Protein AF-A0A1L5KPY9-F1 (afdb_monomer_lite)

Radius of gyration: 28.51 Å; chains: 1; bounding box: 89×58×62 Å

Foldseek 3Di:
DCVVCVPVCVVFFFDDQLCVLVLQLQQQVLLFLDFFEEEQDLDDPDPCVVVSVVSCVSNVGAYDFLVQWAADPLWIFGQFQVRDTTTAREYAYPDALQQAELVVHPVPRPRHHHSNVVSVVVSRHYYVPDPPCVVCVFPVNLQCVQVCCCVVVVDGDPDDDFDKAQLVDVVSLVVCLVPVLQKWKAFRPDPDCPRTDRSVPDDPVVSVVVNVVCVVCRRGMMIGGDDDAFWDWDQDPVPRDTDTWGKDWAWDWRDHVHIDTRQWTWIKTDNDPPDNDRDVVVPIDTDTGTDGDDPPPDPPVPDPVVVVVVVVVVVVPPVVNRHHSVNVVVVVVVVVVVVVVVVLCVVVVVLVVVLVPDDVCSCVVVCVVVVHDPDQPHDVSCCCCPVPPD

Sequence (390 aa):
ERRISPRLFRDVRIRDNREYPRLLRKAMDFVSTEGIVVVLTPGRYNSAFFEHAYLAEKTGAALAFPEDLEVVDNKVYFLDYAGKRHRVGVVYRRLSDEFLDPFSFNPDSVIGVPGLLSAYRAGNVAIVNAPGNGAADDKAIYYFVPQMIKYYLGEEPILHNAPTYMPMFEADRKEVLNRMGELVIKDVAEAGGYGVVFGSSLDAAAREELADRIKEEPRRFIAQEVIQFRDIDVVDPKTGEMSPRKCDLRAFVVTGKNTHVWYSGLTRYSSVPGQMIVNSSQGGGFKDTWVLAPETGVEHEYGTEVQMANLLSQSRHHSLALVTASKADNLYWLGRYTERAFTTLNQFFPFYDRVMDSDVDAFRPFAHALDLPEDFEDFDGFVESFLYDG

Structure (mmCIF, N/CA/C/O backbone):
data_AF-A0A1L5KPY9-F1
#
_entry.id   AF-A0A1L5KPY9-F1
#
loop_
_atom_site.group_PDB
_atom_site.id
_atom_site.type_symbol
_atom_site.label_atom_id
_atom_site.label_alt_id
_atom_site.label_comp_id
_atom_site.label_asym_id
_atom_site.label_entity_id
_atom_site.label_seq_id
_atom_site.pdbx_PDB_ins_code
_atom_site.Cartn_x
_atom_site.Cartn_y
_atom_site.Cartn_z
_atom_site.occupancy
_atom_site.B_iso_or_equiv
_atom_site.auth_seq_id
_atom_site.auth_comp_id
_atom_site.auth_asym_id
_atom_site.auth_atom_id
_atom_site.pdbx_PDB_model_num
ATOM 1 N N . GLU A 1 1 ? 13.492 -13.791 13.465 1.00 56.09 1 GLU A N 1
ATOM 2 C CA . GLU A 1 1 ? 13.356 -14.600 14.700 1.00 56.09 1 GLU A CA 1
ATOM 3 C C . GLU A 1 1 ? 13.841 -16.049 14.598 1.00 56.09 1 GLU A C 1
ATOM 5 O O . GLU A 1 1 ? 14.525 -16.474 15.517 1.00 56.09 1 GLU A O 1
ATOM 10 N N . ARG A 1 2 ? 13.640 -16.796 13.494 1.00 58.66 2 ARG A N 1
ATOM 11 C CA . ARG A 1 2 ? 14.269 -18.135 13.315 1.00 58.66 2 ARG A CA 1
ATOM 12 C C . ARG A 1 2 ? 15.789 -18.167 13.520 1.00 58.66 2 ARG A C 1
ATOM 14 O O . ARG A 1 2 ? 16.315 -19.178 13.955 1.00 58.66 2 ARG A O 1
ATOM 21 N N . ARG A 1 3 ? 16.487 -17.069 13.206 1.00 64.88 3 ARG A N 1
ATOM 22 C CA . ARG A 1 3 ? 17.933 -16.909 13.453 1.00 64.88 3 ARG A CA 1
ATOM 23 C C . ARG A 1 3 ? 18.278 -16.659 14.930 1.00 64.88 3 ARG A C 1
ATOM 25 O O . ARG A 1 3 ? 19.409 -16.898 15.315 1.00 64.88 3 ARG A O 1
ATOM 32 N N . ILE A 1 4 ? 17.317 -16.178 15.724 1.00 74.44 4 ILE A N 1
ATOM 33 C CA . ILE A 1 4 ? 17.490 -15.773 17.130 1.00 74.44 4 ILE A CA 1
ATOM 34 C C . ILE A 1 4 ? 17.032 -16.896 18.073 1.00 74.44 4 ILE A C 1
ATOM 36 O O . ILE A 1 4 ? 17.744 -17.235 19.009 1.00 74.44 4 ILE A O 1
ATOM 40 N N . SER A 1 5 ? 15.879 -17.524 17.806 1.00 73.56 5 SER A N 1
ATOM 41 C CA . SER A 1 5 ? 15.372 -18.669 18.577 1.00 73.56 5 SER A CA 1
ATOM 42 C C . SER A 1 5 ? 14.855 -19.787 17.658 1.00 73.56 5 SER A C 1
ATOM 44 O O . SER A 1 5 ? 13.649 -19.925 17.441 1.00 73.56 5 SER A O 1
ATOM 46 N N . PRO A 1 6 ? 15.755 -20.612 17.086 1.00 75.88 6 PRO A N 1
ATOM 47 C CA . PRO A 1 6 ? 15.372 -21.705 16.190 1.00 75.88 6 PRO A CA 1
ATOM 48 C C . PRO A 1 6 ? 14.495 -22.772 16.860 1.00 75.88 6 PRO A C 1
ATOM 50 O O . PRO A 1 6 ? 13.629 -23.350 16.207 1.00 75.88 6 PRO A O 1
ATOM 53 N N . ARG A 1 7 ? 14.710 -23.037 18.159 1.00 76.25 7 ARG A N 1
ATOM 54 C CA . ARG A 1 7 ? 13.972 -24.064 18.919 1.00 76.25 7 ARG A CA 1
ATOM 55 C C . ARG A 1 7 ? 12.481 -23.744 19.010 1.00 76.25 7 ARG A C 1
ATOM 57 O O . ARG A 1 7 ? 11.662 -24.612 18.741 1.00 76.25 7 ARG A O 1
ATOM 64 N N . LEU A 1 8 ? 12.138 -22.482 19.264 1.00 76.38 8 LEU A N 1
ATOM 65 C CA . LEU A 1 8 ? 10.749 -22.035 19.366 1.00 76.38 8 LEU A CA 1
ATOM 66 C C . LEU A 1 8 ? 9.962 -22.292 18.069 1.00 76.38 8 LEU A C 1
ATOM 68 O O . LEU A 1 8 ? 8.833 -22.758 18.118 1.00 76.38 8 LEU A O 1
ATOM 72 N N . PHE A 1 9 ? 10.591 -22.092 16.907 1.00 73.75 9 PHE A N 1
ATOM 73 C CA . PHE A 1 9 ? 9.989 -22.397 15.601 1.00 73.75 9 PHE A CA 1
ATOM 74 C C . PHE A 1 9 ? 9.903 -23.894 15.281 1.00 73.75 9 PHE A C 1
ATOM 76 O O . PHE A 1 9 ? 9.198 -24.270 14.346 1.00 73.75 9 PHE A O 1
ATOM 83 N N . ARG A 1 10 ? 10.650 -24.744 15.996 1.00 75.00 10 ARG A N 1
ATOM 84 C CA . ARG A 1 10 ? 10.530 -26.202 15.881 1.00 75.00 10 ARG A CA 1
ATOM 85 C C . ARG A 1 10 ? 9.349 -26.711 16.697 1.00 75.00 10 ARG A C 1
ATOM 87 O O . ARG A 1 10 ? 8.634 -27.599 16.244 1.00 75.00 10 ARG A O 1
ATOM 94 N N . ASP A 1 11 ? 9.178 -26.150 17.887 1.00 81.00 11 ASP A N 1
ATOM 95 C CA . ASP A 1 11 ? 8.210 -26.636 18.864 1.00 81.00 11 ASP A CA 1
ATOM 96 C C . ASP A 1 11 ? 6.820 -26.002 18.648 1.00 81.00 11 ASP A C 1
ATOM 98 O O . ASP A 1 11 ? 5.802 -26.639 18.911 1.00 81.00 11 ASP A O 1
ATOM 102 N N . VAL A 1 12 ? 6.756 -24.789 18.083 1.00 82.25 12 VAL A N 1
ATOM 103 C CA . VAL A 1 12 ? 5.512 -24.128 17.660 1.00 82.25 12 VAL A CA 1
ATOM 104 C C . VAL A 1 12 ? 5.316 -24.308 16.154 1.00 82.25 12 VAL A C 1
ATOM 106 O O . VAL A 1 12 ? 6.116 -23.843 15.341 1.00 82.25 12 VAL A O 1
ATOM 109 N N . ARG A 1 13 ? 4.213 -24.955 15.758 1.00 84.06 13 ARG A N 1
ATOM 110 C CA . ARG A 1 13 ? 3.851 -25.141 14.345 1.00 84.06 13 ARG A CA 1
ATOM 111 C C . ARG A 1 13 ? 3.287 -23.844 13.762 1.00 84.06 13 ARG A C 1
ATOM 113 O O . ARG A 1 13 ? 2.087 -23.603 13.821 1.00 84.06 13 ARG A O 1
ATOM 120 N N . ILE A 1 14 ? 4.153 -23.009 13.198 1.00 86.31 14 ILE A N 1
ATOM 121 C CA . ILE A 1 14 ? 3.780 -21.730 12.570 1.00 86.31 14 ILE A CA 1
ATOM 122 C C . ILE A 1 14 ? 3.619 -21.935 11.057 1.00 86.31 14 ILE A C 1
ATOM 124 O O . ILE A 1 14 ? 4.469 -22.573 10.427 1.00 86.31 14 ILE A O 1
ATOM 128 N N . ARG A 1 15 ? 2.545 -21.398 10.461 1.00 87.62 15 ARG A N 1
ATOM 129 C CA . ARG A 1 15 ? 2.344 -21.389 9.004 1.00 87.62 15 ARG A CA 1
ATOM 130 C C . ARG A 1 15 ? 3.462 -20.618 8.309 1.00 87.62 15 ARG A C 1
ATOM 132 O O . ARG A 1 15 ? 3.964 -19.618 8.815 1.00 87.62 15 ARG A O 1
ATOM 139 N N . ASP A 1 16 ? 3.845 -21.083 7.125 1.00 84.75 16 ASP A N 1
ATOM 140 C CA . ASP A 1 16 ? 4.829 -20.371 6.318 1.00 84.75 16 ASP A CA 1
ATOM 141 C C . ASP A 1 16 ? 4.231 -19.068 5.778 1.00 84.75 16 ASP A C 1
ATOM 143 O O . ASP A 1 16 ? 3.166 -19.062 5.162 1.00 84.75 16 ASP A O 1
ATOM 147 N N . ASN A 1 17 ? 4.933 -17.963 6.003 1.00 86.94 17 ASN A N 1
ATOM 148 C CA . ASN A 1 17 ? 4.542 -16.636 5.552 1.00 86.94 17 ASN A CA 1
ATOM 149 C C . ASN A 1 17 ? 5.438 -16.108 4.416 1.00 86.94 17 ASN A C 1
ATOM 151 O O . ASN A 1 17 ? 5.261 -14.982 3.962 1.00 86.94 17 ASN A O 1
ATOM 155 N N . ARG A 1 18 ? 6.374 -16.896 3.884 1.00 85.94 18 ARG A N 1
ATOM 156 C CA . ARG A 1 18 ? 7.298 -16.437 2.829 1.00 85.94 18 ARG A CA 1
ATOM 157 C C . ARG A 1 18 ? 6.647 -16.316 1.451 1.00 85.94 18 ARG A C 1
ATOM 159 O O . ARG A 1 18 ? 7.245 -15.748 0.543 1.00 85.94 18 ARG A O 1
ATOM 166 N N . GLU A 1 19 ? 5.428 -16.822 1.284 1.00 85.38 19 GLU A N 1
ATOM 167 C CA . GLU A 1 19 ? 4.743 -16.870 -0.011 1.00 85.38 19 GLU A CA 1
ATOM 168 C C . GLU A 1 19 ? 4.118 -15.540 -0.463 1.00 85.38 19 GLU A C 1
ATOM 170 O O . GLU A 1 19 ? 3.614 -15.470 -1.583 1.00 85.38 19 GLU A O 1
ATOM 175 N N . TYR A 1 20 ? 4.169 -14.468 0.338 1.00 92.38 20 TYR A N 1
ATOM 176 C CA . TYR A 1 20 ? 3.534 -13.191 -0.019 1.00 92.38 20 TYR A CA 1
ATOM 177 C C . TYR A 1 20 ? 3.942 -12.645 -1.401 1.00 92.38 20 TYR A C 1
ATOM 179 O O . TYR A 1 20 ? 3.048 -12.363 -2.203 1.00 92.38 20 TYR A O 1
ATOM 187 N N . PRO A 1 21 ? 5.241 -12.568 -1.769 1.00 92.56 21 PRO A N 1
ATOM 188 C CA . PRO A 1 21 ? 5.629 -12.107 -3.103 1.00 92.56 21 PRO A CA 1
ATOM 189 C C . PRO A 1 21 ? 5.094 -13.008 -4.221 1.00 92.56 21 PRO A C 1
ATOM 191 O O . PRO A 1 21 ? 4.755 -12.527 -5.299 1.00 92.56 21 PRO A O 1
ATOM 194 N N . ARG A 1 22 ? 4.951 -14.315 -3.967 1.00 91.19 22 ARG A N 1
ATOM 195 C CA . ARG A 1 22 ? 4.368 -15.255 -4.930 1.00 91.19 22 ARG A CA 1
ATOM 196 C C . ARG A 1 22 ? 2.866 -15.029 -5.100 1.00 91.19 22 ARG A C 1
ATOM 198 O O . ARG A 1 22 ? 2.383 -15.087 -6.228 1.00 91.19 22 ARG A O 1
ATOM 205 N N . LEU A 1 23 ? 2.134 -14.775 -4.013 1.00 93.88 23 LEU A N 1
ATOM 206 C CA . LEU A 1 23 ? 0.712 -14.414 -4.068 1.00 93.88 23 LEU A CA 1
ATOM 207 C C . LEU A 1 23 ? 0.514 -13.119 -4.860 1.00 93.88 23 LEU A C 1
ATOM 209 O O . LEU A 1 23 ? -0.302 -13.083 -5.779 1.00 93.88 23 LEU A O 1
ATOM 213 N N . LEU A 1 24 ? 1.320 -12.096 -4.563 1.00 95.44 24 LEU A N 1
ATOM 214 C CA . LEU A 1 24 ? 1.290 -10.820 -5.273 1.00 95.44 24 LEU A CA 1
ATOM 215 C C . LEU A 1 24 ? 1.619 -10.999 -6.761 1.00 95.44 24 LEU A C 1
ATOM 217 O O . LEU A 1 24 ? 0.899 -10.488 -7.615 1.00 95.44 24 LEU A O 1
ATOM 221 N N . ARG A 1 25 ? 2.652 -11.788 -7.090 1.00 94.75 25 ARG A N 1
ATOM 222 C CA . ARG A 1 25 ? 3.010 -12.093 -8.480 1.00 94.75 25 ARG A CA 1
ATOM 223 C C . ARG A 1 25 ? 1.882 -12.801 -9.230 1.00 94.75 25 ARG A C 1
ATOM 225 O O . ARG A 1 25 ? 1.536 -12.364 -10.319 1.00 94.75 25 ARG A O 1
ATOM 232 N N . LYS A 1 26 ? 1.253 -13.820 -8.632 1.00 94.69 26 LYS A N 1
ATOM 233 C CA . LYS A 1 26 ? 0.088 -14.505 -9.223 1.00 94.69 26 LYS A CA 1
ATOM 234 C C . LYS A 1 26 ? -1.075 -13.546 -9.499 1.00 94.69 26 LYS A C 1
ATOM 236 O O . LYS A 1 26 ? -1.736 -13.685 -10.523 1.00 94.69 26 LYS A O 1
ATOM 241 N N . ALA A 1 27 ? -1.339 -12.602 -8.594 1.00 96.31 27 ALA A N 1
ATOM 242 C CA . ALA A 1 27 ? -2.387 -11.604 -8.788 1.00 96.31 27 ALA A CA 1
ATOM 243 C C . ALA A 1 27 ? -2.062 -10.647 -9.944 1.00 96.31 27 ALA A C 1
ATOM 245 O O . ALA A 1 27 ? -2.933 -10.382 -10.766 1.00 96.31 27 ALA A O 1
ATOM 246 N N . MET A 1 28 ? -0.806 -10.200 -10.055 1.00 96.44 28 MET A N 1
ATOM 247 C CA . MET A 1 28 ? -0.342 -9.387 -11.186 1.00 96.44 28 MET A CA 1
ATOM 248 C C . MET A 1 28 ? -0.422 -10.155 -12.511 1.00 96.44 28 MET A C 1
ATOM 250 O O . MET A 1 28 ? -0.969 -9.640 -13.479 1.00 96.44 28 MET A O 1
ATOM 254 N N . ASP A 1 29 ? 0.051 -11.403 -12.554 1.00 94.62 29 ASP A N 1
ATOM 255 C CA . ASP A 1 29 ? 0.006 -12.227 -13.768 1.00 94.62 29 ASP A CA 1
ATOM 256 C C . ASP A 1 29 ? -1.437 -12.478 -14.238 1.00 94.62 29 ASP A C 1
ATOM 258 O O . ASP A 1 29 ? -1.694 -12.501 -15.439 1.00 94.62 29 ASP A O 1
ATOM 262 N N . PHE A 1 30 ? -2.391 -12.618 -13.309 1.00 96.50 30 PHE A N 1
ATOM 263 C CA . PHE A 1 30 ? -3.808 -12.809 -13.635 1.00 96.50 30 PHE A CA 1
ATOM 264 C C . PHE A 1 30 ? -4.428 -11.619 -14.380 1.00 96.50 30 PHE A C 1
ATOM 266 O O . PHE A 1 30 ? -5.276 -11.826 -15.242 1.00 96.50 30 PHE A O 1
ATOM 273 N N . VAL A 1 31 ? -4.009 -10.392 -14.061 1.00 96.44 31 VAL A N 1
ATOM 274 C CA . VAL A 1 31 ? -4.528 -9.169 -14.697 1.00 96.44 31 VAL A CA 1
ATOM 275 C C . VAL A 1 31 ? -3.671 -8.694 -15.875 1.00 96.44 31 VAL A C 1
ATOM 277 O O . VAL A 1 31 ? -3.935 -7.634 -16.433 1.00 96.44 31 VAL A O 1
ATOM 280 N N . SER A 1 32 ? -2.628 -9.437 -16.253 1.00 95.88 32 SER A N 1
ATOM 281 C CA . SER A 1 32 ? -1.674 -9.007 -17.277 1.00 95.88 32 SER A CA 1
ATOM 282 C C . SER A 1 32 ? -2.289 -8.912 -18.674 1.00 95.88 32 SER A C 1
ATOM 284 O O . SER A 1 32 ? -2.996 -9.808 -19.124 1.00 95.88 32 SER A O 1
ATOM 286 N N . THR A 1 33 ? -1.949 -7.838 -19.388 1.00 94.06 33 THR A N 1
ATOM 287 C CA . THR A 1 33 ? -2.380 -7.553 -20.775 1.00 94.06 33 THR A CA 1
ATOM 288 C C . THR A 1 33 ? -1.315 -7.925 -21.818 1.00 94.06 33 THR A C 1
ATOM 290 O O . THR A 1 33 ? -1.254 -7.331 -22.890 1.00 94.06 33 THR A O 1
ATOM 293 N N . GLU A 1 34 ? -0.481 -8.920 -21.493 1.00 88.88 34 GLU A N 1
ATOM 294 C CA . GLU A 1 34 ? 0.722 -9.341 -22.229 1.00 88.88 34 GLU A CA 1
ATOM 295 C C . GLU A 1 34 ? 1.909 -8.366 -22.098 1.00 88.88 34 GLU A C 1
ATOM 297 O O . GLU A 1 34 ? 1.841 -7.181 -22.420 1.00 88.88 34 GLU A O 1
ATOM 302 N N . GLY A 1 35 ? 3.046 -8.885 -21.628 1.00 94.94 35 GLY A N 1
ATOM 303 C CA . GLY A 1 35 ? 4.265 -8.112 -21.392 1.00 94.94 35 GLY A CA 1
ATOM 304 C C . GLY A 1 35 ? 4.889 -8.403 -20.031 1.00 94.94 35 GLY A C 1
ATOM 305 O O . GLY A 1 35 ? 4.474 -9.315 -19.314 1.00 94.94 35 GLY A O 1
ATOM 306 N N . ILE A 1 36 ? 5.904 -7.620 -19.676 1.00 96.38 36 ILE A N 1
ATOM 307 C CA . ILE A 1 36 ? 6.549 -7.696 -18.367 1.00 96.38 36 ILE A CA 1
ATOM 308 C C . ILE A 1 36 ? 5.693 -7.019 -17.293 1.00 96.38 36 ILE A C 1
ATOM 310 O O . ILE A 1 36 ? 4.856 -6.157 -17.576 1.00 96.38 36 ILE A O 1
ATOM 314 N N . VAL A 1 37 ? 5.946 -7.401 -16.045 1.00 97.69 37 VAL A N 1
ATOM 315 C CA . VAL A 1 37 ? 5.405 -6.740 -14.856 1.00 97.69 37 VAL A CA 1
ATOM 316 C C . VAL A 1 37 ? 6.438 -5.737 -14.358 1.00 97.69 37 VAL A C 1
ATOM 318 O O . VAL A 1 37 ? 7.615 -6.088 -14.218 1.00 97.69 37 VAL A O 1
ATOM 321 N N . VAL A 1 38 ? 6.005 -4.514 -14.060 1.00 97.88 38 VAL A N 1
ATOM 322 C CA . VAL A 1 38 ? 6.863 -3.476 -13.478 1.00 97.88 38 VAL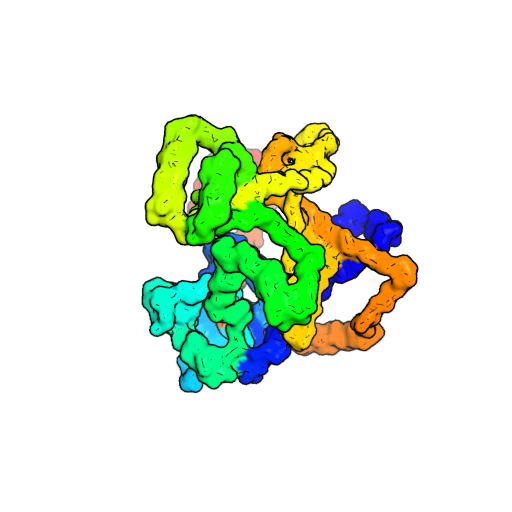 A CA 1
ATOM 323 C C . VAL A 1 38 ? 6.328 -3.006 -12.131 1.00 97.88 38 VAL A C 1
ATOM 325 O O . VAL A 1 38 ? 5.117 -2.930 -11.931 1.00 97.88 38 VAL A O 1
ATOM 328 N N . VAL A 1 39 ? 7.230 -2.667 -11.2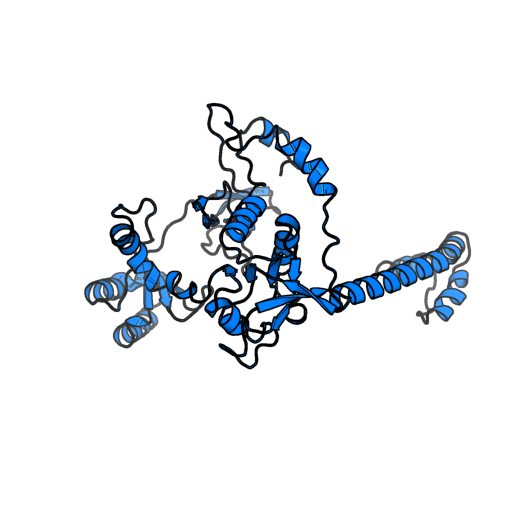12 1.00 98.25 39 VAL A N 1
ATOM 329 C CA . VAL A 1 39 ? 6.912 -1.914 -9.993 1.00 98.25 39 VAL A CA 1
ATOM 330 C C . VAL A 1 39 ? 7.316 -0.469 -10.237 1.00 98.25 39 VAL A C 1
ATOM 332 O O . VAL A 1 39 ? 8.509 -0.176 -10.309 1.00 98.25 39 VAL A O 1
ATOM 335 N N . LEU A 1 40 ? 6.334 0.419 -10.380 1.00 98.06 40 LEU A N 1
ATOM 336 C CA . LEU A 1 40 ? 6.573 1.842 -10.605 1.00 98.06 40 LEU A CA 1
ATOM 337 C C . LEU A 1 40 ? 6.769 2.544 -9.260 1.00 98.06 40 LEU A C 1
ATOM 339 O O . LEU A 1 40 ? 5.874 2.522 -8.410 1.00 98.06 40 LEU A O 1
ATOM 343 N N . THR A 1 41 ? 7.934 3.158 -9.071 1.00 97.00 41 THR A N 1
ATOM 344 C CA . THR A 1 41 ? 8.326 3.840 -7.832 1.00 97.00 41 THR A CA 1
ATOM 345 C C . THR A 1 41 ? 8.538 5.338 -8.070 1.00 97.00 41 THR A C 1
ATOM 347 O O . THR A 1 41 ? 9.094 5.698 -9.102 1.00 97.00 41 THR A O 1
ATOM 350 N N . PRO A 1 42 ? 8.178 6.223 -7.119 1.00 94.38 42 PRO A N 1
ATOM 351 C CA . PRO A 1 42 ? 8.505 7.653 -7.201 1.00 94.38 42 PRO A CA 1
ATOM 352 C C . PRO A 1 42 ? 10.000 7.941 -6.956 1.00 94.38 42 PRO A C 1
ATOM 354 O O . PRO A 1 42 ? 10.445 9.079 -7.059 1.00 94.38 42 PRO A O 1
ATOM 357 N N . GLY A 1 43 ? 10.778 6.917 -6.590 1.00 91.19 43 GLY A N 1
ATOM 358 C CA . GLY A 1 43 ? 12.227 6.986 -6.446 1.00 91.19 43 GLY A CA 1
ATOM 359 C C . GLY A 1 43 ? 12.733 7.040 -5.004 1.00 91.19 43 GLY A C 1
ATOM 360 O O . GLY A 1 43 ? 11.986 6.854 -4.043 1.00 91.19 43 GLY A O 1
ATOM 361 N N . ARG A 1 44 ? 14.049 7.240 -4.863 1.00 89.06 44 ARG A N 1
ATOM 362 C CA . ARG A 1 44 ? 14.810 7.016 -3.616 1.00 89.06 44 ARG A CA 1
ATOM 363 C C . ARG A 1 44 ? 14.443 7.928 -2.445 1.00 89.06 44 ARG A C 1
ATOM 365 O O . ARG A 1 44 ? 14.714 7.579 -1.305 1.00 89.06 44 ARG A O 1
ATOM 372 N N . TYR A 1 45 ? 13.852 9.088 -2.726 1.00 87.81 45 TYR A N 1
ATOM 373 C CA . TYR A 1 45 ? 13.453 10.054 -1.698 1.00 87.81 45 TYR A CA 1
ATOM 374 C C . TYR A 1 45 ? 12.125 9.691 -1.022 1.00 87.81 45 TYR A C 1
ATOM 376 O O . TYR A 1 45 ? 11.711 10.353 -0.074 1.00 87.81 45 TYR A O 1
ATOM 384 N N . ASN A 1 46 ? 11.457 8.631 -1.479 1.00 90.19 46 ASN A N 1
ATOM 385 C CA . ASN A 1 46 ? 10.290 8.093 -0.805 1.00 90.19 46 ASN A CA 1
ATOM 386 C C . ASN A 1 46 ? 10.708 7.153 0.336 1.00 90.19 46 ASN A C 1
ATOM 388 O O . ASN A 1 46 ? 11.515 6.245 0.141 1.00 90.19 46 ASN A O 1
ATOM 392 N N . SER A 1 47 ? 10.110 7.325 1.515 1.00 87.31 47 SER A N 1
ATOM 393 C CA . SER A 1 47 ? 10.419 6.528 2.711 1.00 87.31 47 SER A CA 1
ATOM 394 C C . SER A 1 47 ? 10.179 5.023 2.538 1.00 87.31 47 SER A C 1
ATOM 396 O O . SER A 1 47 ? 10.831 4.222 3.204 1.00 87.31 47 SER A O 1
ATOM 398 N N . ALA A 1 48 ? 9.292 4.619 1.624 1.00 90.88 48 ALA A N 1
ATOM 399 C CA . ALA A 1 48 ? 8.993 3.222 1.320 1.00 90.88 48 ALA A CA 1
ATOM 400 C C . ALA A 1 48 ? 9.801 2.661 0.132 1.00 90.88 48 ALA A C 1
ATOM 402 O O . ALA A 1 48 ? 9.566 1.525 -0.283 1.00 90.88 48 ALA A O 1
ATOM 403 N N . PHE A 1 49 ? 10.782 3.400 -0.408 1.00 92.50 49 PHE A N 1
ATOM 404 C CA . PHE A 1 49 ? 11.561 2.973 -1.579 1.00 92.50 49 PHE A CA 1
ATOM 405 C C . PHE A 1 49 ? 12.206 1.590 -1.410 1.00 92.50 49 PHE A C 1
ATOM 407 O O . PHE A 1 49 ? 12.171 0.777 -2.336 1.00 92.50 49 PHE A O 1
ATOM 414 N N . PHE A 1 50 ? 12.742 1.296 -0.221 1.00 92.19 50 PHE A N 1
ATOM 415 C CA . PHE A 1 50 ? 13.303 -0.022 0.085 1.00 92.19 50 PHE A CA 1
ATOM 416 C C . PHE A 1 50 ? 12.271 -1.142 -0.105 1.00 92.19 50 PHE A C 1
ATOM 418 O O . PHE A 1 50 ? 12.575 -2.159 -0.725 1.00 92.19 50 PHE A O 1
ATOM 425 N N . GLU A 1 51 ? 11.036 -0.945 0.369 1.00 93.00 51 GLU A N 1
ATOM 426 C CA . GLU A 1 51 ? 9.955 -1.919 0.191 1.00 93.00 51 GLU A CA 1
ATOM 427 C C . GLU A 1 51 ? 9.613 -2.099 -1.294 1.00 93.00 51 GLU A C 1
ATOM 429 O O . GLU A 1 51 ? 9.396 -3.223 -1.744 1.00 93.00 51 GLU A O 1
ATOM 434 N N . HIS A 1 52 ? 9.613 -1.016 -2.077 1.00 95.69 52 HIS A N 1
ATOM 435 C CA . HIS A 1 52 ? 9.332 -1.073 -3.515 1.00 95.69 52 HIS A CA 1
ATOM 436 C C . HIS A 1 52 ? 10.374 -1.931 -4.244 1.00 95.69 52 HIS A C 1
ATOM 438 O O . HIS A 1 52 ? 10.013 -2.835 -5.000 1.00 95.69 52 HIS A O 1
ATOM 444 N N . ALA A 1 53 ? 11.660 -1.681 -3.979 1.00 92.88 53 ALA A N 1
ATOM 445 C CA . ALA A 1 53 ? 12.766 -2.442 -4.551 1.00 92.88 53 ALA A CA 1
ATOM 446 C C . ALA A 1 53 ? 12.742 -3.912 -4.105 1.00 92.88 53 ALA A C 1
ATOM 448 O O . ALA A 1 53 ? 12.866 -4.811 -4.937 1.00 92.88 53 ALA A O 1
ATOM 449 N N . TYR A 1 54 ? 12.499 -4.163 -2.815 1.00 92.31 54 TYR A N 1
ATOM 450 C CA . TYR A 1 54 ? 12.375 -5.510 -2.265 1.00 92.31 54 TYR A CA 1
ATOM 451 C C . TYR A 1 54 ? 11.232 -6.299 -2.920 1.00 92.31 54 TYR A C 1
ATOM 453 O O . TYR A 1 54 ? 11.417 -7.448 -3.323 1.00 92.31 54 TYR A O 1
ATOM 461 N N . LEU A 1 55 ? 10.049 -5.696 -3.068 1.00 93.06 55 LEU A N 1
ATOM 462 C CA . LEU A 1 55 ? 8.913 -6.351 -3.717 1.00 93.06 55 LEU A CA 1
ATOM 463 C C . LEU A 1 55 ? 9.171 -6.593 -5.204 1.00 93.06 55 LEU A C 1
ATOM 465 O O . LEU A 1 55 ? 8.833 -7.671 -5.691 1.00 93.06 55 LEU A O 1
ATOM 469 N N . ALA A 1 56 ? 9.798 -5.654 -5.918 1.00 93.38 56 ALA A N 1
ATOM 470 C CA . ALA A 1 56 ? 10.187 -5.858 -7.313 1.00 93.38 56 ALA A CA 1
ATOM 471 C C . ALA A 1 56 ? 11.100 -7.087 -7.460 1.00 93.38 56 ALA A C 1
ATOM 473 O O . ALA A 1 56 ? 10.794 -7.998 -8.228 1.00 93.38 56 ALA A O 1
ATOM 474 N N . GLU A 1 57 ? 12.146 -7.176 -6.634 1.00 90.31 57 GLU A N 1
ATOM 475 C CA . GLU A 1 57 ? 13.071 -8.312 -6.613 1.00 90.31 57 GLU A CA 1
ATOM 476 C C . GLU A 1 57 ? 12.346 -9.631 -6.300 1.00 90.31 57 GLU A C 1
ATOM 478 O O . GLU A 1 57 ? 12.449 -10.598 -7.056 1.00 90.31 57 GLU A O 1
ATOM 483 N N . LYS A 1 58 ? 11.566 -9.682 -5.211 1.00 90.56 58 LYS A N 1
ATOM 484 C CA . LYS A 1 58 ? 10.923 -10.928 -4.760 1.00 90.56 58 LYS A CA 1
ATOM 485 C C . LYS A 1 58 ? 9.770 -11.392 -5.643 1.00 90.56 58 LYS A C 1
ATOM 487 O O . LYS A 1 58 ? 9.457 -12.580 -5.645 1.00 90.56 58 LYS A O 1
ATOM 492 N N . THR A 1 59 ? 9.132 -10.487 -6.377 1.00 92.25 59 THR A N 1
ATOM 493 C CA . THR A 1 59 ? 8.092 -10.835 -7.359 1.00 92.25 59 THR A CA 1
ATOM 494 C C . THR A 1 59 ? 8.671 -11.131 -8.747 1.00 92.25 59 THR A C 1
ATOM 496 O O . THR A 1 59 ? 7.939 -11.607 -9.619 1.00 92.25 59 THR A O 1
ATOM 499 N N . GLY A 1 60 ? 9.964 -10.867 -8.975 1.00 90.75 60 GLY A N 1
ATOM 500 C CA . GLY A 1 60 ? 10.592 -10.949 -10.296 1.00 90.75 60 GLY A CA 1
ATOM 501 C C . GLY A 1 60 ? 10.048 -9.912 -11.284 1.00 90.75 60 GLY A C 1
ATOM 502 O O . GLY A 1 60 ? 10.015 -10.175 -12.486 1.00 90.75 60 GLY A O 1
ATOM 503 N N . ALA A 1 61 ? 9.544 -8.784 -10.782 1.00 94.06 61 ALA A N 1
ATOM 504 C CA . ALA A 1 61 ? 9.102 -7.645 -11.577 1.00 94.06 61 ALA A CA 1
ATOM 505 C C . ALA A 1 61 ? 10.264 -6.662 -11.788 1.00 94.06 61 ALA A C 1
ATOM 507 O O . ALA A 1 61 ? 11.169 -6.554 -10.958 1.00 94.06 61 ALA A O 1
ATOM 508 N N . ALA A 1 62 ? 10.241 -5.909 -12.887 1.00 95.00 62 ALA A N 1
ATOM 509 C CA . ALA A 1 62 ? 11.234 -4.863 -13.100 1.00 95.00 62 ALA A CA 1
ATOM 510 C C . ALA A 1 62 ? 10.901 -3.642 -12.227 1.00 95.00 62 ALA A C 1
ATOM 512 O O . ALA A 1 62 ? 9.811 -3.083 -12.323 1.00 95.00 62 ALA A O 1
ATOM 513 N N . LEU A 1 63 ? 11.834 -3.208 -11.378 1.00 95.88 63 LEU A N 1
ATOM 514 C CA . LEU A 1 63 ? 11.717 -1.910 -10.709 1.00 95.88 63 LEU A CA 1
ATOM 515 C C . LEU A 1 63 ? 11.899 -0.807 -11.757 1.00 95.88 63 LEU A C 1
ATOM 517 O O . LEU A 1 63 ? 12.968 -0.755 -12.375 1.00 95.88 63 LEU A O 1
ATOM 521 N N . ALA A 1 64 ? 10.886 0.035 -11.940 1.00 95.94 64 ALA A N 1
ATOM 522 C CA . ALA A 1 64 ? 10.858 1.095 -12.939 1.00 95.94 64 ALA A CA 1
ATOM 523 C C . ALA A 1 64 ? 10.697 2.465 -12.274 1.00 95.94 64 ALA A C 1
ATOM 525 O O . ALA A 1 64 ? 9.830 2.651 -11.413 1.00 95.94 64 ALA A O 1
ATOM 526 N N . PHE A 1 65 ? 11.529 3.409 -12.693 1.00 95.25 65 PHE A N 1
ATOM 527 C CA . PHE A 1 65 ? 11.330 4.830 -12.460 1.00 95.25 65 PHE A CA 1
ATOM 528 C C . PHE A 1 65 ? 10.442 5.411 -13.572 1.00 95.25 65 PHE A C 1
ATOM 530 O O . PHE A 1 65 ? 10.299 4.788 -14.628 1.00 95.25 65 PHE A O 1
ATOM 537 N N . PRO A 1 66 ? 9.824 6.580 -13.358 1.00 94.75 66 PRO A N 1
ATOM 538 C CA . PRO A 1 66 ? 8.987 7.236 -14.361 1.00 94.75 66 PRO A CA 1
ATOM 539 C C . PRO A 1 66 ? 9.697 7.413 -15.706 1.00 94.75 66 PRO A C 1
ATOM 541 O O . PRO A 1 66 ? 9.108 7.124 -16.743 1.00 94.75 66 PRO A O 1
ATOM 544 N N . GLU A 1 67 ? 10.980 7.788 -15.686 1.00 93.31 67 GLU A N 1
ATOM 545 C CA . GLU A 1 67 ? 11.792 7.985 -16.899 1.00 93.31 67 GLU A CA 1
ATOM 546 C C . GLU A 1 67 ? 12.105 6.684 -17.660 1.00 93.31 67 GLU A C 1
ATOM 548 O O . GLU A 1 67 ? 12.457 6.724 -18.838 1.00 93.31 67 GLU A O 1
ATOM 553 N N . ASP A 1 68 ? 11.988 5.528 -16.999 1.00 95.44 68 ASP A N 1
ATOM 554 C CA . ASP A 1 68 ? 12.226 4.220 -17.617 1.00 95.44 68 ASP A CA 1
ATOM 555 C C . ASP A 1 68 ? 11.018 3.745 -18.447 1.00 95.44 68 ASP A C 1
ATOM 557 O O . ASP A 1 68 ? 11.120 2.751 -19.174 1.00 95.44 68 ASP A O 1
ATOM 561 N N . LEU A 1 69 ? 9.861 4.405 -18.307 1.00 97.44 69 LEU A N 1
ATOM 562 C CA . LEU A 1 69 ? 8.613 4.032 -18.960 1.00 97.44 69 LEU A CA 1
ATOM 563 C C . LEU A 1 69 ? 8.194 5.069 -20.000 1.00 97.44 69 LEU A C 1
ATOM 565 O O . LEU A 1 69 ? 8.200 6.271 -19.760 1.00 97.44 69 LEU A O 1
ATOM 569 N N . GLU A 1 70 ? 7.729 4.586 -21.146 1.00 97.25 70 GLU A N 1
ATOM 570 C CA . GLU A 1 70 ? 7.147 5.425 -22.192 1.00 97.25 70 GLU A CA 1
ATOM 571 C C . GLU A 1 70 ? 5.824 4.840 -22.694 1.00 97.25 70 GLU A C 1
ATOM 573 O O . GLU A 1 70 ? 5.594 3.626 -22.653 1.00 97.25 70 GLU A O 1
ATOM 578 N N . VAL A 1 71 ? 4.951 5.709 -23.203 1.00 98.31 71 VAL A N 1
ATOM 579 C CA . VAL A 1 71 ? 3.683 5.311 -23.819 1.00 98.31 71 VAL A CA 1
ATOM 580 C C . VAL A 1 71 ? 3.704 5.659 -25.300 1.00 98.31 71 VAL A C 1
ATOM 582 O O . VAL A 1 71 ? 3.860 6.817 -25.676 1.00 98.31 71 VAL A O 1
ATOM 585 N N . VAL A 1 72 ? 3.510 4.649 -26.148 1.00 97.62 72 VAL A N 1
ATOM 586 C CA . VAL A 1 72 ? 3.454 4.793 -27.610 1.00 97.62 72 VAL A CA 1
ATOM 587 C C . VAL A 1 72 ? 2.235 4.039 -28.121 1.00 97.62 72 VAL A C 1
ATOM 589 O O . VAL A 1 72 ? 2.051 2.872 -27.782 1.00 97.62 72 VAL A O 1
ATOM 592 N N . ASP A 1 73 ? 1.381 4.696 -28.907 1.00 96.81 73 ASP A N 1
ATOM 593 C CA . ASP A 1 73 ? 0.144 4.117 -29.456 1.00 96.81 73 ASP A CA 1
ATOM 594 C C . ASP A 1 73 ? -0.745 3.443 -28.390 1.00 96.81 73 ASP A C 1
ATOM 596 O O . ASP A 1 73 ? -1.242 2.330 -28.576 1.00 96.81 73 ASP A O 1
ATOM 600 N N . ASN A 1 74 ? -0.923 4.109 -27.240 1.00 97.81 74 ASN A N 1
ATOM 601 C CA . ASN A 1 74 ? -1.640 3.598 -26.062 1.00 97.81 74 ASN A CA 1
ATOM 602 C C . ASN A 1 74 ? -1.071 2.291 -25.487 1.00 97.81 74 ASN A C 1
ATOM 604 O O . ASN A 1 74 ? -1.800 1.536 -24.848 1.00 97.81 74 ASN A O 1
ATOM 608 N N . LYS A 1 75 ? 0.214 2.004 -25.697 1.00 98.31 75 LYS A N 1
ATOM 609 C CA . LYS A 1 75 ? 0.913 0.830 -25.165 1.00 98.31 75 LYS A CA 1
ATOM 610 C C . LYS A 1 75 ? 2.090 1.290 -24.316 1.00 98.31 75 LYS A C 1
ATOM 612 O O . LYS A 1 75 ? 2.814 2.193 -24.721 1.00 98.31 75 LYS A O 1
ATOM 617 N N . VAL A 1 76 ? 2.274 0.670 -23.154 1.00 98.50 76 VAL A N 1
ATOM 618 C CA . VAL A 1 76 ? 3.354 1.019 -22.220 1.00 98.50 76 VAL A CA 1
ATOM 619 C C . VAL A 1 76 ? 4.582 0.166 -22.510 1.00 98.50 76 VAL A C 1
ATOM 621 O O . VAL A 1 76 ? 4.473 -1.056 -22.650 1.00 98.50 76 VAL A O 1
ATOM 624 N N . TYR A 1 77 ? 5.747 0.795 -22.573 1.00 98.38 77 TYR A N 1
ATOM 625 C CA . TYR A 1 77 ? 7.027 0.131 -22.768 1.00 98.38 77 TYR A CA 1
ATOM 626 C C . TYR A 1 77 ? 8.007 0.524 -21.672 1.00 98.38 77 TYR A C 1
ATOM 628 O O . TYR A 1 77 ? 8.010 1.656 -21.205 1.00 98.38 77 TYR A O 1
ATOM 636 N N . PHE A 1 78 ? 8.840 -0.433 -21.288 1.00 97.62 78 PHE A N 1
ATOM 637 C CA . PHE A 1 78 ? 10.025 -0.229 -20.475 1.00 97.62 78 PHE A CA 1
ATOM 638 C C . PHE A 1 78 ? 11.232 -0.108 -21.401 1.00 97.62 78 PHE A C 1
ATOM 640 O O . PHE A 1 78 ? 11.419 -0.956 -22.283 1.00 97.62 78 PHE A O 1
ATOM 647 N N . LEU A 1 79 ? 12.041 0.924 -21.195 1.00 95.56 79 LEU A N 1
ATOM 648 C CA . LEU A 1 79 ? 13.252 1.190 -21.957 1.00 95.56 79 LEU A CA 1
ATOM 649 C C . LEU A 1 79 ? 14.463 0.578 -21.256 1.00 95.56 79 LEU A C 1
ATOM 651 O O . LEU A 1 79 ? 14.784 0.919 -20.118 1.00 95.56 79 LEU A O 1
ATOM 655 N N . ASP A 1 80 ? 15.161 -0.330 -21.937 1.00 91.00 80 ASP A N 1
ATOM 656 C CA . ASP A 1 80 ? 16.478 -0.762 -21.467 1.00 91.00 80 ASP A CA 1
ATOM 657 C C . ASP A 1 80 ? 17.582 0.241 -21.847 1.00 91.00 80 ASP A C 1
ATOM 659 O O . ASP A 1 80 ? 17.363 1.221 -22.558 1.00 91.00 80 ASP A O 1
ATOM 663 N N . TYR A 1 81 ? 18.798 -0.000 -21.361 1.00 86.19 81 TYR A N 1
ATOM 664 C CA . TYR A 1 81 ? 19.965 0.853 -21.587 1.00 86.19 81 TYR A CA 1
ATOM 665 C C . TYR A 1 81 ? 20.332 1.011 -23.073 1.00 86.19 81 TYR A C 1
ATOM 667 O O . TYR A 1 81 ? 21.010 1.970 -23.430 1.00 86.19 81 TYR A O 1
ATOM 675 N N . ALA A 1 82 ? 19.910 0.076 -23.933 1.00 87.56 82 ALA A N 1
ATOM 676 C CA . ALA A 1 82 ? 20.128 0.125 -25.375 1.00 87.56 82 ALA A CA 1
ATOM 677 C C . ALA A 1 82 ? 18.982 0.846 -26.114 1.00 87.56 82 ALA A C 1
ATOM 679 O O . ALA A 1 82 ? 18.989 0.908 -27.344 1.00 87.56 82 ALA A O 1
ATOM 680 N N . GLY A 1 83 ? 17.988 1.367 -25.385 1.00 86.81 83 GLY A N 1
ATOM 681 C CA . GLY A 1 83 ? 16.793 2.001 -25.939 1.00 86.81 83 GLY A CA 1
ATOM 682 C C . GLY A 1 83 ? 15.790 1.005 -26.523 1.00 86.81 83 GLY A C 1
ATOM 683 O O . GLY A 1 83 ? 14.873 1.401 -27.245 1.00 86.81 83 GLY A O 1
ATOM 684 N N . LYS A 1 84 ? 15.941 -0.299 -26.252 1.00 92.94 84 LYS A N 1
ATOM 685 C CA . LYS A 1 84 ? 14.993 -1.304 -26.725 1.00 92.94 84 LYS A CA 1
ATOM 686 C C . LYS A 1 84 ? 13.740 -1.272 -25.855 1.00 92.94 84 LYS A C 1
ATOM 688 O O . LYS A 1 84 ? 13.796 -1.285 -24.627 1.00 92.94 84 LYS A O 1
ATOM 693 N N . ARG A 1 85 ? 12.599 -1.295 -26.539 1.00 96.25 85 ARG A N 1
ATOM 694 C CA . ARG A 1 85 ? 11.259 -1.319 -25.953 1.00 96.25 85 ARG A CA 1
ATOM 695 C C . ARG A 1 85 ? 10.877 -2.724 -25.512 1.00 96.25 85 ARG A C 1
ATOM 697 O O . ARG A 1 85 ? 10.800 -3.637 -26.336 1.00 96.25 85 ARG A O 1
ATOM 704 N N . HIS A 1 86 ? 10.551 -2.874 -24.235 1.00 96.50 86 HIS A N 1
ATOM 705 C CA . HIS A 1 86 ? 9.971 -4.091 -23.669 1.00 96.50 86 HIS A CA 1
ATOM 706 C C . HIS A 1 86 ? 8.530 -3.811 -23.279 1.00 96.50 86 HIS A C 1
ATOM 708 O O . HIS A 1 86 ? 8.266 -2.912 -22.487 1.00 96.50 86 HIS A O 1
ATOM 714 N N . ARG A 1 87 ? 7.577 -4.547 -23.854 1.00 97.81 87 ARG A N 1
ATOM 715 C CA . ARG A 1 87 ? 6.156 -4.295 -23.594 1.00 97.81 87 ARG A CA 1
ATOM 716 C C . ARG A 1 87 ? 5.834 -4.538 -22.120 1.00 97.81 87 ARG A C 1
ATOM 718 O O . ARG A 1 87 ? 6.186 -5.590 -21.593 1.00 97.81 87 ARG A O 1
ATOM 725 N N . VAL A 1 88 ? 5.135 -3.599 -21.489 1.00 98.50 88 VAL A N 1
ATOM 726 C CA . VAL A 1 88 ? 4.657 -3.699 -20.106 1.00 98.50 88 VAL A CA 1
ATOM 727 C C . VAL A 1 88 ? 3.179 -4.070 -20.115 1.00 98.50 88 VAL A C 1
ATOM 729 O O . VAL A 1 88 ? 2.365 -3.358 -20.700 1.00 98.50 88 VAL A O 1
ATOM 732 N N . GLY A 1 89 ? 2.852 -5.187 -19.465 1.00 98.06 89 GLY A N 1
ATOM 733 C CA . GLY A 1 89 ? 1.480 -5.684 -19.341 1.00 98.06 89 GLY A CA 1
ATOM 734 C C . GLY A 1 89 ? 0.820 -5.309 -18.013 1.00 98.06 89 GLY A C 1
ATOM 735 O O . GLY A 1 89 ? -0.410 -5.240 -17.939 1.00 98.06 89 GLY A O 1
ATOM 736 N N . VAL A 1 90 ? 1.625 -5.049 -16.974 1.00 98.62 90 VAL A N 1
ATOM 737 C CA . VAL A 1 90 ? 1.168 -4.699 -15.619 1.00 98.62 90 VAL A CA 1
ATOM 738 C C . VAL A 1 90 ? 2.095 -3.667 -14.991 1.00 98.62 90 VAL A C 1
ATOM 740 O O . VAL A 1 90 ? 3.310 -3.859 -14.965 1.00 98.62 90 VAL A O 1
ATOM 743 N N . VAL A 1 91 ? 1.507 -2.630 -14.403 1.00 98.56 91 VAL A N 1
ATOM 744 C CA . VAL A 1 91 ? 2.174 -1.637 -13.562 1.00 98.56 91 VAL A CA 1
ATOM 745 C C . VAL A 1 91 ? 1.657 -1.781 -12.133 1.00 98.56 91 VAL A C 1
ATOM 747 O O . VAL A 1 91 ? 0.536 -1.378 -11.824 1.00 98.56 91 VAL A O 1
ATOM 750 N N . TYR A 1 92 ? 2.478 -2.335 -11.242 1.00 98.12 92 TYR A N 1
ATOM 751 C CA . TYR A 1 92 ? 2.252 -2.254 -9.802 1.00 98.12 92 TYR A CA 1
ATOM 752 C C . TYR A 1 92 ? 2.725 -0.885 -9.308 1.00 98.12 92 TYR A C 1
ATOM 754 O O . TYR A 1 92 ? 3.920 -0.649 -9.122 1.00 98.12 92 TYR A O 1
ATOM 762 N N . ARG A 1 93 ? 1.787 0.054 -9.168 1.00 96.94 93 ARG A N 1
ATOM 763 C CA . ARG A 1 93 ? 2.088 1.444 -8.824 1.00 96.94 93 ARG A CA 1
ATOM 764 C C . ARG A 1 93 ? 2.319 1.608 -7.327 1.00 96.94 93 ARG A C 1
ATOM 766 O O . ARG A 1 93 ? 1.555 1.114 -6.500 1.00 96.94 93 ARG A O 1
ATOM 773 N N . ARG A 1 94 ? 3.348 2.376 -6.981 1.00 96.69 94 ARG A N 1
ATOM 774 C CA . ARG A 1 94 ? 3.654 2.812 -5.613 1.00 96.69 94 ARG A CA 1
ATOM 775 C C . ARG A 1 94 ? 3.541 4.333 -5.464 1.00 96.69 94 ARG A C 1
ATOM 777 O O . ARG A 1 94 ? 4.297 4.949 -4.718 1.00 96.69 94 ARG A O 1
ATOM 784 N N . LEU A 1 95 ? 2.600 4.915 -6.210 1.00 93.88 95 LEU A N 1
ATOM 785 C CA . LEU A 1 95 ? 2.279 6.340 -6.254 1.00 93.88 95 LEU A CA 1
ATOM 786 C C . LEU A 1 95 ? 0.774 6.551 -6.083 1.00 93.88 95 LEU A C 1
ATOM 788 O O . LEU A 1 95 ? -0.020 5.716 -6.530 1.00 93.88 95 LEU A O 1
ATOM 792 N N . SER A 1 96 ? 0.403 7.690 -5.501 1.00 93.88 96 SER A N 1
ATOM 793 C CA . SER A 1 96 ? -0.977 8.185 -5.466 1.00 93.88 96 SER A CA 1
ATOM 794 C C . SER A 1 96 ? -1.500 8.485 -6.874 1.00 93.88 96 SER A C 1
ATOM 796 O O . SER A 1 96 ? -0.725 8.767 -7.788 1.00 93.88 96 SER A O 1
ATOM 798 N N . ASP A 1 97 ? -2.821 8.435 -7.045 1.00 95.25 97 ASP A N 1
ATOM 799 C CA . ASP A 1 97 ? -3.501 8.627 -8.336 1.00 95.25 97 ASP A CA 1
ATOM 800 C C . ASP A 1 97 ? -3.148 9.975 -8.965 1.00 95.25 97 ASP A C 1
ATOM 802 O O . ASP A 1 97 ? -2.811 10.041 -10.142 1.00 95.25 97 ASP A O 1
ATOM 806 N N . GLU A 1 98 ? -3.151 11.030 -8.149 1.00 95.31 98 GLU A N 1
ATOM 807 C CA . GLU A 1 98 ? -2.921 12.414 -8.570 1.00 95.31 98 GLU A CA 1
ATOM 808 C C . GLU A 1 98 ? -1.570 12.632 -9.270 1.00 95.31 98 GLU A C 1
ATOM 810 O O . GLU A 1 98 ? -1.448 13.511 -10.120 1.00 95.31 98 GLU A O 1
ATOM 815 N N . PHE A 1 99 ? -0.571 11.803 -8.955 1.00 96.75 99 PHE A N 1
ATOM 816 C CA . PHE A 1 99 ? 0.776 11.897 -9.512 1.00 96.75 99 PHE A CA 1
ATOM 817 C C . PHE A 1 99 ? 1.049 10.879 -10.624 1.00 96.75 99 PHE A C 1
ATOM 819 O O . PHE A 1 99 ? 2.136 10.899 -11.193 1.00 96.75 99 PHE A O 1
ATOM 826 N N . LEU A 1 100 ? 0.105 9.986 -10.934 1.00 97.12 100 LEU A N 1
ATOM 827 C CA . LEU A 1 100 ? 0.342 8.815 -11.780 1.00 97.12 100 LEU A CA 1
ATOM 828 C C . LEU A 1 100 ? 0.516 9.146 -13.271 1.00 97.12 100 LEU A C 1
ATOM 830 O O . LEU A 1 100 ? 1.335 8.518 -13.939 1.00 97.12 100 LEU A O 1
ATOM 834 N N . ASP A 1 101 ? -0.255 10.102 -13.789 1.00 97.75 101 ASP A N 1
ATOM 835 C CA . ASP A 1 101 ? -0.242 10.512 -15.200 1.00 97.75 101 ASP A CA 1
ATOM 836 C C . ASP A 1 101 ? -0.490 12.029 -15.312 1.00 97.75 101 ASP A C 1
ATOM 838 O O . ASP A 1 101 ? -1.624 12.470 -15.083 1.00 97.75 101 ASP A O 1
ATOM 842 N N . PRO A 1 102 ? 0.523 12.837 -15.680 1.00 96.75 102 PRO A N 1
ATOM 843 C CA . PRO A 1 102 ? 0.380 14.289 -15.772 1.00 96.75 102 PRO A CA 1
ATOM 844 C C . PRO A 1 102 ? -0.578 14.758 -16.877 1.00 96.75 102 PRO A C 1
ATOM 846 O O . PRO A 1 102 ? -1.067 15.881 -16.814 1.00 96.75 102 PRO A O 1
ATOM 849 N N . PHE A 1 103 ? -0.908 13.924 -17.870 1.00 96.38 103 PHE A N 1
ATOM 850 C CA . PHE A 1 103 ? -1.909 14.286 -18.884 1.00 96.38 103 PHE A CA 1
ATOM 851 C C . PHE A 1 103 ? -3.350 14.152 -18.387 1.00 96.38 103 PHE A C 1
ATOM 853 O O . PHE A 1 103 ? -4.260 14.706 -19.002 1.00 96.38 103 PHE A O 1
ATOM 860 N N . SER A 1 104 ? -3.563 13.407 -17.301 1.00 95.94 104 SER A N 1
ATOM 861 C CA . SER A 1 104 ? -4.901 13.100 -16.784 1.00 95.94 104 SER A CA 1
ATOM 862 C C . SER A 1 104 ? -5.169 13.677 -15.393 1.00 95.94 104 SER A C 1
ATOM 864 O O . SER A 1 104 ? -6.328 13.911 -15.058 1.00 95.94 104 SER A O 1
ATOM 866 N N . PHE A 1 105 ? -4.124 13.876 -14.585 1.00 96.12 105 PHE A N 1
ATOM 867 C CA . PHE A 1 105 ? -4.222 14.323 -13.196 1.00 96.12 105 PHE A CA 1
ATOM 868 C C . PHE A 1 105 ? -3.442 15.626 -12.970 1.00 96.12 105 PHE A C 1
ATOM 870 O O . PHE A 1 105 ? -3.810 16.650 -13.539 1.00 96.12 105 PHE A O 1
ATOM 877 N N . ASN A 1 106 ? -2.401 15.616 -12.128 1.00 96.50 106 ASN A N 1
ATOM 878 C CA . ASN A 1 106 ? -1.587 16.793 -11.854 1.00 96.50 106 ASN A CA 1
ATOM 879 C C . ASN A 1 106 ? -0.555 17.024 -12.981 1.00 96.50 106 ASN A C 1
ATOM 881 O O . ASN A 1 106 ? 0.392 16.235 -13.078 1.00 96.50 106 ASN A O 1
ATOM 885 N N . PRO A 1 107 ? -0.679 18.097 -13.790 1.00 96.50 107 PRO A N 1
ATOM 886 C CA . PRO A 1 107 ? 0.245 18.380 -14.891 1.00 96.50 107 PRO A CA 1
ATOM 887 C C . PRO A 1 107 ? 1.673 18.692 -14.427 1.00 96.50 107 PRO A C 1
ATOM 889 O O . PRO A 1 107 ? 2.609 18.493 -15.198 1.00 96.50 107 PRO A O 1
ATOM 892 N N . ASP A 1 108 ? 1.853 19.113 -13.172 1.00 96.38 108 ASP A N 1
ATOM 893 C CA . ASP A 1 108 ? 3.165 19.405 -12.582 1.00 96.38 108 ASP A CA 1
ATOM 894 C C . ASP A 1 108 ? 3.855 18.146 -12.019 1.00 96.38 108 ASP A C 1
ATOM 896 O O . ASP A 1 108 ? 4.962 18.220 -11.479 1.00 96.38 108 ASP A O 1
ATOM 900 N N . SER A 1 109 ? 3.219 16.970 -12.108 1.00 94.62 109 SER A N 1
ATOM 901 C CA . SER A 1 109 ? 3.819 15.719 -11.639 1.00 94.62 109 SER A CA 1
ATOM 902 C C . SER A 1 109 ? 5.057 15.349 -12.459 1.00 94.62 109 SER A C 1
ATOM 904 O O . SER A 1 109 ? 4.966 15.024 -13.641 1.00 94.62 109 SER A O 1
ATOM 906 N N . VAL A 1 110 ? 6.211 15.297 -11.789 1.00 93.00 110 VAL A N 1
ATOM 907 C CA . VAL A 1 110 ? 7.483 14.803 -12.354 1.00 93.00 110 VAL A CA 1
ATOM 908 C C . VAL A 1 110 ? 7.744 13.324 -12.062 1.00 93.00 110 VAL A C 1
ATOM 910 O O . VAL A 1 110 ? 8.760 12.781 -12.481 1.00 93.00 110 VAL A O 1
ATOM 913 N N . ILE A 1 111 ? 6.846 12.675 -11.316 1.00 95.25 111 ILE A N 1
ATOM 914 C CA . ILE A 1 111 ? 6.977 11.272 -10.898 1.00 95.25 111 ILE A CA 1
ATOM 915 C C . ILE A 1 111 ? 5.948 10.348 -11.572 1.00 95.25 111 ILE A C 1
ATOM 917 O O . ILE A 1 111 ? 5.865 9.167 -11.242 1.00 95.25 111 ILE A O 1
ATOM 921 N N . GLY A 1 112 ? 5.144 10.882 -12.491 1.00 95.69 112 GLY A N 1
ATOM 922 C CA . GLY A 1 112 ? 4.151 10.134 -13.261 1.00 95.69 112 GLY A CA 1
ATOM 923 C C . GLY A 1 112 ? 4.654 9.703 -14.634 1.00 95.69 112 GLY A C 1
ATOM 924 O O . GLY A 1 112 ? 5.692 10.158 -15.102 1.00 95.69 112 GLY A O 1
ATOM 925 N N . VAL A 1 113 ? 3.877 8.854 -15.306 1.00 97.88 113 VAL A N 1
ATOM 926 C CA . VAL A 1 113 ? 4.160 8.396 -16.674 1.00 97.88 113 VAL A CA 1
ATOM 927 C C . VAL A 1 113 ? 3.123 9.010 -17.622 1.00 97.88 113 VAL A C 1
ATOM 929 O O . VAL A 1 113 ? 1.951 8.621 -17.564 1.00 97.88 113 VAL A O 1
ATOM 932 N N . PRO A 1 114 ? 3.510 9.963 -18.492 1.00 97.94 114 PRO A N 1
ATOM 933 C CA . PRO A 1 114 ? 2.580 10.632 -19.398 1.00 97.94 114 PRO A CA 1
ATOM 934 C C . PRO A 1 114 ? 1.832 9.651 -20.310 1.00 97.94 114 PRO A C 1
ATOM 936 O O . PRO A 1 114 ? 2.440 8.846 -21.016 1.00 97.94 114 PRO A O 1
ATOM 939 N N . GLY A 1 115 ? 0.500 9.720 -20.306 1.00 97.62 115 GLY A N 1
ATOM 940 C CA . GLY A 1 115 ? -0.367 8.885 -21.142 1.00 97.62 115 GLY A CA 1
ATOM 941 C C . GLY A 1 115 ? -0.634 7.479 -20.596 1.00 97.62 115 GLY A C 1
ATOM 942 O O . GLY A 1 115 ? -1.324 6.690 -21.255 1.00 97.62 115 GLY A O 1
ATOM 943 N N . LEU A 1 116 ? -0.142 7.147 -19.397 1.00 98.19 116 LEU A N 1
ATOM 944 C CA . LEU A 1 116 ? -0.369 5.847 -18.761 1.00 98.19 116 LEU A CA 1
ATOM 945 C C . LEU A 1 116 ? -1.863 5.551 -18.570 1.00 98.19 116 LEU A C 1
ATOM 947 O O . LE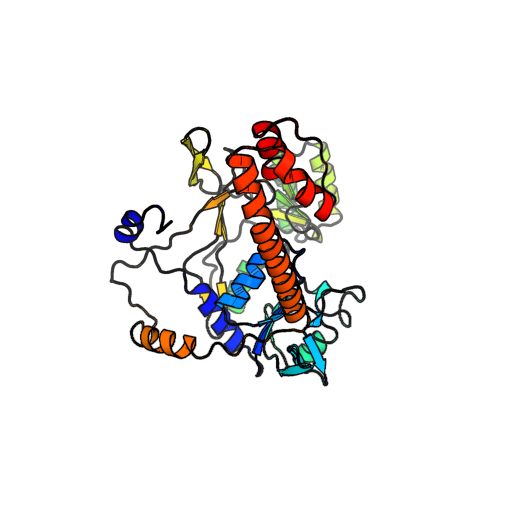U A 1 116 ? -2.300 4.423 -18.813 1.00 98.19 116 LEU A O 1
ATOM 951 N N . LEU A 1 117 ? -2.671 6.549 -18.198 1.00 97.94 117 LEU A N 1
ATOM 952 C CA . LEU A 1 117 ? -4.107 6.347 -18.013 1.00 97.94 117 LEU A CA 1
ATOM 953 C C . LEU A 1 117 ? -4.817 6.098 -19.351 1.00 97.94 117 LEU A C 1
AT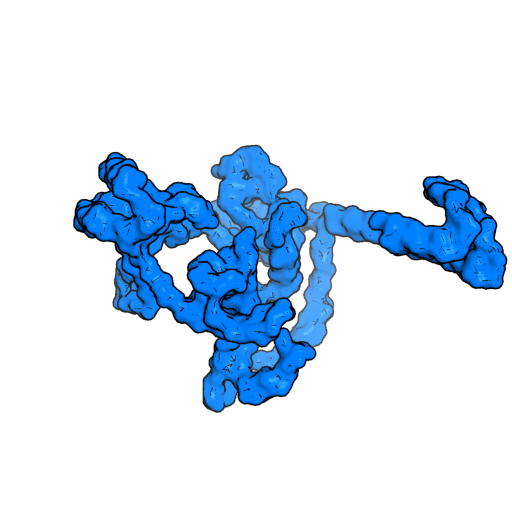OM 955 O O . LEU A 1 117 ? -5.765 5.315 -19.401 1.00 97.94 117 LEU A O 1
ATOM 959 N N . SER A 1 118 ? -4.345 6.704 -20.445 1.00 97.81 118 SER A N 1
ATOM 960 C CA . SER A 1 118 ? -4.866 6.430 -21.792 1.00 97.81 118 SER A CA 1
ATOM 961 C C . SER A 1 118 ? -4.604 4.979 -22.204 1.00 97.81 118 SER A C 1
ATOM 963 O O . SER A 1 118 ? -5.516 4.287 -22.660 1.00 97.81 118 SER A O 1
ATOM 965 N N . ALA A 1 119 ? -3.389 4.475 -21.958 1.00 98.31 119 ALA A N 1
ATOM 966 C CA . ALA A 1 119 ? -3.044 3.075 -22.202 1.00 98.31 119 ALA A CA 1
ATOM 967 C C . ALA A 1 119 ? -3.885 2.105 -21.354 1.00 98.31 119 ALA A C 1
ATOM 969 O O . ALA A 1 119 ? -4.368 1.091 -21.865 1.00 98.31 119 ALA A O 1
ATOM 970 N N . TYR A 1 120 ? -4.107 2.435 -20.078 1.00 98.12 120 TYR A N 1
ATOM 971 C CA . TYR A 1 120 ? -4.966 1.658 -19.182 1.00 98.12 120 TYR A CA 1
ATOM 972 C C . TYR A 1 120 ? -6.417 1.624 -19.673 1.00 98.12 120 TYR A C 1
ATOM 974 O O . TYR A 1 120 ? -7.001 0.551 -19.812 1.00 98.12 120 TYR A O 1
ATOM 982 N N . ARG A 1 121 ? -6.987 2.783 -20.028 1.00 97.38 121 ARG A N 1
ATOM 983 C CA . ARG A 1 121 ? -8.352 2.892 -20.572 1.00 97.38 121 ARG A CA 1
ATOM 984 C C . ARG A 1 121 ? -8.525 2.155 -21.900 1.00 97.38 121 ARG A C 1
ATOM 986 O O . ARG A 1 121 ? -9.617 1.672 -22.177 1.00 97.38 121 ARG A O 1
ATOM 993 N N . ALA A 1 122 ? -7.466 2.058 -22.702 1.00 97.81 122 ALA A N 1
ATOM 994 C CA . ALA A 1 122 ? -7.449 1.284 -23.941 1.00 97.81 122 ALA A CA 1
ATOM 995 C C . ALA A 1 122 ? -7.307 -0.239 -23.720 1.00 97.81 122 ALA A C 1
ATOM 997 O O . ALA A 1 122 ? -7.324 -0.986 -24.695 1.00 97.81 122 ALA A O 1
ATOM 998 N N . GLY A 1 123 ? -7.151 -0.707 -22.474 1.00 97.62 123 GLY A N 1
ATOM 999 C CA . GLY A 1 123 ? -7.002 -2.129 -22.142 1.00 97.62 123 GLY A CA 1
ATOM 1000 C C . GLY A 1 123 ? -5.620 -2.712 -22.460 1.00 97.62 123 GLY A C 1
ATOM 1001 O O . GLY A 1 123 ? -5.476 -3.924 -22.571 1.00 97.62 123 GLY A O 1
ATOM 1002 N N . ASN A 1 124 ? -4.603 -1.863 -22.629 1.00 98.12 124 ASN A N 1
ATOM 1003 C CA . ASN A 1 124 ? -3.261 -2.252 -23.079 1.00 98.12 124 ASN A CA 1
ATOM 1004 C C . ASN A 1 124 ? -2.232 -2.414 -21.949 1.00 98.12 124 ASN A C 1
ATOM 1006 O O . ASN A 1 124 ? -1.072 -2.724 -22.236 1.00 98.12 124 ASN A O 1
ATOM 1010 N N . VAL A 1 125 ? -2.628 -2.115 -20.711 1.00 98.50 125 VAL A N 1
ATOM 1011 C CA . VAL A 1 125 ? -1.843 -2.273 -19.482 1.00 98.50 125 VAL A CA 1
ATOM 1012 C C . VAL A 1 125 ? -2.812 -2.411 -18.309 1.00 98.50 125 VAL A C 1
ATOM 1014 O O . VAL A 1 125 ? -3.843 -1.740 -18.288 1.00 98.50 125 VAL A O 1
ATOM 1017 N N . ALA A 1 126 ? -2.496 -3.244 -17.321 1.00 98.31 126 ALA A N 1
ATOM 1018 C CA . ALA A 1 126 ? -3.200 -3.251 -16.040 1.00 98.31 126 ALA A CA 1
ATOM 1019 C C . ALA A 1 126 ? -2.455 -2.400 -15.009 1.00 98.31 126 ALA A C 1
ATOM 1021 O O . ALA A 1 126 ? -1.228 -2.439 -14.938 1.00 98.31 126 ALA A O 1
ATOM 1022 N N . ILE A 1 127 ? -3.188 -1.655 -14.183 1.00 98.31 127 ILE A N 1
ATOM 1023 C CA . ILE A 1 127 ? -2.622 -0.868 -13.084 1.00 98.31 127 ILE A CA 1
ATOM 1024 C C . ILE A 1 127 ? -3.082 -1.484 -11.765 1.00 98.31 127 ILE A C 1
ATOM 1026 O O . ILE A 1 127 ? -4.279 -1.646 -11.533 1.00 98.31 127 ILE A O 1
ATOM 1030 N N . VAL A 1 128 ? -2.128 -1.821 -10.900 1.00 97.12 128 VAL A N 1
ATOM 1031 C CA . VAL A 1 128 ? -2.374 -2.447 -9.597 1.00 97.12 128 VAL A CA 1
ATOM 1032 C C . VAL A 1 128 ? -1.829 -1.531 -8.498 1.00 97.12 128 VAL A C 1
ATOM 1034 O O . VAL A 1 128 ? -0.650 -1.207 -8.511 1.00 97.12 128 VAL A O 1
ATOM 1037 N N . ASN A 1 129 ? -2.612 -1.069 -7.525 1.00 96.06 129 ASN A N 1
ATOM 1038 C CA . ASN A 1 129 ? -4.078 -1.112 -7.479 1.00 96.06 129 ASN A CA 1
ATOM 1039 C C . ASN A 1 129 ? -4.692 -0.167 -8.525 1.00 96.06 129 ASN A C 1
ATOM 1041 O O . ASN A 1 129 ? -4.073 0.834 -8.895 1.00 96.06 129 ASN A O 1
ATOM 1045 N N . ALA A 1 130 ? -5.915 -0.461 -8.970 1.00 95.94 130 ALA A N 1
ATOM 1046 C CA . ALA A 1 130 ? -6.601 0.341 -9.979 1.00 95.94 130 ALA A CA 1
ATOM 1047 C C . ALA A 1 130 ? -6.770 1.811 -9.529 1.00 95.94 130 ALA A C 1
ATOM 1049 O O . ALA A 1 130 ? -6.992 2.057 -8.337 1.00 95.94 130 ALA A O 1
ATOM 1050 N N . PRO A 1 131 ? -6.671 2.793 -10.445 1.00 95.31 131 PRO A N 1
ATOM 1051 C CA . PRO A 1 131 ? -7.030 4.178 -10.148 1.00 95.31 131 PRO A CA 1
ATOM 1052 C C . PRO A 1 131 ? -8.489 4.296 -9.682 1.00 95.31 131 PRO A C 1
ATOM 1054 O O . PRO A 1 131 ? -9.361 3.580 -10.174 1.00 95.31 131 PRO A O 1
ATOM 1057 N N . GLY A 1 132 ? -8.755 5.194 -8.736 1.00 91.62 132 GLY A N 1
ATOM 1058 C CA . GLY A 1 132 ? -10.076 5.442 -8.154 1.00 91.62 132 GLY A CA 1
ATOM 1059 C C . GLY A 1 132 ? -10.447 4.532 -6.980 1.00 91.62 132 GLY A C 1
ATOM 1060 O O . GLY A 1 132 ? -11.484 4.746 -6.354 1.00 91.62 132 GLY A O 1
ATOM 1061 N N . ASN A 1 133 ? -9.611 3.548 -6.625 1.00 91.38 133 ASN A N 1
ATOM 1062 C CA . ASN A 1 133 ? -9.886 2.649 -5.498 1.00 91.38 133 ASN A CA 1
ATOM 1063 C C . ASN A 1 133 ? -9.966 3.376 -4.140 1.00 91.38 133 ASN A C 1
ATOM 1065 O O . ASN A 1 133 ? -10.615 2.869 -3.229 1.00 91.38 133 ASN A O 1
ATOM 1069 N N . GLY A 1 134 ? -9.362 4.564 -4.017 1.00 87.31 134 GLY A N 1
ATOM 1070 C CA . GLY A 1 134 ? -9.442 5.405 -2.820 1.00 87.31 134 GLY A CA 1
ATOM 1071 C C . GLY A 1 134 ? -10.870 5.800 -2.436 1.00 87.31 134 GLY A C 1
ATOM 1072 O O . GLY A 1 134 ? -11.141 5.989 -1.258 1.00 87.31 134 GLY A O 1
ATOM 1073 N N . ALA A 1 135 ? -11.812 5.824 -3.388 1.00 88.75 135 ALA A N 1
ATOM 1074 C CA . ALA A 1 135 ? -13.222 6.053 -3.078 1.00 88.75 135 ALA A CA 1
ATOM 1075 C C . ALA A 1 135 ? -13.806 4.963 -2.161 1.00 88.75 135 ALA A C 1
ATOM 1077 O O . ALA A 1 135 ? -14.686 5.256 -1.365 1.00 88.75 135 ALA A O 1
ATOM 1078 N N . ALA A 1 136 ? -13.324 3.719 -2.248 1.00 89.19 136 ALA A N 1
ATOM 1079 C CA . ALA A 1 136 ? -13.816 2.619 -1.417 1.00 89.19 136 ALA A CA 1
ATOM 1080 C C . ALA A 1 136 ? -13.235 2.620 0.010 1.00 89.19 136 ALA A C 1
ATOM 1082 O O . ALA A 1 136 ? -13.845 2.043 0.904 1.00 89.19 136 ALA A O 1
ATOM 1083 N N . ASP A 1 137 ? -12.080 3.259 0.219 1.00 86.56 137 ASP A N 1
ATOM 1084 C CA . ASP A 1 137 ? -11.403 3.377 1.525 1.00 86.56 137 ASP A CA 1
ATOM 1085 C C . ASP A 1 137 ? -11.669 4.741 2.196 1.00 86.56 137 ASP A C 1
ATOM 1087 O O . ASP A 1 137 ? -11.054 5.105 3.197 1.00 86.56 137 ASP A O 1
ATOM 1091 N N . ASP A 1 138 ? -12.590 5.528 1.633 1.00 85.25 138 ASP A N 1
ATOM 1092 C CA . ASP A 1 138 ? -12.988 6.810 2.198 1.00 85.25 138 ASP A CA 1
ATOM 1093 C C . ASP A 1 138 ? -13.663 6.631 3.570 1.00 85.25 138 ASP A C 1
ATOM 1095 O O . ASP A 1 138 ? -14.453 5.707 3.799 1.00 85.25 138 ASP A O 1
ATOM 1099 N N . LYS A 1 139 ? -13.385 7.559 4.494 1.00 82.44 139 LYS A N 1
ATOM 1100 C CA . LYS A 1 139 ? -13.904 7.511 5.868 1.00 82.44 139 LYS A CA 1
ATOM 1101 C C . LYS A 1 139 ? -15.434 7.485 5.920 1.00 82.44 139 LYS A C 1
ATOM 1103 O O . LYS A 1 139 ? -15.988 6.840 6.808 1.00 82.44 139 LYS A O 1
ATOM 1108 N N . ALA A 1 140 ? -16.125 8.155 4.998 1.00 84.44 140 ALA A N 1
ATOM 1109 C CA . ALA A 1 140 ? -17.582 8.113 4.930 1.00 84.44 140 ALA A CA 1
ATOM 1110 C C . ALA A 1 140 ? -18.086 6.777 4.368 1.00 84.44 140 ALA A C 1
ATOM 1112 O O . ALA A 1 140 ? -19.111 6.265 4.813 1.00 84.44 140 ALA A O 1
ATOM 1113 N N . ILE A 1 141 ? -17.351 6.177 3.429 1.00 88.75 141 ILE A N 1
ATOM 1114 C CA . ILE A 1 141 ? -17.705 4.880 2.845 1.00 88.75 141 ILE A CA 1
ATOM 1115 C C . ILE A 1 141 ? -17.564 3.735 3.852 1.00 88.75 141 ILE A C 1
ATOM 1117 O O . ILE A 1 141 ? -18.372 2.804 3.821 1.00 88.75 141 ILE A O 1
ATOM 1121 N N . TYR A 1 142 ? -16.648 3.850 4.818 1.00 88.75 142 TYR A N 1
ATOM 1122 C CA . TYR A 1 142 ? -16.511 2.905 5.932 1.00 88.75 142 TYR A CA 1
ATOM 1123 C C . TYR A 1 142 ? -17.843 2.606 6.646 1.00 88.75 142 TYR A C 1
ATOM 1125 O O . TYR A 1 142 ? -18.100 1.456 7.007 1.00 88.75 142 TYR A O 1
ATOM 1133 N N . TYR A 1 143 ? -18.719 3.606 6.803 1.00 91.00 143 TYR A N 1
ATOM 1134 C CA . TYR A 1 143 ? -20.045 3.444 7.416 1.00 91.00 143 TYR A CA 1
ATOM 1135 C C . TYR A 1 143 ? -20.917 2.407 6.687 1.00 91.00 143 TYR A C 1
ATOM 1137 O O . TYR A 1 143 ? -21.680 1.683 7.320 1.00 91.00 143 TYR A O 1
ATOM 1145 N N . PHE A 1 144 ? -20.779 2.304 5.363 1.00 93.12 144 PHE A N 1
ATOM 1146 C CA . PHE A 1 144 ? -21.629 1.471 4.512 1.00 93.12 144 PHE A CA 1
ATOM 1147 C C . PHE A 1 144 ? -21.075 0.065 4.260 1.00 93.12 144 PHE A C 1
ATOM 1149 O O . PHE A 1 144 ? -21.777 -0.753 3.670 1.00 93.12 144 PHE A O 1
ATOM 1156 N N . VAL A 1 145 ? -19.846 -0.251 4.683 1.00 94.44 145 VAL A N 1
ATOM 1157 C CA . VAL A 1 145 ? -19.207 -1.554 4.408 1.00 94.44 145 VAL A CA 1
ATOM 1158 C C . VAL A 1 145 ? -20.065 -2.752 4.857 1.00 94.44 145 VAL A C 1
ATOM 1160 O O . VAL A 1 145 ? -20.235 -3.675 4.056 1.00 94.44 145 VAL A O 1
ATOM 1163 N N . PRO A 1 146 ? -20.681 -2.767 6.059 1.00 94.31 146 PRO A N 1
ATOM 1164 C CA . PRO A 1 146 ? -21.579 -3.854 6.459 1.00 94.31 146 PRO A CA 1
ATOM 1165 C C . PRO A 1 146 ? -22.757 -4.056 5.491 1.00 94.31 146 PRO A C 1
ATOM 1167 O O . PRO A 1 146 ? -23.129 -5.183 5.170 1.00 94.31 146 PRO A O 1
ATOM 1170 N N . GLN A 1 147 ? -23.334 -2.963 4.996 1.00 94.56 147 GLN A N 1
ATOM 1171 C CA . GLN A 1 147 ? -24.452 -2.958 4.060 1.00 94.56 147 GLN A CA 1
ATOM 1172 C C . GLN A 1 147 ? -23.991 -3.368 2.661 1.00 94.56 147 GLN A C 1
ATOM 1174 O O . GLN A 1 147 ? -24.726 -4.069 1.973 1.00 94.56 147 GLN A O 1
ATOM 1179 N N . MET A 1 148 ? -22.771 -3.000 2.255 1.00 95.88 148 MET A N 1
ATOM 1180 C CA . MET A 1 148 ? -22.158 -3.474 1.012 1.00 95.88 148 MET A CA 1
ATOM 1181 C C . MET A 1 148 ? -22.000 -4.994 1.022 1.00 95.88 148 MET A C 1
ATOM 1183 O O . MET A 1 148 ? -22.356 -5.636 0.040 1.00 95.88 148 MET A O 1
ATOM 1187 N N . ILE A 1 149 ? -21.530 -5.580 2.129 1.00 96.44 149 ILE A N 1
ATOM 1188 C CA . ILE A 1 149 ? -21.415 -7.040 2.280 1.00 96.44 149 ILE A CA 1
ATOM 1189 C C . ILE A 1 149 ? -22.789 -7.699 2.087 1.00 96.44 149 ILE A C 1
ATOM 1191 O O . ILE A 1 149 ? -22.929 -8.582 1.243 1.00 96.44 149 ILE A O 1
ATOM 1195 N N . LYS A 1 150 ? -23.827 -7.207 2.775 1.00 97.06 150 LYS A N 1
ATOM 1196 C CA . LYS A 1 150 ? -25.197 -7.731 2.624 1.00 97.06 150 LYS A CA 1
ATOM 1197 C C . LYS A 1 150 ? -25.734 -7.575 1.204 1.00 97.06 150 LYS A C 1
ATOM 1199 O O . LYS A 1 150 ? -26.348 -8.493 0.677 1.00 97.06 150 LYS A O 1
ATOM 1204 N N . TYR A 1 151 ? -25.515 -6.418 0.587 1.00 97.88 151 TYR A N 1
ATOM 1205 C CA . TYR A 1 151 ? -26.046 -6.105 -0.736 1.00 97.88 151 TYR A CA 1
ATOM 1206 C C . TYR A 1 151 ? -25.358 -6.904 -1.851 1.00 97.88 151 TYR A C 1
ATOM 1208 O O . TYR A 1 151 ? -26.039 -7.453 -2.713 1.00 97.88 151 TYR A O 1
ATOM 1216 N N . TYR A 1 152 ? -24.023 -6.978 -1.845 1.00 97.31 152 TYR A N 1
ATOM 1217 C CA . TYR A 1 152 ? -23.254 -7.618 -2.917 1.00 97.31 152 TYR A CA 1
ATOM 1218 C C . TYR A 1 152 ? -23.067 -9.123 -2.722 1.00 97.31 152 TYR A C 1
ATOM 1220 O O . TYR A 1 152 ? -23.009 -9.846 -3.714 1.00 97.31 152 TYR A O 1
ATOM 1228 N N . LEU A 1 153 ? -22.948 -9.594 -1.475 1.00 96.75 153 LEU A N 1
ATOM 1229 C CA . LEU A 1 153 ? -22.675 -11.003 -1.170 1.00 96.75 153 LEU A CA 1
ATOM 1230 C C . LEU A 1 153 ? -23.904 -11.744 -0.631 1.00 96.75 153 LEU A C 1
ATOM 1232 O O . LEU A 1 153 ? -23.933 -12.968 -0.677 1.00 96.75 153 LEU A O 1
ATOM 1236 N N . GLY A 1 154 ? -24.930 -11.037 -0.143 1.00 97.56 154 GLY A N 1
ATOM 1237 C CA . GLY A 1 154 ? -26.075 -11.676 0.516 1.00 97.56 154 GLY A CA 1
ATOM 1238 C C . GLY A 1 154 ? -25.720 -12.308 1.867 1.00 97.56 154 GLY A C 1
ATOM 1239 O O . GLY A 1 154 ? -26.452 -13.167 2.352 1.00 97.56 154 GLY A O 1
ATOM 1240 N N . GLU A 1 155 ? -24.596 -11.903 2.461 1.00 97.50 155 GLU A N 1
ATOM 1241 C CA . GLU A 1 155 ? -24.029 -12.484 3.678 1.00 97.50 155 GLU A CA 1
ATOM 1242 C C . GLU A 1 155 ? -24.050 -11.487 4.843 1.00 97.50 155 GLU A C 1
ATOM 1244 O O . GLU A 1 155 ? -24.109 -10.270 4.655 1.00 97.50 155 GLU A O 1
ATOM 1249 N N . GLU A 1 156 ? -23.965 -12.003 6.069 1.00 96.69 156 GLU A N 1
ATOM 1250 C CA . GLU A 1 156 ? -23.743 -11.177 7.255 1.00 96.69 156 GLU A CA 1
ATOM 1251 C C . GLU A 1 156 ? -22.237 -10.922 7.462 1.00 96.69 156 GLU A C 1
ATOM 1253 O O . GLU A 1 156 ? -21.438 -11.856 7.346 1.00 96.69 156 GLU A O 1
ATOM 1258 N N . PRO A 1 157 ? -21.816 -9.685 7.796 1.00 96.00 157 PRO A N 1
ATOM 1259 C CA . PRO A 1 157 ? -20.411 -9.377 8.048 1.00 96.00 157 PRO A CA 1
ATOM 1260 C C . PRO A 1 157 ? -19.819 -10.227 9.178 1.00 96.00 157 PRO A C 1
ATOM 1262 O O . PRO A 1 157 ? -20.270 -10.156 10.319 1.00 96.00 157 PRO A O 1
ATOM 1265 N N . ILE A 1 158 ? -18.761 -10.980 8.864 1.00 96.06 158 ILE A N 1
ATOM 1266 C CA . ILE A 1 158 ? -17.999 -11.774 9.844 1.00 96.06 158 ILE A CA 1
ATOM 1267 C C . ILE A 1 158 ? -17.154 -10.862 10.744 1.00 96.06 158 ILE A C 1
ATOM 1269 O O . ILE A 1 158 ? -17.052 -11.079 11.949 1.00 96.06 158 ILE A O 1
ATOM 1273 N N . LEU A 1 159 ? -16.524 -9.844 10.148 1.00 92.94 159 LEU A N 1
ATOM 1274 C CA . LEU A 1 159 ? -15.767 -8.823 10.865 1.00 92.94 159 LEU A CA 1
ATOM 1275 C C . LEU A 1 159 ? -16.637 -7.580 11.013 1.00 92.94 159 LEU A C 1
ATOM 1277 O O . LEU A 1 159 ? -17.152 -7.050 10.028 1.00 92.94 159 LEU A O 1
ATOM 1281 N N . HIS A 1 160 ? -16.789 -7.116 12.249 1.00 89.62 160 HIS A N 1
ATOM 1282 C CA . HIS A 1 160 ? -17.583 -5.935 12.549 1.00 89.62 160 HIS A CA 1
ATOM 1283 C C . HIS A 1 160 ? -16.731 -4.671 12.487 1.00 89.62 160 HIS A C 1
ATOM 1285 O O . HIS A 1 160 ? -15.607 -4.628 12.992 1.00 89.62 160 HIS A O 1
ATOM 1291 N N . ASN A 1 161 ? -17.307 -3.625 11.902 1.00 89.56 161 ASN A N 1
ATOM 1292 C CA . ASN A 1 161 ? -16.751 -2.287 11.992 1.00 89.56 161 ASN A CA 1
ATOM 1293 C C . ASN A 1 161 ? -16.877 -1.752 13.421 1.00 89.56 161 ASN A C 1
ATOM 1295 O O . ASN A 1 161 ? -17.769 -2.153 14.172 1.00 89.56 161 ASN A O 1
ATOM 1299 N N . ALA A 1 162 ? -16.020 -0.795 13.775 1.00 87.75 162 ALA A N 1
ATOM 1300 C CA . ALA A 1 162 ? -16.292 0.040 14.936 1.00 87.75 162 ALA A CA 1
ATOM 1301 C C . ALA A 1 162 ? -17.639 0.752 14.711 1.00 87.75 162 ALA A C 1
ATOM 1303 O O . ALA A 1 162 ? -17.844 1.273 13.604 1.00 87.75 162 ALA A O 1
ATOM 1304 N N . PRO A 1 163 ? -18.547 0.794 15.706 1.00 90.06 163 PRO A N 1
ATOM 1305 C CA . PRO A 1 163 ? -19.790 1.541 15.584 1.00 90.06 163 PRO A CA 1
ATOM 1306 C C . PRO A 1 163 ? -19.482 2.969 15.139 1.00 90.06 163 PRO A C 1
ATOM 1308 O O . PRO A 1 163 ? -18.718 3.694 15.782 1.00 90.06 163 PRO A O 1
ATOM 1311 N N . THR A 1 164 ? -19.992 3.310 13.960 1.00 92.12 164 THR A N 1
ATOM 1312 C CA . THR A 1 164 ? -19.705 4.558 13.259 1.00 92.12 164 THR A CA 1
ATOM 1313 C C . THR A 1 164 ? -21.024 5.262 13.024 1.00 92.12 164 THR A C 1
ATOM 1315 O O . THR A 1 164 ? -21.981 4.633 12.588 1.00 92.12 164 THR A O 1
ATOM 1318 N N . TYR A 1 165 ? -21.049 6.557 13.293 1.00 93.94 165 TYR A N 1
ATOM 1319 C CA . TYR A 1 165 ? -22.191 7.437 13.124 1.00 93.94 165 TYR A CA 1
ATOM 1320 C C . TYR A 1 165 ? -21.839 8.479 12.067 1.00 93.94 165 TYR A C 1
ATOM 1322 O O . TYR A 1 165 ? -20.750 9.064 12.100 1.00 93.94 165 TYR A O 1
ATOM 1330 N N . MET A 1 166 ? -22.757 8.724 11.137 1.00 93.75 166 MET A N 1
ATOM 1331 C CA . MET A 1 166 ? -22.584 9.717 10.084 1.00 93.75 166 MET A CA 1
ATOM 1332 C C . MET A 1 166 ? -23.569 10.875 10.303 1.00 93.75 166 MET A C 1
ATOM 1334 O O . MET A 1 166 ? -24.739 10.739 9.950 1.00 93.75 166 MET A O 1
ATOM 1338 N N . PRO A 1 167 ? -23.131 12.037 10.835 1.00 94.38 167 PRO A N 1
ATOM 1339 C CA . PRO A 1 167 ? -23.994 13.194 11.106 1.00 94.38 167 PRO A CA 1
ATOM 1340 C C . PRO A 1 167 ? -24.790 13.729 9.906 1.00 94.38 167 PRO A C 1
ATOM 1342 O O . PRO A 1 167 ? -25.722 14.512 10.089 1.00 94.38 167 PRO A O 1
ATOM 1345 N N . MET A 1 168 ? -24.459 13.311 8.679 1.00 93.56 168 MET A N 1
ATOM 1346 C CA . MET A 1 168 ? -25.318 13.496 7.504 1.00 93.56 168 MET A CA 1
ATOM 1347 C C . MET A 1 168 ? -26.741 12.959 7.736 1.00 93.56 168 MET A C 1
ATOM 1349 O O . MET A 1 168 ? -27.701 13.576 7.273 1.00 93.56 168 MET A O 1
ATOM 1353 N N . PHE A 1 169 ? -26.891 11.838 8.445 1.00 94.69 169 PHE A N 1
ATOM 1354 C CA . PHE A 1 169 ? -28.185 11.281 8.821 1.00 94.69 169 PHE A CA 1
ATOM 1355 C C . PHE A 1 169 ? -28.663 11.880 10.143 1.00 94.69 169 PHE A C 1
ATOM 1357 O O . PHE A 1 169 ? -27.923 11.962 11.120 1.00 94.69 169 PHE A O 1
ATOM 1364 N N . GLU A 1 170 ? -29.931 12.287 10.198 1.00 94.69 170 GLU A N 1
ATOM 1365 C CA . GLU A 1 170 ? -30.473 13.004 11.356 1.00 94.69 170 GLU A CA 1
ATOM 1366 C C . GLU A 1 170 ? -30.409 12.187 12.658 1.00 94.69 170 GLU A C 1
ATOM 1368 O O . GLU A 1 170 ? -30.120 12.753 13.713 1.00 94.69 170 GLU A O 1
ATOM 1373 N N . ALA A 1 171 ? -30.671 10.878 12.588 1.00 94.88 171 ALA A N 1
ATOM 1374 C CA . ALA A 1 171 ? -30.613 9.985 13.745 1.00 94.88 171 ALA A CA 1
ATOM 1375 C C . ALA A 1 171 ? -29.190 9.912 14.319 1.00 94.88 171 ALA A C 1
ATOM 1377 O O . ALA A 1 171 ? -28.985 10.191 15.499 1.00 94.88 171 ALA A O 1
ATOM 1378 N N . ASP A 1 172 ? -28.210 9.653 13.457 1.00 95.62 172 ASP A N 1
ATOM 1379 C CA . ASP A 1 172 ? -26.796 9.608 13.819 1.00 95.62 172 ASP A CA 1
ATOM 1380 C C . ASP A 1 172 ? -26.315 10.959 14.348 1.00 95.62 172 ASP A C 1
ATOM 1382 O O . ASP A 1 172 ? -25.619 11.018 15.355 1.00 95.62 172 ASP A O 1
ATOM 1386 N N . ARG A 1 173 ? -26.729 12.073 13.734 1.00 95.62 173 ARG A N 1
ATOM 1387 C CA . ARG A 1 173 ? -26.381 13.415 14.218 1.00 95.62 173 ARG A CA 1
ATOM 1388 C C . ARG A 1 173 ? -26.864 13.654 15.642 1.00 95.62 173 ARG A C 1
ATOM 1390 O O . ARG A 1 173 ? -26.121 14.217 16.438 1.00 95.62 173 ARG A O 1
ATOM 1397 N N . LYS A 1 174 ? -28.096 13.250 15.966 1.00 95.56 174 LYS A N 1
ATOM 1398 C CA . LYS A 1 174 ? -28.626 13.361 17.334 1.00 95.56 174 LYS A CA 1
ATOM 1399 C C . LYS A 1 174 ? -27.766 12.559 18.306 1.00 95.56 174 LYS A C 1
ATOM 1401 O O . LYS A 1 174 ? -27.399 13.089 19.349 1.00 95.56 174 LYS A O 1
ATOM 1406 N N . GLU A 1 175 ? -27.393 11.338 17.936 1.00 95.62 175 GLU A N 1
ATOM 1407 C CA . GLU A 1 175 ? -26.536 10.488 18.762 1.00 95.62 175 GLU A CA 1
ATOM 1408 C C . GLU A 1 175 ? -25.154 11.114 18.991 1.00 95.62 175 GLU A C 1
ATOM 1410 O O . GLU A 1 175 ? -24.696 11.224 20.129 1.00 95.62 175 GLU A O 1
ATOM 1415 N N . VAL A 1 176 ? -24.531 11.622 17.925 1.00 94.81 176 VAL A N 1
ATOM 1416 C CA . VAL A 1 176 ? -23.221 12.280 17.992 1.00 94.81 176 VAL A CA 1
ATOM 1417 C C . VAL A 1 176 ? -23.253 13.523 18.870 1.00 94.81 176 VAL A C 1
ATOM 1419 O O . VAL A 1 176 ? -22.355 13.706 19.685 1.00 94.81 176 VAL A O 1
ATOM 1422 N N . LEU A 1 177 ? -24.275 14.372 18.738 1.00 94.00 177 LEU A N 1
ATOM 1423 C CA . LEU A 1 177 ? -24.395 15.589 19.544 1.00 94.00 177 LEU A CA 1
ATOM 1424 C C . LEU A 1 177 ? -24.672 15.276 21.022 1.00 94.00 177 LEU A C 1
ATOM 1426 O O . LEU A 1 177 ? -24.117 15.940 21.895 1.00 94.00 177 LEU A O 1
ATOM 1430 N N . ASN A 1 178 ? -25.478 14.251 21.311 1.00 94.62 178 ASN A N 1
ATOM 1431 C CA . ASN A 1 178 ? -25.824 13.868 22.682 1.00 94.62 178 ASN A CA 1
ATOM 1432 C C . ASN A 1 178 ? -24.659 13.202 23.426 1.00 94.62 178 ASN A C 1
ATOM 1434 O O . ASN A 1 178 ? -24.495 13.414 24.626 1.00 94.62 178 ASN A O 1
ATOM 1438 N N . ARG A 1 179 ? -23.848 12.399 22.725 1.00 93.56 179 ARG A N 1
ATOM 1439 C CA . ARG A 1 179 ? -22.751 11.605 23.307 1.00 93.56 179 ARG A CA 1
ATOM 1440 C C . ARG A 1 179 ? -21.370 12.065 22.863 1.00 93.56 179 ARG A C 1
ATOM 1442 O O . ARG A 1 179 ? -20.406 11.313 22.962 1.00 93.56 179 ARG A O 1
ATOM 1449 N N . MET A 1 180 ? -21.238 13.307 22.400 1.00 90.19 180 MET A N 1
ATOM 1450 C CA . MET A 1 180 ? -19.991 13.803 21.809 1.00 90.19 180 MET A CA 1
ATOM 1451 C C . MET A 1 180 ? -18.771 13.565 22.704 1.00 90.19 180 MET A C 1
ATOM 1453 O O . MET A 1 180 ? -17.722 13.188 22.201 1.00 90.19 180 MET A O 1
ATOM 1457 N N . GLY A 1 181 ? -18.921 13.713 24.027 1.00 89.50 181 GLY A N 1
ATOM 1458 C CA . GLY A 1 181 ? -17.850 13.500 25.007 1.00 89.50 181 GLY A CA 1
ATOM 1459 C C . GLY A 1 181 ? -17.309 12.065 25.100 1.00 89.50 181 GLY A C 1
ATOM 1460 O O . GLY A 1 181 ? -16.245 11.864 25.678 1.00 89.50 181 GLY A O 1
ATOM 1461 N N . GLU A 1 182 ? -18.006 11.079 24.535 1.00 90.88 182 GLU A N 1
ATOM 1462 C CA . GLU A 1 182 ? -17.631 9.656 24.539 1.00 90.88 182 GLU A CA 1
ATOM 1463 C C . GLU A 1 182 ? -17.050 9.188 23.196 1.00 90.88 182 GLU A C 1
ATOM 1465 O O . GLU A 1 182 ? -16.490 8.094 23.102 1.00 90.88 182 GLU A O 1
ATOM 1470 N N . LEU A 1 183 ? -17.197 9.998 22.146 1.00 92.25 183 LEU A N 1
ATOM 1471 C CA . LEU A 1 183 ? -16.914 9.608 20.769 1.00 92.25 183 LEU A CA 1
ATOM 1472 C C . LEU A 1 183 ? -15.579 10.173 20.277 1.00 92.25 183 LEU A C 1
ATOM 1474 O O . LEU A 1 183 ? -15.049 11.166 20.783 1.00 92.25 183 LEU A O 1
ATOM 1478 N N . VAL A 1 184 ? -15.049 9.541 19.234 1.00 90.69 184 VAL A N 1
ATOM 1479 C CA . VAL A 1 184 ? -13.949 10.072 18.429 1.00 90.69 184 VAL A CA 1
ATOM 1480 C C . VAL A 1 184 ? -14.534 10.682 17.166 1.00 90.69 184 VAL A C 1
ATOM 1482 O O . VAL A 1 184 ? -15.114 9.966 16.351 1.00 90.69 184 VAL A O 1
ATOM 1485 N N . ILE A 1 185 ? -14.366 11.988 16.989 1.00 90.44 185 ILE A N 1
ATOM 1486 C CA . ILE A 1 185 ? -14.832 12.733 15.821 1.00 90.44 185 ILE A CA 1
ATOM 1487 C C . ILE A 1 185 ? -13.678 12.851 14.828 1.00 90.44 185 ILE A C 1
ATOM 1489 O O . ILE A 1 185 ? -12.548 13.154 15.215 1.00 90.44 185 ILE A O 1
ATOM 1493 N N . LYS A 1 186 ? -13.944 12.584 13.549 1.00 88.25 186 LYS A N 1
ATOM 1494 C CA . LYS A 1 186 ? -12.944 12.649 12.480 1.00 88.25 186 LYS A CA 1
ATOM 1495 C C . LYS A 1 186 ? -13.470 13.479 11.319 1.00 88.25 186 LYS A C 1
ATOM 1497 O O . LYS A 1 186 ? -14.590 13.251 10.865 1.00 88.25 186 LYS A O 1
ATOM 1502 N N . ASP A 1 187 ? -12.638 14.382 10.815 1.00 85.94 187 ASP A N 1
ATOM 1503 C CA . ASP A 1 187 ? -12.875 15.047 9.531 1.00 85.94 187 ASP A CA 1
ATOM 1504 C C . ASP A 1 187 ? -12.664 14.042 8.381 1.00 85.94 187 ASP A C 1
ATOM 1506 O O . ASP A 1 187 ? -11.684 13.288 8.375 1.00 85.94 187 ASP A O 1
ATOM 1510 N N . VAL A 1 188 ? -13.598 13.985 7.432 1.00 80.50 188 VAL A N 1
ATOM 1511 C CA . VAL A 1 188 ? -13.552 13.099 6.260 1.00 80.50 188 VAL A CA 1
ATOM 1512 C C . VAL A 1 188 ? -12.454 13.530 5.286 1.00 80.50 188 VAL A C 1
ATOM 1514 O O . VAL A 1 188 ? -11.805 12.667 4.705 1.00 80.50 188 VAL A O 1
ATOM 1517 N N . ALA A 1 189 ? -12.193 14.834 5.151 1.00 71.38 189 ALA A N 1
ATOM 1518 C CA . ALA A 1 189 ? -11.266 15.366 4.152 1.00 71.38 189 ALA A CA 1
ATOM 1519 C C . ALA A 1 189 ? -9.779 15.170 4.508 1.00 71.38 189 ALA A C 1
ATOM 1521 O O . ALA A 1 189 ? -8.923 15.207 3.626 1.00 71.38 189 ALA A O 1
ATOM 1522 N N . GLU A 1 190 ? -9.449 14.962 5.785 1.00 63.88 190 GLU A N 1
ATOM 1523 C CA . GLU A 1 190 ? -8.055 14.876 6.234 1.00 63.88 190 GLU A CA 1
ATOM 1524 C C . GLU A 1 190 ? -7.513 13.435 6.242 1.00 63.88 190 GLU A C 1
ATOM 1526 O O . GLU A 1 190 ? -8.151 12.505 6.742 1.00 63.88 190 GLU A O 1
ATOM 1531 N N . ALA A 1 191 ? -6.292 13.227 5.742 1.00 55.22 191 ALA A N 1
ATOM 1532 C CA . ALA A 1 191 ? -5.611 11.930 5.749 1.00 55.22 191 ALA A CA 1
ATOM 1533 C C . ALA A 1 191 ? -4.667 11.760 6.962 1.00 55.22 191 ALA A C 1
ATOM 1535 O O . ALA A 1 191 ? -4.230 12.720 7.591 1.00 55.22 191 ALA A O 1
ATOM 1536 N N . GLY A 1 192 ? -4.307 10.513 7.293 1.00 50.03 192 GLY A N 1
ATOM 1537 C CA . GLY A 1 192 ? -3.146 10.228 8.156 1.00 50.03 192 GLY A CA 1
ATOM 1538 C C . GLY A 1 192 ? -3.296 10.489 9.663 1.00 50.03 192 GLY A C 1
ATOM 1539 O O . GLY A 1 192 ? -2.291 10.488 10.368 1.00 50.03 192 GLY A O 1
ATOM 1540 N N . GLY A 1 193 ? -4.515 10.671 10.179 1.00 51.72 193 GLY A N 1
ATOM 1541 C CA . GLY A 1 193 ? -4.766 10.903 11.612 1.00 51.72 193 GLY A CA 1
ATOM 1542 C C . GLY A 1 193 ? -4.770 12.376 12.031 1.00 51.72 193 GLY A C 1
ATOM 1543 O O . GLY A 1 193 ? -5.068 12.665 13.188 1.00 51.72 193 GLY A O 1
ATOM 1544 N N . TYR A 1 194 ? -4.514 13.294 11.096 1.00 52.19 194 TYR A N 1
ATOM 1545 C CA . TYR A 1 194 ? -4.880 14.700 11.251 1.00 52.19 194 TYR A CA 1
ATOM 1546 C C . TYR A 1 194 ? -6.416 14.823 11.303 1.00 52.19 194 TYR A C 1
ATOM 1548 O O . TYR A 1 194 ? -7.133 14.004 10.710 1.00 52.19 194 TYR A O 1
ATOM 1556 N N . GLY A 1 195 ? -6.912 15.747 12.132 1.00 65.06 195 GLY A N 1
ATOM 1557 C CA . GLY A 1 195 ? -8.351 16.007 12.260 1.00 65.06 195 GLY A CA 1
ATOM 1558 C C . GLY A 1 195 ? -9.121 14.974 13.084 1.00 65.06 195 GLY A C 1
ATOM 1559 O O . GLY A 1 195 ? -10.339 14.862 12.945 1.00 65.06 195 GLY A O 1
ATOM 1560 N N . VAL A 1 196 ? -8.427 14.191 13.921 1.00 78.44 196 VAL A N 1
ATOM 1561 C CA . VAL A 1 196 ? -9.037 13.261 14.883 1.00 78.44 196 VAL A CA 1
ATOM 1562 C C . VAL A 1 196 ? -9.136 13.936 16.245 1.00 78.44 196 VAL A C 1
ATOM 1564 O O . VAL A 1 196 ? -8.125 14.280 16.852 1.00 78.44 196 VAL A O 1
ATOM 1567 N N . VAL A 1 197 ? -10.357 14.087 16.744 1.00 83.94 197 VAL A N 1
ATOM 1568 C CA . VAL A 1 197 ? -10.647 14.735 18.021 1.00 83.94 197 VAL A CA 1
ATOM 1569 C C . VAL A 1 197 ? -11.327 13.739 18.949 1.00 83.94 197 VAL A C 1
ATOM 1571 O O . VAL A 1 197 ? -12.368 13.172 18.620 1.00 83.94 197 VAL A O 1
ATOM 1574 N N . PHE A 1 198 ? -10.748 13.529 20.129 1.00 85.56 198 PHE A N 1
ATOM 1575 C CA . PHE A 1 198 ? -11.406 12.782 21.195 1.00 85.56 198 PHE A CA 1
ATOM 1576 C C . PHE A 1 198 ? -12.355 13.729 21.922 1.00 85.56 198 PHE A C 1
ATOM 1578 O O . PHE A 1 198 ? -11.917 14.707 22.527 1.00 85.56 198 PHE A O 1
ATOM 1585 N N . GLY A 1 199 ? -13.658 13.457 21.897 1.00 85.62 199 GLY A N 1
ATOM 1586 C CA . GLY A 1 199 ? -14.614 14.319 22.588 1.00 85.62 199 GLY A CA 1
ATOM 1587 C C . GLY A 1 199 ? -14.366 14.401 24.097 1.00 85.62 199 GLY A C 1
ATOM 1588 O O . GLY A 1 199 ? -14.637 15.431 24.717 1.00 85.62 199 GLY A O 1
ATOM 1589 N N . SER A 1 200 ? -13.758 13.362 24.675 1.00 86.81 200 SER A N 1
ATOM 1590 C CA . SER A 1 200 ? -13.356 13.314 26.082 1.00 86.81 200 SER A CA 1
ATOM 1591 C C . SER A 1 200 ? -12.251 14.310 26.438 1.00 86.81 200 SER A C 1
ATOM 1593 O O . SER A 1 200 ? -12.195 14.747 27.585 1.00 86.81 200 SER A O 1
ATOM 1595 N N . SER A 1 201 ? -11.405 14.708 25.480 1.00 86.88 201 SER A N 1
ATOM 1596 C CA . SER A 1 201 ? -10.344 15.701 25.701 1.00 86.88 201 SER A CA 1
ATOM 1597 C C . SER A 1 201 ? -10.796 17.148 25.499 1.00 86.88 201 SER A C 1
ATOM 1599 O O . SER A 1 201 ? -10.041 18.060 25.816 1.00 86.88 201 SER A O 1
ATOM 1601 N N . LEU A 1 202 ? -11.996 17.374 24.955 1.00 88.19 202 LEU A N 1
ATOM 1602 C CA . LEU A 1 202 ? -12.532 18.719 24.741 1.00 88.19 202 LEU A CA 1
ATOM 1603 C C . LEU A 1 202 ? -13.174 19.269 26.018 1.00 88.19 202 LEU A C 1
ATOM 1605 O O . LEU A 1 202 ? -13.873 18.535 26.725 1.00 88.19 202 LEU A O 1
ATOM 1609 N N . ASP A 1 203 ? -12.990 20.565 26.268 1.00 90.88 203 ASP A N 1
ATOM 1610 C CA . ASP A 1 203 ? -13.757 21.307 27.267 1.00 90.88 203 ASP A CA 1
ATOM 1611 C C . ASP A 1 203 ? -15.165 21.662 26.749 1.00 90.88 203 ASP A C 1
ATOM 1613 O O . ASP A 1 203 ? -15.536 21.346 25.617 1.00 90.88 203 ASP A O 1
ATOM 1617 N N . ALA A 1 204 ? -15.994 22.278 27.596 1.00 90.12 204 ALA A N 1
ATOM 1618 C CA . ALA A 1 204 ? -17.380 22.581 27.240 1.00 90.12 204 ALA A CA 1
ATOM 1619 C C . ALA A 1 204 ? -17.494 23.541 26.041 1.00 90.12 204 ALA A C 1
ATOM 1621 O O . ALA A 1 204 ? -18.331 23.313 25.170 1.00 90.12 204 ALA A O 1
ATOM 1622 N N . ALA A 1 205 ? -16.635 24.564 25.973 1.00 92.31 205 ALA A N 1
ATOM 1623 C CA . ALA A 1 205 ? -16.662 25.561 24.906 1.00 92.31 205 ALA A CA 1
ATOM 1624 C C . ALA A 1 205 ? -16.239 24.955 23.559 1.00 92.31 205 ALA A C 1
ATOM 1626 O O . ALA A 1 205 ? -16.931 25.118 22.557 1.00 92.31 205 ALA A O 1
ATOM 1627 N N . ALA A 1 206 ? -15.156 24.174 23.542 1.00 91.00 206 ALA A N 1
ATOM 1628 C CA . ALA A 1 206 ? -14.680 23.507 22.336 1.00 91.00 206 ALA A CA 1
ATOM 1629 C C . ALA A 1 206 ? -15.658 22.427 21.837 1.00 91.00 206 ALA A C 1
ATOM 1631 O O . ALA A 1 206 ? -15.765 22.195 20.630 1.00 91.00 206 ALA A O 1
ATOM 1632 N N . ARG A 1 207 ? -16.398 21.765 22.743 1.00 90.75 207 ARG A N 1
ATOM 1633 C CA . ARG A 1 207 ? -17.483 20.842 22.358 1.00 90.75 207 ARG A CA 1
ATOM 1634 C C . ARG A 1 207 ? -18.642 21.570 21.690 1.00 90.75 207 ARG A C 1
ATOM 1636 O O . ARG A 1 207 ? -19.167 21.054 20.710 1.00 90.75 207 ARG A O 1
ATOM 1643 N N . GLU A 1 208 ? -19.039 22.732 22.199 1.00 92.50 208 GLU A N 1
ATOM 1644 C CA . GLU A 1 208 ? -20.114 23.532 21.603 1.00 92.50 208 GLU A CA 1
ATOM 1645 C C . GLU A 1 208 ? -19.721 24.034 20.207 1.00 92.50 208 GLU A C 1
ATOM 1647 O O . GLU A 1 208 ? -20.464 23.824 19.250 1.00 92.50 208 GLU A O 1
ATOM 1652 N N . GLU A 1 209 ? -18.498 24.546 20.048 1.00 92.56 209 GLU A N 1
ATOM 1653 C CA . GLU A 1 209 ? -17.970 24.961 18.743 1.00 92.56 209 GLU A CA 1
ATOM 1654 C C . GLU A 1 209 ? -17.927 23.796 17.737 1.00 92.56 209 GLU A C 1
ATOM 1656 O O . GLU A 1 209 ? -18.293 23.936 16.567 1.00 92.56 209 GLU A O 1
ATOM 1661 N N . LEU A 1 210 ? -17.487 22.610 18.172 1.00 91.88 210 LEU A N 1
ATOM 1662 C CA . LEU A 1 210 ? -17.496 21.421 17.319 1.00 91.88 210 LEU A CA 1
ATOM 1663 C C . LEU A 1 210 ? -18.926 20.973 16.983 1.00 91.88 210 LEU A C 1
ATOM 1665 O O . LEU A 1 210 ? -19.188 20.575 15.848 1.00 91.88 210 LEU A O 1
ATOM 1669 N N . ALA A 1 211 ? -19.855 21.055 17.935 1.00 93.75 211 ALA A N 1
ATOM 1670 C CA . ALA A 1 211 ? -21.262 20.750 17.712 1.00 93.75 211 ALA A CA 1
ATOM 1671 C C . ALA A 1 211 ? -21.895 21.672 16.670 1.00 93.75 211 ALA A C 1
ATOM 1673 O O . ALA A 1 211 ? -22.631 21.185 15.811 1.00 93.75 211 ALA A O 1
ATOM 1674 N N . ASP A 1 212 ? -21.599 22.967 16.709 1.00 94.81 212 ASP A N 1
ATOM 1675 C CA . ASP A 1 212 ? -22.113 23.918 15.726 1.00 94.81 212 ASP A CA 1
ATOM 1676 C C . ASP A 1 212 ? -21.529 23.659 14.338 1.00 94.81 212 ASP A C 1
ATOM 1678 O O . ASP A 1 212 ? -22.292 23.519 13.381 1.00 94.81 212 ASP A O 1
ATOM 1682 N N . ARG A 1 213 ? -20.220 23.394 14.235 1.00 93.25 213 ARG A N 1
ATOM 1683 C CA . ARG A 1 213 ? -19.605 22.966 12.965 1.00 93.25 213 ARG A CA 1
ATOM 1684 C C . ARG A 1 213 ? -20.220 21.683 12.405 1.00 93.25 213 ARG A C 1
ATOM 1686 O O . ARG A 1 213 ? -20.450 21.588 11.204 1.00 93.25 213 ARG A O 1
ATOM 1693 N N . ILE A 1 214 ? -20.526 20.696 13.250 1.00 93.31 214 ILE A N 1
ATOM 1694 C CA . ILE A 1 214 ? -21.195 19.456 12.817 1.00 93.31 214 ILE A CA 1
ATOM 1695 C C . ILE A 1 214 ? -22.622 19.733 12.319 1.00 93.31 214 ILE A C 1
ATOM 1697 O O . ILE A 1 214 ? -23.087 19.062 11.396 1.00 93.31 214 ILE A O 1
ATOM 1701 N N . LYS A 1 215 ? -23.344 20.693 12.910 1.00 94.12 215 LYS A N 1
ATOM 1702 C CA . LYS A 1 215 ? -24.686 21.080 12.440 1.00 94.12 215 LYS A CA 1
ATOM 1703 C C . LYS A 1 215 ? -24.624 21.807 11.097 1.00 94.12 215 LYS A C 1
ATOM 1705 O O . LYS A 1 215 ? -25.494 21.563 10.261 1.00 94.12 215 LYS A O 1
ATOM 1710 N N . GLU A 1 216 ? -23.626 22.665 10.906 1.00 95.69 216 GLU A N 1
ATOM 1711 C CA . GLU A 1 216 ? -23.411 23.433 9.675 1.00 95.69 216 GLU A CA 1
ATOM 1712 C C . GLU A 1 216 ? -22.923 22.548 8.520 1.00 95.69 216 GLU A C 1
ATOM 1714 O O . GLU A 1 216 ? -23.468 22.610 7.418 1.00 95.69 216 GLU A O 1
ATOM 1719 N N . GLU A 1 217 ? -21.952 21.666 8.778 1.00 93.19 217 GLU A N 1
ATOM 1720 C CA . GLU A 1 217 ? -21.310 20.812 7.772 1.00 93.19 217 GLU A CA 1
ATOM 1721 C C . GLU A 1 217 ? -21.401 19.308 8.122 1.00 93.19 217 GLU A C 1
ATOM 1723 O O . GLU A 1 217 ? -20.385 18.619 8.238 1.00 93.19 217 GLU A O 1
ATOM 1728 N N . PRO A 1 218 ? -22.602 18.714 8.245 1.00 91.75 218 PRO A N 1
ATOM 1729 C CA . PRO A 1 218 ? -22.762 17.350 8.763 1.00 91.75 218 PRO A CA 1
ATOM 1730 C C . PRO A 1 218 ? -22.101 16.263 7.903 1.00 91.75 218 PRO A C 1
ATOM 1732 O O . PRO A 1 218 ? -21.745 15.201 8.408 1.00 91.75 218 PRO A O 1
ATOM 1735 N N . ARG A 1 219 ? -21.920 16.514 6.600 1.00 90.19 219 ARG A N 1
ATOM 1736 C CA . ARG A 1 219 ? -21.246 15.590 5.670 1.00 90.19 219 ARG A CA 1
ATOM 1737 C C . ARG A 1 219 ? -19.736 15.498 5.911 1.00 90.19 219 ARG A C 1
ATOM 1739 O O . ARG A 1 219 ? -19.128 14.503 5.530 1.00 90.19 219 ARG A O 1
ATOM 1746 N N . ARG A 1 220 ? -19.137 16.539 6.485 1.00 90.00 220 ARG A N 1
ATOM 1747 C CA . ARG A 1 220 ? -17.688 16.663 6.663 1.00 90.00 220 ARG A CA 1
ATOM 1748 C C . ARG A 1 220 ? -17.154 15.759 7.770 1.00 90.00 220 ARG A C 1
ATOM 1750 O O . ARG A 1 220 ? -15.972 15.439 7.775 1.00 90.00 220 ARG A O 1
ATOM 1757 N N . PHE A 1 221 ? -18.009 15.334 8.693 1.00 91.12 221 PHE A N 1
ATOM 1758 C CA . PHE A 1 221 ? -17.596 14.603 9.882 1.00 91.12 221 PHE A CA 1
ATOM 1759 C C . PHE A 1 221 ? -18.113 13.168 9.875 1.00 91.12 221 PHE A C 1
ATOM 1761 O O . PHE A 1 221 ? -19.188 12.874 9.359 1.00 91.12 221 PHE A O 1
ATOM 1768 N N . ILE A 1 222 ? -17.360 12.286 10.524 1.00 92.44 222 ILE A N 1
ATOM 1769 C CA . ILE A 1 222 ? -17.846 11.006 11.041 1.00 92.44 222 ILE A CA 1
ATOM 1770 C C . ILE A 1 222 ? -17.516 10.925 12.531 1.00 92.44 222 ILE A C 1
ATOM 1772 O O . ILE A 1 222 ? -16.546 11.532 12.992 1.00 92.44 222 ILE A O 1
ATOM 1776 N N . ALA A 1 223 ? -18.290 10.155 13.285 1.00 92.75 223 ALA A N 1
ATOM 1777 C CA . ALA A 1 223 ? -17.985 9.856 14.678 1.00 92.75 223 ALA A CA 1
ATOM 1778 C C . ALA A 1 223 ? -17.918 8.347 14.893 1.00 92.75 223 ALA A C 1
ATOM 1780 O O . ALA A 1 223 ? -18.662 7.593 14.271 1.00 92.75 223 ALA A O 1
ATOM 1781 N N . GLN A 1 224 ? -17.019 7.897 15.759 1.00 92.06 224 GLN A N 1
ATOM 1782 C CA . GLN A 1 224 ? -16.822 6.481 16.049 1.00 92.06 224 GLN A CA 1
ATOM 1783 C C . GLN A 1 224 ? -16.722 6.246 17.546 1.00 92.06 224 GLN A C 1
ATOM 1785 O O . GLN A 1 224 ? -16.209 7.089 18.285 1.00 92.06 224 GLN A O 1
ATOM 1790 N N . GLU A 1 225 ? -17.175 5.079 17.985 1.00 91.19 225 GLU A N 1
ATOM 1791 C CA . GLU A 1 225 ? -16.933 4.640 19.355 1.00 91.19 225 GLU A CA 1
ATOM 1792 C C . GLU A 1 225 ? -15.446 4.359 19.590 1.00 91.19 225 GLU A C 1
ATOM 1794 O O . GLU A 1 225 ? -14.728 3.854 18.720 1.00 91.19 225 GLU A O 1
ATOM 1799 N N . VAL A 1 226 ? -14.971 4.691 20.793 1.00 84.25 226 VAL A N 1
ATOM 1800 C CA . VAL A 1 226 ? -13.607 4.371 21.217 1.00 84.25 226 VAL A CA 1
ATOM 1801 C C . VAL A 1 226 ? -13.512 2.865 21.459 1.00 84.25 226 VAL A C 1
ATOM 1803 O O . VAL A 1 226 ? -13.998 2.351 22.465 1.00 84.25 226 VAL A O 1
ATOM 1806 N N . ILE A 1 227 ? -12.843 2.148 20.558 1.00 82.75 227 ILE A N 1
ATOM 1807 C CA . ILE A 1 227 ? -12.592 0.716 20.730 1.00 82.75 227 ILE A CA 1
ATOM 1808 C C . ILE A 1 227 ? -11.407 0.502 21.673 1.00 82.75 227 ILE A C 1
ATOM 1810 O O . ILE A 1 227 ? -10.299 0.986 21.439 1.00 82.75 227 ILE A O 1
ATOM 1814 N N . GLN A 1 228 ? -11.637 -0.264 22.738 1.00 77.00 228 GLN A N 1
ATOM 1815 C CA . GLN A 1 228 ? -10.582 -0.711 23.643 1.00 77.00 228 GLN A CA 1
ATOM 1816 C C . GLN A 1 228 ? -9.906 -1.954 23.067 1.00 77.00 228 GLN A C 1
ATOM 1818 O O . GLN A 1 228 ? -10.456 -3.056 23.100 1.00 77.00 228 GLN A O 1
ATOM 1823 N N . PHE A 1 229 ? -8.704 -1.776 22.524 1.00 76.06 229 PHE A N 1
ATOM 1824 C CA . PHE A 1 229 ? -7.909 -2.887 22.009 1.00 76.06 229 PHE A CA 1
ATOM 1825 C C . PHE A 1 229 ? -7.392 -3.772 23.142 1.00 76.06 229 PHE A C 1
ATOM 1827 O O . PHE A 1 229 ? -7.118 -3.299 24.255 1.00 76.06 229 PHE A O 1
ATOM 1834 N N . ARG A 1 230 ? -7.204 -5.058 22.827 1.00 80.88 230 ARG A N 1
ATOM 1835 C CA . ARG A 1 230 ? -6.423 -5.951 23.680 1.00 80.88 230 ARG A CA 1
ATOM 1836 C C . ARG A 1 230 ? -4.973 -5.491 23.703 1.00 80.88 230 ARG A C 1
ATOM 1838 O O . ARG A 1 230 ? -4.425 -5.097 22.675 1.00 80.88 230 ARG A O 1
ATOM 1845 N N . ASP A 1 231 ? -4.386 -5.555 24.887 1.00 88.12 231 ASP A N 1
ATOM 1846 C CA . ASP A 1 231 ? -2.967 -5.302 25.061 1.00 88.12 231 ASP A CA 1
ATOM 1847 C C . ASP A 1 231 ? -2.158 -6.553 24.728 1.00 88.12 231 ASP A C 1
ATOM 1849 O O . ASP A 1 231 ? -2.639 -7.683 24.857 1.00 88.12 231 ASP A O 1
ATOM 1853 N N . ILE A 1 232 ? -0.916 -6.333 24.317 1.00 90.38 232 ILE A N 1
ATOM 1854 C CA . ILE A 1 232 ? 0.103 -7.367 24.185 1.00 90.38 232 ILE A CA 1
ATOM 1855 C C . ILE A 1 232 ? 1.291 -7.033 25.071 1.00 90.38 232 ILE A C 1
ATOM 1857 O O . ILE A 1 232 ? 1.611 -5.865 25.296 1.00 90.38 232 ILE A O 1
ATOM 1861 N N . ASP A 1 233 ? 1.982 -8.069 25.523 1.00 91.38 233 ASP A N 1
ATOM 1862 C CA . ASP A 1 233 ? 3.155 -7.901 26.361 1.00 91.38 233 ASP A CA 1
ATOM 1863 C C . ASP A 1 233 ? 4.378 -7.474 25.541 1.00 91.38 233 ASP A C 1
ATOM 1865 O O . ASP A 1 233 ? 4.777 -8.095 24.540 1.00 91.38 233 ASP A O 1
ATOM 1869 N N . VAL A 1 234 ? 5.000 -6.384 25.983 1.00 90.81 234 VAL A N 1
ATOM 1870 C CA . VAL A 1 234 ? 6.212 -5.820 25.392 1.00 90.81 234 VAL A CA 1
ATOM 1871 C C . VAL A 1 234 ? 7.276 -5.720 26.472 1.00 90.81 234 VAL A C 1
ATOM 1873 O O . VAL A 1 234 ? 7.008 -5.249 27.574 1.00 90.81 234 VAL A O 1
ATOM 1876 N N . VAL A 1 235 ? 8.484 -6.169 26.138 1.00 89.81 235 VAL A N 1
ATOM 1877 C CA . VAL A 1 235 ? 9.663 -6.020 26.991 1.00 89.81 235 VAL A CA 1
ATOM 1878 C C . VAL A 1 235 ? 10.314 -4.683 26.666 1.00 89.81 235 VAL A C 1
ATOM 1880 O O . VAL A 1 235 ? 10.633 -4.421 25.504 1.00 89.81 235 VAL A O 1
ATOM 1883 N N . ASP A 1 236 ? 10.491 -3.836 27.675 1.00 84.81 236 ASP A N 1
ATOM 1884 C CA . ASP A 1 236 ? 11.241 -2.594 27.534 1.00 84.81 236 ASP A CA 1
ATOM 1885 C C . ASP A 1 236 ? 12.734 -2.923 27.338 1.00 84.81 236 ASP A C 1
ATOM 1887 O O . ASP A 1 236 ? 13.323 -3.617 28.169 1.00 84.81 236 ASP A O 1
ATOM 1891 N N . PRO A 1 237 ? 13.377 -2.460 26.252 1.00 82.81 237 PRO A N 1
ATOM 1892 C CA . PRO A 1 237 ? 14.768 -2.804 25.973 1.00 82.81 237 PRO A CA 1
ATOM 1893 C C . PRO A 1 237 ? 15.766 -2.173 26.956 1.00 82.81 237 PRO A C 1
ATOM 1895 O O . PRO A 1 237 ? 16.893 -2.650 27.047 1.00 82.81 237 PRO A O 1
ATOM 1898 N N . LYS A 1 238 ? 15.387 -1.105 27.671 1.00 85.75 238 LYS A N 1
ATOM 1899 C CA . LYS A 1 238 ? 16.239 -0.420 28.652 1.00 85.75 238 LYS A CA 1
ATOM 1900 C C . LYS A 1 238 ? 16.117 -1.044 30.035 1.00 85.75 238 LYS A C 1
ATOM 1902 O O . LYS A 1 238 ? 17.132 -1.208 30.705 1.00 85.75 238 LYS A O 1
ATOM 1907 N N . THR A 1 239 ? 14.898 -1.359 30.474 1.00 88.00 239 THR A N 1
ATOM 1908 C CA . THR A 1 239 ? 14.660 -1.873 31.837 1.00 88.00 239 THR A CA 1
ATOM 1909 C C . THR A 1 239 ? 14.557 -3.396 31.900 1.00 88.00 239 THR A C 1
ATOM 1911 O O . THR A 1 239 ? 14.754 -3.976 32.963 1.00 88.00 239 THR A O 1
ATOM 1914 N N . GLY A 1 240 ? 14.257 -4.060 30.780 1.00 89.94 240 GLY A N 1
ATOM 1915 C CA . GLY A 1 240 ? 13.965 -5.494 30.725 1.00 89.94 240 GLY A CA 1
ATOM 1916 C C . GLY A 1 240 ? 12.584 -5.867 31.276 1.00 89.94 240 GLY A C 1
ATOM 1917 O O . GLY A 1 240 ? 12.229 -7.046 31.287 1.00 89.94 240 GLY A O 1
ATOM 1918 N N . GLU A 1 241 ? 11.790 -4.892 31.723 1.00 91.19 241 GLU A N 1
ATOM 1919 C CA . GLU A 1 241 ? 10.475 -5.140 32.303 1.00 91.19 241 GLU A CA 1
ATOM 1920 C C . GLU A 1 241 ? 9.430 -5.416 31.224 1.00 91.19 241 GLU A C 1
ATOM 1922 O O . GLU A 1 241 ? 9.368 -4.756 30.182 1.00 91.19 241 GLU A O 1
ATOM 1927 N N . MET A 1 242 ? 8.565 -6.388 31.499 1.00 92.12 242 MET A N 1
ATOM 1928 C CA . MET A 1 242 ? 7.428 -6.705 30.650 1.00 92.12 242 MET A CA 1
ATOM 1929 C C . MET A 1 242 ? 6.227 -5.872 31.075 1.00 92.12 242 MET A C 1
ATOM 1931 O O . MET A 1 242 ? 5.884 -5.815 32.253 1.00 92.12 242 MET A O 1
ATOM 1935 N N . SER A 1 243 ? 5.575 -5.224 30.118 1.00 90.75 243 SER A N 1
ATOM 1936 C CA . SER A 1 243 ? 4.376 -4.447 30.407 1.00 90.75 243 SER A CA 1
ATOM 1937 C C . SER A 1 243 ? 3.402 -4.438 29.225 1.00 90.75 243 SER A C 1
ATOM 1939 O O . SER A 1 243 ? 3.836 -4.481 28.067 1.00 90.75 243 SER A O 1
ATOM 1941 N N . PRO A 1 244 ? 2.087 -4.372 29.498 1.00 90.94 244 PRO A N 1
ATOM 1942 C CA . PRO A 1 244 ? 1.070 -4.391 28.458 1.00 90.94 244 PRO A CA 1
ATOM 1943 C C . PRO A 1 244 ? 1.155 -3.126 27.596 1.00 90.94 244 PRO A C 1
ATOM 1945 O O . PRO A 1 244 ? 1.389 -2.016 28.094 1.00 90.94 244 PRO A O 1
ATOM 1948 N N . ARG A 1 245 ? 0.973 -3.290 26.286 1.00 88.25 245 ARG A N 1
ATOM 1949 C CA . ARG A 1 245 ? 0.894 -2.207 25.300 1.00 88.25 245 ARG A CA 1
ATOM 1950 C C . ARG A 1 245 ? -0.274 -2.430 24.358 1.00 88.25 245 ARG A C 1
ATOM 1952 O O . ARG A 1 245 ? -0.491 -3.545 23.889 1.00 88.25 245 ARG A O 1
ATOM 1959 N N . LYS A 1 246 ? -0.951 -1.339 24.006 1.00 87.38 246 LYS A N 1
ATOM 1960 C CA . LYS A 1 246 ? -1.974 -1.339 22.961 1.00 87.38 246 LYS A CA 1
ATOM 1961 C C . LYS A 1 246 ? -1.342 -1.726 21.629 1.00 87.38 246 LYS A C 1
ATOM 1963 O O . LYS A 1 246 ? -0.242 -1.261 21.314 1.00 87.38 246 LYS A O 1
ATOM 1968 N N . CYS A 1 247 ? -2.039 -2.546 20.850 1.00 87.88 247 CYS A N 1
ATOM 1969 C CA . CYS A 1 247 ? -1.584 -2.972 19.533 1.00 87.88 247 CYS A CA 1
ATOM 1970 C C . CYS A 1 247 ? -2.700 -2.994 18.492 1.00 87.88 247 CYS A C 1
ATOM 1972 O O . CYS A 1 247 ? -3.875 -3.137 18.830 1.00 87.88 247 CYS A O 1
ATOM 1974 N N . ASP A 1 248 ? -2.302 -2.937 17.225 1.00 89.12 248 ASP A N 1
ATOM 1975 C CA . ASP A 1 248 ? -3.157 -3.248 16.087 1.00 89.12 248 ASP A CA 1
ATOM 1976 C C . ASP A 1 248 ? -2.515 -4.294 15.168 1.00 89.12 248 ASP A C 1
ATOM 1978 O O . ASP A 1 248 ? -1.305 -4.530 15.204 1.00 89.12 248 ASP A O 1
ATOM 1982 N N . LEU A 1 249 ? -3.353 -4.943 14.358 1.00 91.31 249 LEU A N 1
ATOM 1983 C CA . LEU A 1 249 ? -2.936 -5.909 13.352 1.00 91.31 249 LEU A CA 1
ATOM 1984 C C . LEU A 1 249 ? -3.365 -5.417 11.974 1.00 91.31 249 LEU A C 1
ATOM 1986 O O . LEU A 1 249 ? -4.554 -5.248 11.702 1.00 91.31 249 LEU A O 1
ATOM 1990 N N . ARG A 1 250 ? -2.396 -5.261 11.075 1.00 93.38 250 ARG A N 1
ATOM 1991 C CA . ARG A 1 250 ? -2.643 -5.038 9.652 1.00 93.38 250 ARG A CA 1
ATOM 1992 C C . ARG A 1 250 ? -2.427 -6.334 8.879 1.00 93.38 250 ARG A C 1
ATOM 1994 O O . ARG A 1 250 ? -1.290 -6.733 8.628 1.00 93.38 250 ARG A O 1
ATOM 2001 N N . ALA A 1 251 ? -3.527 -6.976 8.501 1.00 94.12 251 ALA A N 1
ATOM 2002 C CA . ALA A 1 251 ? -3.521 -8.102 7.575 1.00 94.12 251 ALA A CA 1
ATOM 2003 C C . ALA A 1 251 ? -3.487 -7.610 6.120 1.00 94.12 251 ALA A C 1
ATOM 2005 O O . ALA A 1 251 ? -3.969 -6.519 5.811 1.00 94.12 251 ALA A O 1
ATOM 2006 N N . PHE A 1 252 ? -2.936 -8.429 5.225 1.00 95.12 252 PHE A N 1
ATOM 2007 C CA . PHE A 1 252 ? -2.865 -8.130 3.796 1.00 95.12 252 PHE A CA 1
ATOM 2008 C C . PHE A 1 252 ? -3.671 -9.162 3.011 1.00 95.12 252 PHE A C 1
ATOM 2010 O O . PHE A 1 252 ? -3.416 -10.367 3.100 1.00 95.12 252 PHE A O 1
ATOM 2017 N N . VAL A 1 253 ? -4.643 -8.672 2.242 1.00 96.12 253 VAL A N 1
ATOM 2018 C CA . VAL A 1 253 ? -5.491 -9.476 1.359 1.00 96.12 253 VAL A CA 1
ATOM 2019 C C . VAL A 1 253 ? -5.057 -9.232 -0.080 1.00 96.12 253 VAL A C 1
ATOM 2021 O O . VAL A 1 253 ? -4.946 -8.088 -0.515 1.00 96.12 253 VAL A O 1
ATOM 2024 N N . VAL A 1 254 ? -4.790 -10.311 -0.810 1.00 96.19 254 VAL A N 1
ATOM 2025 C CA . VAL A 1 254 ? -4.364 -10.280 -2.209 1.00 96.19 254 VAL A CA 1
ATOM 2026 C C . VAL A 1 254 ? -5.449 -10.923 -3.060 1.00 96.19 254 VAL A C 1
ATOM 2028 O O . VAL A 1 254 ? -5.758 -12.103 -2.891 1.00 96.19 254 VAL A O 1
ATOM 2031 N N . THR A 1 255 ? -5.998 -10.153 -3.995 1.00 95.44 255 THR A N 1
ATOM 2032 C CA . THR A 1 255 ? -7.047 -10.611 -4.910 1.00 95.44 255 THR A CA 1
ATOM 2033 C C . THR A 1 255 ? -6.495 -10.696 -6.327 1.00 95.44 255 THR A C 1
ATOM 2035 O O . THR A 1 255 ? -6.066 -9.697 -6.897 1.00 95.44 255 THR A O 1
ATOM 2038 N N . GLY A 1 256 ? -6.498 -11.906 -6.882 1.00 93.31 256 GLY A N 1
ATOM 2039 C CA . GLY A 1 256 ? -6.251 -12.179 -8.298 1.00 93.31 256 GLY A CA 1
ATOM 2040 C C . GLY A 1 256 ? -7.411 -12.997 -8.852 1.00 93.31 256 GLY A C 1
ATOM 2041 O O . GLY A 1 256 ? -8.566 -12.626 -8.677 1.00 93.31 256 GLY A O 1
ATOM 2042 N N . LYS A 1 257 ? -7.117 -14.167 -9.433 1.00 92.94 257 LYS A N 1
ATOM 2043 C CA . LYS A 1 257 ? -8.160 -15.146 -9.789 1.00 92.94 257 LYS A CA 1
ATOM 2044 C C . LYS A 1 257 ? -8.990 -15.574 -8.572 1.00 92.94 257 LYS A C 1
ATOM 2046 O O . LYS A 1 257 ? -10.192 -15.770 -8.685 1.00 92.94 257 LYS A O 1
ATOM 2051 N N . ASN A 1 258 ? -8.315 -15.724 -7.434 1.00 93.62 258 ASN A N 1
ATOM 2052 C CA . ASN A 1 258 ? -8.894 -16.025 -6.132 1.00 93.62 258 ASN A CA 1
ATOM 2053 C C . ASN A 1 258 ? -8.416 -14.974 -5.120 1.00 93.62 258 ASN A C 1
ATOM 2055 O O . ASN A 1 258 ? -7.359 -14.359 -5.309 1.00 93.62 258 ASN A O 1
ATOM 2059 N N . THR A 1 259 ? -9.164 -14.819 -4.031 1.00 94.75 259 THR A N 1
ATOM 2060 C CA . THR A 1 259 ? -8.805 -13.953 -2.902 1.00 94.75 259 THR A CA 1
ATOM 2061 C C . THR A 1 259 ? -8.062 -14.757 -1.841 1.00 94.75 259 THR A C 1
ATOM 2063 O O . THR A 1 259 ? -8.550 -15.790 -1.387 1.00 94.75 259 THR A O 1
ATOM 2066 N N . HIS A 1 260 ? -6.892 -14.278 -1.425 1.00 94.25 260 HIS A N 1
ATOM 2067 C CA . HIS A 1 260 ? -6.069 -14.909 -0.398 1.00 94.25 260 HIS A CA 1
ATOM 2068 C C . HIS A 1 260 ? -5.705 -13.910 0.696 1.00 94.25 260 HIS A C 1
ATOM 2070 O O . HIS A 1 260 ? -5.201 -12.823 0.416 1.00 94.25 260 HIS A O 1
ATOM 2076 N N . VAL A 1 261 ? -5.897 -14.305 1.953 1.00 94.19 261 VAL A N 1
ATOM 2077 C CA . VAL A 1 261 ? -5.335 -13.589 3.102 1.00 94.19 261 VAL A CA 1
ATOM 2078 C C . VAL A 1 261 ? -3.963 -14.180 3.386 1.00 94.19 261 VAL A C 1
ATOM 2080 O O . VAL A 1 261 ? -3.821 -15.395 3.530 1.00 94.19 261 VAL A O 1
ATOM 2083 N N . TRP A 1 262 ? -2.941 -13.333 3.443 1.00 93.38 262 TRP A N 1
ATOM 2084 C CA . TRP A 1 262 ? -1.605 -13.780 3.807 1.00 93.38 262 TRP A CA 1
ATOM 2085 C C . TRP A 1 262 ? -1.598 -14.317 5.247 1.00 93.38 262 TRP A C 1
ATOM 2087 O O . TRP A 1 262 ? -2.184 -13.705 6.136 1.00 93.38 262 TRP A O 1
ATOM 2097 N N . TYR A 1 263 ? -0.930 -15.449 5.500 1.00 91.56 263 TYR A N 1
ATOM 2098 C CA . TYR A 1 263 ? -0.821 -16.056 6.838 1.00 91.56 263 TYR A CA 1
ATOM 2099 C C . TYR A 1 263 ? 0.170 -15.320 7.753 1.00 91.56 263 TYR A C 1
ATOM 2101 O O . TYR A 1 263 ? 1.015 -15.930 8.403 1.00 91.56 263 TYR A O 1
ATOM 2109 N N . SER A 1 264 ? 0.091 -13.994 7.753 1.00 92.19 264 SER A N 1
ATOM 2110 C CA . SER A 1 264 ? 0.848 -13.076 8.589 1.00 92.19 264 SER A CA 1
ATOM 2111 C C . SER A 1 264 ? 0.199 -11.691 8.518 1.00 92.19 264 SER A C 1
ATOM 2113 O O . SER A 1 264 ? -0.792 -11.462 7.822 1.00 92.19 264 SER A O 1
ATOM 2115 N N . GLY A 1 265 ? 0.789 -10.738 9.217 1.00 91.62 265 GLY A N 1
ATOM 2116 C CA . GLY A 1 265 ? 0.435 -9.336 9.142 1.00 91.62 265 GLY A CA 1
ATOM 2117 C C . GLY A 1 265 ? 1.488 -8.488 9.829 1.00 91.62 265 GLY A C 1
ATOM 2118 O O . GLY A 1 265 ? 2.443 -8.996 10.421 1.00 91.62 265 GLY A O 1
ATOM 2119 N N . LEU A 1 266 ? 1.303 -7.180 9.754 1.00 91.50 266 LEU A N 1
ATOM 2120 C CA . LEU A 1 266 ? 2.103 -6.233 10.509 1.00 91.50 266 LEU A CA 1
ATOM 2121 C C . LEU A 1 266 ? 1.390 -5.954 11.834 1.00 91.50 266 LEU A C 1
ATOM 2123 O O . LEU A 1 266 ? 0.381 -5.249 11.847 1.00 91.50 266 LEU A O 1
ATOM 2127 N N . THR A 1 267 ? 1.913 -6.507 12.929 1.00 91.75 267 THR A N 1
ATOM 2128 C CA . THR A 1 267 ? 1.466 -6.149 14.280 1.00 91.75 267 THR A CA 1
ATOM 2129 C C . THR A 1 267 ? 2.262 -4.945 14.754 1.00 91.75 267 THR A C 1
ATOM 2131 O O . THR A 1 267 ? 3.493 -5.007 14.812 1.00 91.75 267 THR A O 1
ATOM 2134 N N . ARG A 1 268 ? 1.579 -3.853 15.102 1.00 90.62 268 ARG A N 1
ATOM 2135 C CA . ARG A 1 268 ? 2.201 -2.636 15.648 1.00 90.62 268 ARG A CA 1
ATOM 2136 C C . ARG A 1 268 ? 1.746 -2.422 17.072 1.00 90.62 268 ARG A C 1
ATOM 2138 O O . ARG A 1 268 ? 0.619 -2.764 17.413 1.00 90.62 268 ARG A O 1
ATOM 2145 N N . TYR A 1 269 ? 2.607 -1.845 17.897 1.00 89.00 269 TYR A N 1
ATOM 2146 C CA . TYR A 1 269 ? 2.300 -1.573 19.295 1.00 89.00 269 TYR A CA 1
ATOM 2147 C C . TYR A 1 269 ? 2.783 -0.189 19.723 1.00 89.00 269 TYR A C 1
ATOM 2149 O O . TYR A 1 269 ? 3.741 0.353 19.167 1.00 89.00 269 TYR A O 1
ATOM 2157 N N . SER A 1 270 ? 2.122 0.389 20.725 1.00 85.81 270 SER A N 1
ATOM 2158 C CA . SER A 1 270 ? 2.543 1.665 21.306 1.00 85.81 270 SER A CA 1
ATOM 2159 C C . SER A 1 270 ? 3.825 1.479 22.113 1.00 85.81 270 SER A C 1
ATOM 2161 O O . SER A 1 270 ? 3.908 0.572 22.937 1.00 85.81 270 SER A O 1
ATOM 2163 N N . SER A 1 271 ? 4.841 2.312 21.902 1.00 78.56 271 SER A N 1
ATOM 2164 C CA . SER A 1 271 ? 6.089 2.220 22.672 1.00 78.56 271 SER A CA 1
ATOM 2165 C C . SER A 1 271 ? 5.902 2.635 24.132 1.00 78.56 271 SER A C 1
ATOM 2167 O O . SER A 1 271 ? 6.514 2.041 25.024 1.00 78.56 271 SER A O 1
ATOM 2169 N N . VAL A 1 272 ? 5.007 3.589 24.395 1.00 79.06 272 VAL A N 1
ATOM 2170 C CA . VAL A 1 272 ? 4.753 4.138 25.731 1.00 79.06 272 VAL A CA 1
ATOM 2171 C C . VAL A 1 272 ? 3.608 3.376 26.422 1.00 79.06 272 VAL A C 1
ATOM 2173 O O . VAL A 1 272 ? 2.535 3.221 25.832 1.00 79.06 272 VAL A O 1
ATOM 2176 N N . PRO A 1 273 ? 3.788 2.906 27.675 1.00 77.50 273 PRO A N 1
ATOM 2177 C CA . PRO A 1 273 ? 2.710 2.284 28.440 1.00 77.50 273 PRO A CA 1
ATOM 2178 C C . PRO A 1 273 ? 1.468 3.179 28.529 1.00 77.50 273 PRO A C 1
ATOM 2180 O O . PRO A 1 273 ? 1.570 4.371 28.809 1.00 77.50 273 PRO A O 1
ATOM 2183 N N . GLY A 1 274 ? 0.285 2.599 28.313 1.00 71.25 274 GLY A N 1
ATOM 2184 C CA . GLY A 1 274 ? -0.999 3.293 28.464 1.00 71.25 274 GLY A CA 1
ATOM 2185 C C . GLY A 1 274 ? -1.394 4.233 27.318 1.00 71.25 274 GLY A C 1
ATOM 2186 O O . GLY A 1 274 ? -2.515 4.736 27.323 1.00 71.25 274 GLY A O 1
ATOM 2187 N N . GLN A 1 275 ? -0.537 4.451 26.315 1.00 74.75 275 GLN A N 1
ATOM 2188 C CA . GLN A 1 275 ? -0.909 5.233 25.136 1.00 74.75 275 GLN A CA 1
ATOM 2189 C C . GLN A 1 275 ? -1.646 4.386 24.089 1.00 74.75 275 GLN A C 1
ATOM 2191 O O . GLN A 1 275 ? -1.326 3.224 23.848 1.00 74.75 275 GLN A O 1
ATOM 2196 N N . MET A 1 276 ? -2.635 5.003 23.434 1.00 67.94 276 MET A N 1
ATOM 2197 C CA . MET A 1 276 ? -3.430 4.389 22.355 1.00 67.94 276 MET A CA 1
ATOM 2198 C C . MET A 1 276 ? -2.812 4.608 20.965 1.00 67.94 276 MET A C 1
ATOM 2200 O O . MET A 1 276 ? -3.292 4.059 19.974 1.00 67.94 276 MET A O 1
ATOM 2204 N N . ILE A 1 277 ? -1.759 5.424 20.870 1.00 66.12 277 ILE A N 1
ATOM 2205 C CA . ILE A 1 277 ? -1.123 5.765 19.600 1.00 66.12 277 ILE A CA 1
ATOM 2206 C C . ILE A 1 277 ? -0.118 4.668 19.235 1.00 66.12 277 ILE A C 1
ATOM 2208 O O . ILE A 1 277 ? 0.887 4.472 19.917 1.00 66.12 277 ILE A O 1
ATOM 2212 N N . VAL A 1 278 ? -0.402 3.962 18.138 1.00 59.06 278 VAL A N 1
ATOM 2213 C CA . VAL A 1 278 ? 0.411 2.850 17.604 1.00 59.06 278 VAL A CA 1
ATOM 2214 C C . VAL A 1 278 ? 1.116 3.198 16.286 1.00 59.06 278 VAL A C 1
ATOM 2216 O O . VAL A 1 278 ? 1.726 2.336 15.655 1.00 59.06 278 VAL A O 1
ATOM 2219 N N . ASN A 1 279 ? 1.022 4.452 15.826 1.00 61.88 279 ASN A N 1
ATOM 2220 C CA . ASN A 1 279 ? 1.601 4.849 14.545 1.00 61.88 279 ASN A CA 1
ATOM 2221 C C . ASN A 1 279 ? 3.136 4.896 14.616 1.00 61.88 279 ASN A C 1
ATOM 2223 O O . ASN A 1 279 ? 3.721 5.492 15.519 1.00 61.88 279 ASN A O 1
ATOM 2227 N N . SER A 1 280 ? 3.790 4.291 13.626 1.00 55.09 280 SER A N 1
ATOM 2228 C CA . SER A 1 280 ? 5.248 4.170 13.536 1.00 55.09 280 SER A CA 1
ATOM 2229 C C . SER A 1 280 ? 5.936 5.534 13.420 1.00 55.09 280 SER A C 1
ATOM 2231 O O . SER A 1 280 ? 7.016 5.724 13.968 1.00 55.09 280 SER A O 1
ATOM 2233 N N . SER A 1 281 ? 5.282 6.508 12.774 1.00 55.12 281 SER A N 1
ATOM 2234 C CA . SER A 1 281 ? 5.775 7.891 12.672 1.00 55.12 281 SER A CA 1
ATOM 2235 C C . SER A 1 281 ? 5.844 8.620 14.017 1.00 55.12 281 SER A C 1
ATOM 2237 O O . SER A 1 281 ? 6.529 9.631 14.119 1.00 55.12 281 SER A O 1
ATOM 2239 N N . GLN A 1 282 ? 5.169 8.105 15.049 1.00 53.44 282 GLN A N 1
ATOM 2240 C CA . GLN A 1 282 ? 5.203 8.628 16.417 1.00 53.44 282 GLN A CA 1
ATOM 2241 C C . GLN A 1 282 ? 5.861 7.641 17.396 1.00 53.44 282 GLN A C 1
ATOM 2243 O O . GLN A 1 282 ? 5.583 7.656 18.590 1.00 53.44 282 GLN A O 1
ATOM 2248 N N . GLY A 1 283 ? 6.750 6.775 16.892 1.00 57.28 283 GLY A N 1
ATOM 2249 C CA . GLY A 1 283 ? 7.578 5.903 17.725 1.00 57.28 283 GLY A CA 1
ATOM 2250 C C . GLY A 1 283 ? 6.936 4.571 18.117 1.00 57.28 283 GLY A C 1
ATOM 2251 O O . GLY A 1 283 ? 7.417 3.935 19.051 1.00 57.28 283 GLY A O 1
ATOM 2252 N N . GLY A 1 284 ? 5.866 4.134 17.443 1.00 70.62 284 GLY A N 1
ATOM 2253 C CA . GLY A 1 284 ? 5.306 2.789 17.618 1.00 70.62 284 GLY A CA 1
ATOM 2254 C C . GLY A 1 284 ? 6.264 1.684 17.147 1.00 70.62 284 GLY A C 1
ATOM 2255 O O . GLY A 1 284 ? 6.900 1.811 16.100 1.00 70.62 284 GLY A O 1
ATOM 2256 N N . GLY A 1 285 ? 6.358 0.595 17.914 1.00 83.69 285 GLY A N 1
ATOM 2257 C CA . GLY A 1 285 ? 7.145 -0.591 17.562 1.00 83.69 285 GLY A CA 1
ATOM 2258 C C . GLY A 1 285 ? 6.347 -1.606 16.739 1.00 83.69 285 GLY A C 1
ATOM 2259 O O . GLY A 1 285 ? 5.144 -1.446 16.527 1.00 83.69 285 GLY A O 1
ATOM 2260 N N . PHE A 1 286 ? 7.004 -2.674 16.282 1.00 89.00 286 PHE A N 1
ATOM 2261 C CA . PHE A 1 286 ? 6.360 -3.778 15.563 1.00 89.00 286 PHE A CA 1
ATOM 2262 C C . PHE A 1 286 ? 6.790 -5.144 16.106 1.00 89.00 286 PHE A C 1
ATOM 2264 O O . PHE A 1 286 ? 7.873 -5.288 16.674 1.00 89.00 286 PHE A O 1
ATOM 2271 N N . LYS A 1 287 ? 5.933 -6.151 15.931 1.00 89.12 287 LYS A N 1
ATOM 2272 C CA . LYS A 1 287 ? 6.185 -7.554 16.289 1.00 89.12 287 LYS A CA 1
ATOM 2273 C C . LYS A 1 287 ? 5.848 -8.474 15.121 1.00 89.12 287 LYS A C 1
ATOM 2275 O O . LYS A 1 287 ? 5.051 -8.118 14.252 1.00 89.12 287 LYS A O 1
ATOM 2280 N N . ASP A 1 288 ? 6.453 -9.658 15.128 1.00 88.56 288 ASP A N 1
ATOM 2281 C CA . ASP A 1 288 ? 6.061 -10.735 14.223 1.00 88.56 288 ASP A CA 1
ATOM 2282 C C . ASP A 1 288 ? 4.633 -11.212 14.548 1.00 88.56 288 ASP A C 1
ATOM 2284 O O . ASP A 1 288 ? 4.206 -11.201 15.706 1.00 88.56 288 ASP A O 1
ATOM 2288 N N . THR A 1 289 ? 3.890 -11.618 13.519 1.00 91.06 289 THR A N 1
ATOM 2289 C CA . THR A 1 289 ? 2.513 -12.109 13.646 1.00 91.06 289 THR A CA 1
ATOM 2290 C C . THR A 1 289 ? 2.480 -13.574 13.251 1.00 91.06 289 THR A C 1
ATOM 2292 O O . THR A 1 289 ? 2.587 -13.914 12.073 1.00 91.06 289 THR A O 1
ATOM 2295 N N . TRP A 1 290 ? 2.310 -14.460 14.227 1.00 90.94 290 TRP A N 1
ATOM 2296 C CA . TRP A 1 290 ? 2.303 -15.897 13.971 1.00 90.94 290 TRP A CA 1
ATOM 2297 C C . TRP A 1 290 ? 0.892 -16.434 13.784 1.00 90.94 290 TRP A C 1
ATOM 2299 O O . TRP A 1 290 ? 0.047 -16.335 14.671 1.00 90.94 290 TRP A O 1
ATOM 2309 N N . VAL A 1 291 ? 0.666 -17.078 12.642 1.00 91.75 291 VAL A N 1
ATOM 2310 C CA . VAL A 1 291 ? -0.531 -17.882 12.391 1.00 91.75 291 VAL A CA 1
ATOM 2311 C C . VAL A 1 291 ? -0.168 -19.347 12.601 1.00 91.75 291 VAL A C 1
ATOM 2313 O O . VAL A 1 291 ? 0.749 -19.858 11.959 1.00 91.75 291 VAL A O 1
ATOM 2316 N N . LEU A 1 292 ? -0.865 -20.031 13.506 1.00 90.88 292 LEU A N 1
ATOM 2317 C CA . LEU A 1 292 ? -0.598 -21.438 13.804 1.00 90.88 292 LEU A CA 1
ATOM 2318 C C . LEU A 1 292 ? -1.080 -22.348 12.666 1.00 90.88 292 LEU A C 1
ATOM 2320 O O . LEU A 1 292 ? -2.111 -22.101 12.036 1.00 90.88 292 LEU A O 1
ATOM 2324 N N . ALA A 1 293 ? -0.317 -23.401 12.386 1.00 84.94 293 ALA A N 1
ATOM 2325 C CA . ALA A 1 293 ? -0.703 -24.437 11.439 1.00 84.94 293 ALA A CA 1
ATOM 2326 C C . ALA A 1 293 ? -1.674 -25.444 12.096 1.00 84.94 293 ALA A C 1
ATOM 2328 O O . ALA A 1 293 ? -1.560 -25.686 13.298 1.00 84.94 293 ALA A O 1
ATOM 2329 N N . PRO A 1 294 ? -2.602 -26.052 11.330 1.00 79.81 294 PRO A N 1
ATOM 2330 C CA . PRO A 1 294 ? -3.503 -27.086 11.843 1.00 79.81 294 PRO A CA 1
ATOM 2331 C C . PRO A 1 294 ? -2.762 -28.302 12.431 1.00 79.81 294 PRO A C 1
ATOM 2333 O O . PRO A 1 294 ? -1.631 -28.611 12.043 1.00 79.81 294 PRO A O 1
ATOM 2336 N N . GLU A 1 295 ? -3.405 -29.013 13.365 1.00 68.88 295 GLU A N 1
ATOM 2337 C CA . GLU A 1 295 ? -2.834 -30.203 14.019 1.00 68.88 295 GLU A CA 1
ATOM 2338 C C . GLU A 1 295 ? -2.711 -31.406 13.077 1.00 68.88 295 GLU A C 1
ATOM 2340 O O . GLU A 1 295 ? -1.710 -32.134 13.126 1.00 68.88 295 GLU A O 1
ATOM 2345 N N . THR A 1 296 ? -3.689 -31.575 12.182 1.00 58.25 296 THR A N 1
ATOM 2346 C CA . THR A 1 296 ? -3.594 -32.451 11.014 1.00 58.25 296 THR A CA 1
ATOM 2347 C C . THR A 1 296 ? -2.517 -31.859 10.119 1.00 58.25 296 THR A C 1
ATOM 2349 O O . THR A 1 296 ? -2.691 -30.746 9.623 1.00 58.25 296 THR A O 1
ATOM 2352 N N . GLY A 1 297 ? -1.374 -32.546 10.040 1.00 48.03 297 GLY A N 1
ATOM 2353 C CA . GLY A 1 297 ? -0.128 -32.044 9.466 1.00 48.03 297 GLY A CA 1
ATOM 2354 C C . GLY A 1 297 ? -0.338 -31.259 8.180 1.00 48.03 297 GLY A C 1
ATOM 2355 O O . GLY A 1 297 ? -1.260 -31.546 7.431 1.00 48.03 297 GLY A O 1
ATOM 2356 N N . VAL A 1 298 ? 0.518 -30.258 7.975 1.00 44.00 298 VAL A N 1
ATOM 2357 C CA . VAL A 1 298 ? 0.511 -29.357 6.823 1.00 44.00 298 VAL A CA 1
ATOM 2358 C C . VAL A 1 298 ? 0.245 -30.169 5.555 1.00 44.00 298 VAL A C 1
ATOM 2360 O O . VAL A 1 298 ? 1.164 -30.763 4.993 1.00 44.00 298 VAL A O 1
ATOM 2363 N N . GLU A 1 299 ? -1.005 -30.191 5.084 1.00 41.56 299 GLU A N 1
ATOM 2364 C CA . GLU A 1 299 ? -1.223 -30.312 3.659 1.00 41.56 299 GLU A CA 1
ATOM 2365 C C . GLU A 1 299 ? -0.493 -29.095 3.124 1.00 41.56 299 GLU A C 1
ATOM 2367 O O . GLU A 1 299 ? -0.900 -27.945 3.305 1.00 41.56 299 GLU A O 1
ATOM 2372 N N . HIS A 1 300 ? 0.695 -29.339 2.583 1.00 45.28 300 HIS A N 1
ATOM 2373 C CA . HIS A 1 300 ? 1.313 -28.406 1.680 1.00 45.28 300 HIS A CA 1
ATOM 2374 C C . HIS A 1 300 ? 0.346 -28.336 0.495 1.00 45.28 300 HIS A C 1
ATOM 2376 O O . HIS A 1 300 ? 0.560 -29.004 -0.511 1.00 45.28 300 HIS A O 1
ATOM 2382 N N . GLU A 1 301 ? -0.739 -27.561 0.627 1.00 43.75 301 GLU A N 1
ATOM 2383 C CA . GLU A 1 301 ? -1.792 -27.388 -0.385 1.00 43.75 301 GLU A CA 1
ATOM 2384 C C . GLU A 1 301 ? -1.222 -26.867 -1.714 1.00 43.75 301 GLU A C 1
ATOM 2386 O O . GLU A 1 301 ? -1.918 -26.806 -2.722 1.00 43.75 301 GLU A O 1
ATOM 2391 N N . TYR A 1 302 ? 0.074 -26.553 -1.767 1.00 49.59 302 TYR A N 1
ATOM 2392 C CA . TYR A 1 302 ? 0.791 -26.269 -2.994 1.00 49.59 302 TYR A CA 1
ATOM 2393 C C . TYR A 1 302 ? 2.117 -27.043 -3.036 1.00 49.59 302 TYR A C 1
ATOM 2395 O O . TYR A 1 302 ? 3.095 -26.699 -2.372 1.00 49.59 302 TYR A O 1
ATOM 2403 N N . GLY A 1 303 ? 2.115 -28.095 -3.865 1.00 42.97 303 GLY A N 1
ATOM 2404 C CA . GLY A 1 303 ? 3.155 -29.110 -4.055 1.00 42.97 303 GLY A CA 1
ATOM 2405 C C . GLY A 1 303 ? 4.597 -28.627 -3.918 1.00 42.97 303 GLY A C 1
ATOM 2406 O O . GLY A 1 303 ? 5.080 -27.809 -4.702 1.00 42.97 303 GLY A O 1
ATOM 2407 N N . THR A 1 304 ? 5.286 -29.186 -2.929 1.00 42.69 304 THR A N 1
ATOM 2408 C CA . THR A 1 304 ? 6.680 -28.899 -2.568 1.00 42.69 304 THR A CA 1
ATOM 2409 C C . THR A 1 304 ? 7.675 -29.695 -3.425 1.00 42.69 304 THR A C 1
ATOM 2411 O O . THR A 1 304 ? 8.779 -29.223 -3.686 1.00 42.69 304 THR A O 1
ATOM 2414 N N . GLU A 1 305 ? 7.289 -30.863 -3.951 1.00 39.81 305 GLU A N 1
ATOM 2415 C CA . GLU A 1 305 ? 8.195 -31.720 -4.738 1.00 39.81 305 GLU A CA 1
ATOM 2416 C C . GLU A 1 305 ? 8.475 -31.177 -6.149 1.00 39.81 305 GLU A C 1
ATOM 2418 O O . GLU A 1 305 ? 9.602 -31.250 -6.632 1.00 39.81 305 GLU A O 1
ATOM 2423 N N . VAL A 1 306 ? 7.503 -30.503 -6.777 1.00 46.50 306 VAL A N 1
ATOM 2424 C CA . VAL A 1 306 ? 7.703 -29.809 -8.069 1.00 46.50 306 VAL A CA 1
ATOM 2425 C C . VAL A 1 306 ? 8.523 -28.510 -7.894 1.00 46.50 306 VAL A C 1
ATOM 2427 O O . VAL A 1 306 ? 9.028 -27.945 -8.865 1.00 46.50 306 VAL A O 1
ATOM 2430 N N . GLN A 1 307 ? 8.701 -28.019 -6.658 1.00 46.75 307 GLN A N 1
ATOM 2431 C CA . GLN A 1 307 ? 9.317 -26.714 -6.373 1.00 46.75 307 GLN A CA 1
ATOM 2432 C C . GLN A 1 307 ? 10.848 -26.735 -6.309 1.00 46.75 307 GLN A C 1
ATOM 2434 O O . GLN A 1 307 ? 11.462 -25.777 -6.773 1.00 46.75 307 GLN A O 1
ATOM 2439 N N . MET A 1 308 ? 11.495 -27.797 -5.813 1.00 38.03 308 MET A N 1
ATOM 2440 C CA . MET A 1 308 ? 12.970 -27.844 -5.785 1.00 38.03 308 MET A CA 1
ATOM 2441 C C . MET A 1 308 ? 13.581 -27.954 -7.190 1.00 38.03 308 MET A C 1
ATOM 2443 O O . MET A 1 308 ? 14.570 -27.283 -7.485 1.00 38.03 308 MET A O 1
ATOM 2447 N N . ALA A 1 309 ? 12.953 -28.725 -8.083 1.00 39.97 309 ALA A N 1
ATOM 2448 C CA . ALA A 1 309 ? 13.385 -28.837 -9.477 1.00 39.97 309 ALA A CA 1
ATOM 2449 C C . ALA A 1 309 ? 13.194 -27.518 -10.255 1.00 39.97 309 ALA A C 1
ATOM 2451 O O . ALA A 1 309 ? 14.043 -27.154 -11.070 1.00 39.97 309 ALA A O 1
ATOM 2452 N N . ASN A 1 310 ? 12.128 -26.761 -9.954 1.00 43.66 310 ASN A N 1
ATOM 2453 C CA . ASN A 1 310 ? 11.862 -25.469 -10.592 1.00 43.66 310 ASN A CA 1
ATOM 2454 C C . ASN A 1 310 ? 12.682 -24.302 -10.021 1.00 43.66 310 ASN A C 1
ATOM 2456 O O . ASN A 1 310 ? 12.980 -23.371 -10.757 1.00 43.66 310 ASN A O 1
ATOM 2460 N N . LEU A 1 311 ? 13.110 -24.344 -8.756 1.00 39.19 311 LEU A N 1
ATOM 2461 C CA . LEU A 1 311 ? 14.026 -23.339 -8.192 1.00 39.19 311 LEU A CA 1
ATOM 2462 C C . LEU A 1 311 ? 15.392 -23.353 -8.899 1.00 39.19 311 LEU A C 1
ATOM 2464 O O . LEU A 1 311 ? 15.948 -22.300 -9.211 1.00 39.19 311 LEU A O 1
ATOM 2468 N N . LEU A 1 312 ? 15.905 -24.546 -9.216 1.00 36.53 312 LEU A N 1
ATOM 2469 C CA . LEU A 1 312 ? 17.158 -24.716 -9.958 1.00 36.53 312 LEU A CA 1
ATOM 2470 C C . LEU A 1 312 ? 17.027 -24.352 -11.446 1.00 36.53 312 LEU A C 1
ATOM 2472 O O . LEU A 1 312 ? 17.996 -23.875 -12.039 1.00 36.53 312 LEU A O 1
ATOM 2476 N N . SER A 1 313 ? 15.851 -24.547 -12.054 1.00 39.44 313 SER A N 1
ATOM 2477 C CA . SER A 1 313 ? 15.605 -24.161 -13.452 1.00 39.44 313 SER A CA 1
ATOM 2478 C C . SER A 1 313 ? 15.313 -22.661 -13.604 1.00 39.44 313 SER A C 1
ATOM 2480 O O . SER A 1 313 ? 15.814 -22.039 -14.539 1.00 39.44 313 SER A O 1
ATOM 2482 N N . GLN A 1 314 ? 14.605 -22.040 -12.653 1.00 40.97 314 GLN A N 1
ATOM 2483 C CA . GLN A 1 314 ? 14.321 -20.599 -12.641 1.00 40.97 314 GLN A CA 1
ATOM 2484 C C . GLN A 1 314 ? 15.549 -19.754 -12.303 1.00 40.97 314 GLN A C 1
ATOM 2486 O O . GLN A 1 314 ? 15.703 -18.671 -12.859 1.00 40.97 314 GLN A O 1
ATOM 2491 N N . SER A 1 315 ? 16.485 -20.266 -11.496 1.00 35.72 315 SER A N 1
ATOM 2492 C CA . SER A 1 315 ? 17.770 -19.590 -11.273 1.00 35.72 315 SER A CA 1
ATOM 2493 C C . SER A 1 315 ? 18.605 -19.446 -12.558 1.00 35.72 315 SER A C 1
ATOM 2495 O O . SER A 1 315 ? 19.482 -18.587 -12.606 1.00 35.72 315 SER A O 1
ATOM 2497 N N . ARG A 1 316 ? 18.338 -20.246 -13.606 1.00 32.34 316 ARG A N 1
ATOM 2498 C CA . ARG A 1 316 ? 18.982 -20.117 -14.930 1.00 32.34 316 ARG A CA 1
ATOM 2499 C C . ARG A 1 316 ? 18.281 -19.129 -15.863 1.00 32.34 316 ARG A C 1
ATOM 2501 O O . ARG A 1 316 ? 18.869 -18.723 -16.859 1.00 32.34 316 ARG A O 1
ATOM 2508 N N . HIS A 1 317 ? 17.066 -18.707 -15.521 1.00 39.34 317 HIS A N 1
ATOM 2509 C CA . HIS A 1 317 ? 16.355 -17.614 -16.172 1.00 39.34 317 HIS A CA 1
ATOM 2510 C C . HIS A 1 317 ? 16.205 -16.440 -15.201 1.00 39.34 317 HIS A C 1
ATOM 2512 O O . HIS A 1 317 ? 15.127 -15.869 -15.055 1.00 39.34 317 HIS A O 1
ATOM 2518 N N . HIS A 1 318 ? 17.315 -15.988 -14.607 1.00 40.91 318 HIS A N 1
ATOM 2519 C CA . HIS A 1 318 ? 17.475 -14.541 -14.533 1.00 40.91 318 HIS A CA 1
ATOM 2520 C C . HIS A 1 318 ? 17.441 -14.066 -15.988 1.00 40.91 318 HIS A C 1
ATOM 2522 O O . HIS A 1 318 ? 18.455 -14.097 -16.684 1.00 40.91 318 HIS A O 1
ATOM 2528 N N . SER A 1 319 ? 16.254 -13.695 -16.485 1.00 42.53 319 SER A N 1
ATOM 2529 C CA . SER A 1 319 ? 16.175 -12.741 -17.584 1.00 42.53 319 SER A CA 1
ATOM 2530 C C . SER A 1 319 ? 17.154 -11.650 -17.191 1.00 42.53 319 SER A C 1
ATOM 2532 O O . SER A 1 319 ? 16.970 -11.096 -16.103 1.00 42.53 319 SER A O 1
ATOM 2534 N N . LEU A 1 320 ? 18.225 -11.465 -17.975 1.00 46.78 320 LEU A N 1
ATOM 2535 C CA . LEU A 1 320 ? 19.191 -10.376 -17.820 1.00 46.78 320 LEU A CA 1
ATOM 2536 C C . LEU A 1 320 ? 18.420 -9.192 -17.258 1.00 46.78 320 LEU A C 1
ATOM 2538 O O . LEU A 1 320 ? 17.508 -8.717 -17.938 1.00 46.78 320 LEU A O 1
ATOM 2542 N N . ALA A 1 321 ? 18.638 -8.883 -15.972 1.00 58.53 321 ALA A N 1
ATOM 2543 C CA . ALA A 1 321 ? 17.790 -7.939 -15.258 1.00 58.53 321 ALA A CA 1
ATOM 2544 C C . ALA A 1 321 ? 17.725 -6.702 -16.140 1.00 58.53 321 ALA A C 1
ATOM 2546 O O . ALA A 1 321 ? 18.785 -6.196 -16.490 1.00 58.53 321 ALA A O 1
ATOM 2547 N N . LEU A 1 322 ? 16.537 -6.315 -16.612 1.00 73.12 322 LEU A N 1
ATOM 2548 C CA . LEU A 1 322 ? 16.427 -5.243 -17.595 1.00 73.12 322 LEU A CA 1
ATOM 2549 C C . LEU A 1 322 ? 17.082 -3.997 -16.987 1.00 73.12 322 LEU A C 1
ATOM 2551 O O . LEU A 1 322 ? 16.578 -3.416 -16.020 1.00 73.12 322 LEU A O 1
ATOM 2555 N N . VAL A 1 323 ? 18.275 -3.675 -17.487 1.00 78.25 323 VAL A N 1
ATOM 2556 C CA . VAL A 1 323 ? 19.096 -2.576 -16.989 1.00 78.25 323 VAL A CA 1
ATOM 2557 C C . VAL A 1 323 ? 18.659 -1.348 -17.754 1.00 78.25 323 VAL A C 1
ATOM 2559 O O . VAL A 1 323 ? 18.655 -1.366 -18.980 1.00 78.25 323 VAL A O 1
ATOM 2562 N N . THR A 1 324 ? 18.278 -0.302 -17.036 1.00 83.06 324 THR A N 1
ATOM 2563 C CA . THR A 1 324 ? 17.912 0.990 -17.620 1.00 83.06 324 THR A CA 1
ATOM 2564 C C . THR A 1 324 ? 19.158 1.849 -17.763 1.00 83.06 324 THR A C 1
ATOM 2566 O O . THR A 1 324 ? 20.181 1.565 -17.134 1.00 83.06 324 THR A O 1
ATOM 2569 N N . ALA A 1 325 ? 19.094 2.913 -18.563 1.00 79.38 325 ALA A N 1
ATOM 2570 C CA . ALA A 1 325 ? 20.227 3.827 -18.717 1.00 79.38 325 ALA A CA 1
ATOM 2571 C C . ALA A 1 325 ? 20.667 4.413 -17.359 1.00 79.38 325 ALA A C 1
ATOM 2573 O O . ALA A 1 325 ? 21.852 4.407 -17.037 1.00 79.38 325 ALA A O 1
ATOM 2574 N N . SER A 1 326 ? 19.704 4.800 -16.516 1.00 79.19 326 SER A N 1
ATOM 2575 C CA . SER A 1 326 ? 19.950 5.290 -15.152 1.00 79.19 326 SER A CA 1
ATOM 2576 C C . SER A 1 326 ? 20.640 4.242 -14.266 1.00 79.19 326 SER A C 1
ATOM 2578 O O . SER A 1 326 ? 21.609 4.538 -13.565 1.00 79.19 326 SER A O 1
ATOM 2580 N N . LYS A 1 327 ? 20.208 2.974 -14.314 1.00 81.62 327 LYS A N 1
ATOM 2581 C CA . LYS A 1 327 ? 20.883 1.894 -13.569 1.00 81.62 327 LYS A CA 1
ATOM 2582 C C . LYS A 1 327 ? 22.304 1.647 -14.075 1.00 81.62 327 LYS A C 1
ATOM 2584 O O . LYS A 1 327 ? 23.191 1.410 -13.261 1.00 81.62 327 LYS A O 1
ATOM 2589 N N . ALA A 1 328 ? 22.520 1.700 -15.388 1.00 80.25 328 ALA A N 1
ATOM 2590 C CA . ALA A 1 328 ? 23.844 1.541 -15.979 1.00 80.25 328 ALA A CA 1
ATOM 2591 C C . ALA A 1 328 ? 24.797 2.669 -15.551 1.00 80.25 328 ALA A C 1
ATOM 2593 O O . ALA A 1 328 ? 25.930 2.381 -15.173 1.00 80.25 328 ALA A O 1
ATOM 2594 N N . ASP A 1 329 ? 24.326 3.919 -15.525 1.00 81.25 329 ASP A N 1
ATOM 2595 C CA . ASP A 1 329 ? 25.104 5.066 -15.039 1.00 81.25 329 ASP A CA 1
ATOM 2596 C C . ASP A 1 329 ? 25.456 4.922 -13.549 1.00 81.25 329 ASP A C 1
ATOM 2598 O O . ASP A 1 329 ? 26.614 5.056 -13.159 1.00 81.25 329 ASP A O 1
ATOM 2602 N N . ASN A 1 330 ? 24.495 4.512 -12.713 1.00 84.06 330 ASN A N 1
ATOM 2603 C CA . ASN A 1 330 ? 24.757 4.232 -11.298 1.00 84.06 330 ASN A CA 1
ATOM 2604 C C . ASN A 1 330 ? 25.802 3.119 -11.099 1.00 84.06 330 ASN A C 1
ATOM 2606 O O . ASN A 1 330 ? 26.659 3.232 -10.224 1.00 84.06 330 ASN A O 1
ATOM 2610 N N . LEU A 1 331 ? 25.756 2.049 -11.901 1.00 84.19 331 LEU A N 1
ATOM 2611 C CA . LEU A 1 331 ? 26.756 0.976 -11.858 1.00 84.19 331 LEU A CA 1
ATOM 2612 C C . LEU A 1 331 ? 28.129 1.447 -12.346 1.00 84.19 331 LEU A C 1
ATOM 2614 O O . LEU A 1 331 ? 29.143 1.053 -11.771 1.00 84.19 331 LEU A O 1
ATOM 2618 N N . TYR A 1 332 ? 28.169 2.301 -13.369 1.00 81.75 332 TYR A N 1
ATOM 2619 C CA . TYR A 1 332 ? 29.398 2.925 -13.844 1.00 81.75 332 TYR A CA 1
ATOM 2620 C C . TYR A 1 332 ? 30.045 3.764 -12.737 1.00 81.75 332 TYR A C 1
ATOM 2622 O O . TYR A 1 332 ? 31.219 3.563 -12.416 1.00 81.75 332 TYR A O 1
ATOM 2630 N N . TRP A 1 333 ? 29.273 4.642 -12.090 1.00 82.31 333 TRP A N 1
ATOM 2631 C CA . TRP A 1 333 ? 29.764 5.455 -10.981 1.00 82.31 333 TRP A CA 1
ATOM 2632 C C . TRP A 1 333 ? 30.159 4.616 -9.777 1.00 82.31 333 TRP A C 1
ATOM 2634 O O . TRP A 1 333 ? 31.226 4.853 -9.219 1.00 82.31 333 TRP A O 1
ATOM 2644 N N . LEU A 1 334 ? 29.372 3.601 -9.413 1.00 87.81 334 LEU A N 1
ATOM 2645 C CA . LEU A 1 334 ? 29.748 2.653 -8.367 1.00 87.81 334 LEU A CA 1
ATOM 2646 C C . LEU A 1 334 ? 31.104 2.016 -8.679 1.00 87.81 334 LEU A C 1
ATOM 2648 O O . LEU A 1 334 ? 31.985 2.048 -7.830 1.00 87.81 334 LEU A O 1
ATOM 2652 N N . GLY A 1 335 ? 31.304 1.518 -9.902 1.00 85.62 335 GLY A N 1
ATOM 2653 C CA . GLY A 1 335 ? 32.580 0.959 -10.343 1.00 85.62 335 GLY A CA 1
ATOM 2654 C C . GLY A 1 335 ? 33.731 1.957 -10.214 1.00 85.62 335 GLY A C 1
ATOM 2655 O O . GLY A 1 335 ? 34.763 1.622 -9.638 1.00 85.62 335 GLY A O 1
ATOM 2656 N N . ARG A 1 336 ? 33.540 3.205 -10.662 1.00 86.94 336 ARG A N 1
ATOM 2657 C CA . ARG A 1 336 ? 34.541 4.279 -10.534 1.00 86.94 336 ARG A CA 1
ATOM 2658 C C . ARG A 1 336 ? 34.838 4.632 -9.079 1.00 86.94 336 ARG A C 1
ATOM 2660 O O . ARG A 1 336 ? 35.995 4.854 -8.737 1.00 86.94 336 ARG A O 1
ATOM 2667 N N . TYR A 1 337 ? 33.831 4.680 -8.212 1.00 84.50 337 TYR A N 1
ATOM 2668 C CA . TYR A 1 337 ? 34.023 4.950 -6.787 1.00 84.50 337 TYR A CA 1
ATOM 2669 C C . TYR A 1 337 ? 34.684 3.776 -6.068 1.00 84.50 337 TYR A C 1
ATOM 2671 O O . TYR A 1 337 ? 35.573 4.005 -5.255 1.00 84.50 337 TYR A O 1
ATOM 2679 N N . THR A 1 338 ? 34.323 2.534 -6.392 1.00 87.81 338 THR A N 1
ATOM 2680 C CA . THR A 1 338 ? 34.985 1.337 -5.864 1.00 87.81 338 THR A CA 1
ATOM 2681 C C . THR A 1 338 ? 36.439 1.268 -6.317 1.00 87.81 338 THR A C 1
ATOM 2683 O O . THR A 1 338 ? 37.312 1.023 -5.493 1.00 87.81 338 THR A O 1
ATOM 2686 N N . GLU A 1 339 ? 36.725 1.540 -7.592 1.00 87.06 339 GLU A N 1
ATOM 2687 C CA . GLU A 1 339 ? 38.090 1.623 -8.120 1.00 87.06 339 GLU A CA 1
ATOM 2688 C C . GLU A 1 339 ? 38.894 2.712 -7.405 1.00 87.06 339 GLU A C 1
ATOM 2690 O O . GLU A 1 339 ? 40.018 2.456 -6.974 1.00 87.06 339 GLU A O 1
ATOM 2695 N N . ARG A 1 340 ? 38.316 3.909 -7.233 1.00 85.06 340 ARG A N 1
ATOM 2696 C CA . ARG A 1 340 ? 38.952 4.998 -6.483 1.00 85.06 340 ARG A CA 1
ATOM 2697 C C . ARG A 1 340 ? 39.228 4.584 -5.043 1.00 85.06 340 ARG A C 1
ATOM 2699 O O . ARG A 1 340 ? 40.371 4.681 -4.627 1.00 85.06 340 ARG A O 1
ATOM 2706 N N . ALA A 1 341 ? 38.238 4.062 -4.320 1.00 83.81 341 ALA A N 1
ATOM 2707 C CA . ALA A 1 341 ? 38.409 3.611 -2.940 1.00 83.81 341 ALA A CA 1
ATOM 2708 C C . ALA A 1 341 ? 39.483 2.520 -2.823 1.00 83.81 341 ALA A C 1
ATOM 2710 O O . ALA A 1 341 ? 40.369 2.618 -1.983 1.00 83.81 341 ALA A O 1
ATOM 2711 N N . PHE A 1 342 ? 39.457 1.515 -3.700 1.00 86.62 342 PHE A N 1
ATOM 2712 C CA . PHE A 1 342 ? 40.449 0.441 -3.721 1.00 86.62 342 PHE A CA 1
ATOM 2713 C C . PHE A 1 342 ? 41.856 0.954 -4.049 1.00 86.62 342 PHE A C 1
ATOM 2715 O O . PHE A 1 342 ? 42.825 0.548 -3.413 1.00 86.62 342 PHE A O 1
ATOM 2722 N N . THR A 1 343 ? 41.980 1.872 -5.011 1.00 84.81 343 THR A N 1
ATOM 2723 C CA . THR A 1 343 ? 43.263 2.489 -5.381 1.00 84.81 343 THR A CA 1
ATOM 2724 C C . THR A 1 343 ? 43.805 3.339 -4.240 1.00 84.81 343 THR A C 1
ATOM 2726 O O . THR A 1 343 ? 44.970 3.192 -3.885 1.00 84.81 343 THR A O 1
ATOM 2729 N N . THR A 1 344 ? 42.963 4.176 -3.630 1.00 81.81 344 THR A N 1
ATOM 2730 C CA . THR A 1 344 ? 43.329 4.996 -2.473 1.00 81.81 344 THR A CA 1
ATOM 2731 C C . THR A 1 344 ? 43.760 4.121 -1.302 1.00 81.81 344 THR A C 1
ATOM 2733 O O . THR A 1 344 ? 44.821 4.368 -0.744 1.00 81.81 344 THR A O 1
ATOM 2736 N N . LEU A 1 345 ? 43.017 3.056 -0.978 1.00 82.94 345 LEU A N 1
ATOM 2737 C CA . LEU A 1 345 ? 43.396 2.112 0.077 1.00 82.94 345 LEU A CA 1
ATOM 2738 C C . LEU A 1 345 ? 44.732 1.423 -0.229 1.00 82.94 345 LEU A C 1
ATOM 2740 O O . LEU A 1 345 ? 45.610 1.402 0.624 1.00 82.94 345 LEU A O 1
ATOM 2744 N N . ASN A 1 346 ? 44.935 0.916 -1.448 1.00 83.19 346 ASN A N 1
ATOM 2745 C CA . ASN A 1 346 ? 46.202 0.278 -1.830 1.00 83.19 346 ASN A CA 1
ATOM 2746 C C . ASN A 1 346 ? 47.392 1.239 -1.831 1.00 83.19 346 ASN A C 1
ATOM 2748 O O . ASN A 1 346 ? 48.516 0.808 -1.593 1.00 83.19 346 ASN A O 1
ATOM 2752 N N . GLN A 1 347 ? 47.172 2.518 -2.137 1.00 79.12 347 GLN A N 1
ATOM 2753 C CA . GLN A 1 347 ? 48.211 3.538 -2.030 1.00 79.12 347 GLN A CA 1
ATOM 2754 C C . GLN A 1 347 ? 48.470 3.920 -0.574 1.00 79.12 347 GLN A C 1
ATOM 2756 O O . GLN A 1 347 ? 49.622 4.136 -0.229 1.00 79.12 347 GLN A O 1
ATOM 2761 N N . PHE A 1 348 ? 47.434 3.959 0.266 1.00 78.44 348 PHE A N 1
ATOM 2762 C CA . PHE A 1 348 ? 47.513 4.280 1.689 1.00 78.44 348 PHE A CA 1
ATOM 2763 C C . PHE A 1 348 ? 48.214 3.193 2.508 1.00 78.44 348 PHE A C 1
ATOM 2765 O O . PHE A 1 348 ? 49.082 3.519 3.310 1.00 78.44 348 PHE A O 1
ATOM 2772 N N . PHE A 1 349 ? 47.884 1.912 2.299 1.00 80.06 349 PHE A N 1
ATOM 2773 C CA . PHE A 1 349 ? 48.388 0.795 3.115 1.00 80.06 349 PHE A CA 1
ATOM 2774 C C . PHE A 1 349 ? 49.923 0.771 3.270 1.00 80.06 349 PHE A C 1
ATOM 2776 O O . PHE A 1 349 ? 50.387 0.681 4.401 1.00 80.06 349 PHE A O 1
ATOM 2783 N N . PRO A 1 350 ? 50.739 0.947 2.210 1.00 78.62 350 PRO A N 1
ATOM 2784 C CA . PRO A 1 350 ? 52.194 1.029 2.348 1.00 78.62 350 PRO A CA 1
ATOM 2785 C C . PRO A 1 350 ? 52.697 2.194 3.212 1.00 78.62 350 PRO A C 1
ATOM 2787 O O . PRO A 1 350 ? 53.785 2.098 3.778 1.00 78.62 350 PRO A O 1
ATOM 2790 N N . PHE A 1 351 ? 51.963 3.309 3.274 1.00 73.12 351 PHE A N 1
ATOM 2791 C CA . PHE A 1 351 ? 52.290 4.429 4.161 1.00 73.12 351 PHE A CA 1
ATOM 2792 C C . PHE A 1 351 ? 51.806 4.160 5.581 1.00 73.12 351 PHE A C 1
ATOM 2794 O O . PHE A 1 351 ? 52.564 4.399 6.512 1.00 73.12 351 PHE A O 1
ATOM 2801 N N . TYR A 1 352 ? 50.605 3.599 5.737 1.00 72.44 352 TYR A N 1
ATOM 2802 C CA . TYR A 1 352 ? 50.085 3.145 7.024 1.00 72.44 352 TYR A CA 1
ATOM 2803 C C . TYR A 1 352 ? 51.055 2.169 7.703 1.00 72.44 352 TYR A C 1
ATOM 2805 O O . TYR A 1 352 ? 51.437 2.400 8.844 1.00 72.44 352 TYR A O 1
ATOM 2813 N N . ASP A 1 353 ? 51.546 1.159 6.979 1.00 73.31 353 ASP A N 1
ATOM 2814 C CA . ASP A 1 353 ? 52.526 0.198 7.498 1.00 73.31 353 ASP A CA 1
ATOM 2815 C C . ASP A 1 353 ? 53.843 0.886 7.918 1.00 73.31 353 ASP A C 1
ATOM 2817 O O . ASP A 1 353 ? 54.394 0.584 8.969 1.00 73.31 353 ASP A O 1
ATOM 2821 N N . ARG A 1 354 ? 54.338 1.877 7.159 1.00 71.62 354 ARG A N 1
ATOM 2822 C CA . ARG A 1 354 ? 55.560 2.626 7.537 1.00 71.62 354 ARG A CA 1
ATOM 2823 C C . ARG A 1 354 ? 55.373 3.536 8.750 1.00 71.62 354 ARG A C 1
ATOM 2825 O O . ARG A 1 354 ? 56.300 3.684 9.546 1.00 71.62 354 ARG A O 1
ATOM 2832 N N . VAL A 1 355 ? 54.204 4.157 8.865 1.00 71.19 355 VAL A N 1
ATOM 2833 C CA . VAL A 1 355 ? 53.830 5.006 10.003 1.00 71.19 355 VAL A CA 1
ATOM 2834 C C . VAL A 1 355 ? 53.669 4.152 11.264 1.00 71.19 355 VAL A C 1
ATOM 2836 O O . VAL A 1 355 ? 54.153 4.546 12.320 1.00 71.19 355 VAL A O 1
ATOM 2839 N N . MET A 1 356 ? 53.083 2.954 11.139 1.00 67.25 356 MET A N 1
ATOM 2840 C CA . MET A 1 356 ? 53.030 1.937 12.199 1.00 67.25 356 MET A CA 1
ATOM 2841 C C . MET A 1 356 ? 54.427 1.474 12.635 1.00 67.25 356 MET A C 1
ATOM 2843 O O . MET A 1 356 ? 54.664 1.269 13.824 1.00 67.25 356 MET A O 1
ATOM 2847 N N . ASP A 1 357 ? 55.338 1.279 11.678 1.00 70.44 357 ASP A N 1
ATOM 2848 C CA . ASP A 1 357 ? 56.625 0.645 11.948 1.00 70.44 357 ASP A CA 1
ATOM 2849 C C . ASP A 1 357 ? 57.684 1.608 12.509 1.00 70.44 357 ASP A C 1
ATOM 2851 O O . ASP A 1 357 ? 58.572 1.139 13.230 1.00 70.44 357 ASP A O 1
ATOM 2855 N N . SER A 1 358 ? 57.691 2.918 12.188 1.00 65.19 358 SER A N 1
ATOM 2856 C CA . SER A 1 358 ? 58.748 3.824 12.703 1.00 65.19 358 SER A CA 1
ATOM 2857 C C . SER A 1 358 ? 58.561 5.343 12.556 1.00 65.19 358 SER A C 1
ATOM 2859 O O . SER A 1 358 ? 59.140 6.074 13.358 1.00 65.19 358 SER A O 1
ATOM 2861 N N . ASP A 1 359 ? 57.902 5.842 11.505 1.00 71.06 359 ASP A N 1
ATOM 2862 C CA . ASP A 1 359 ? 58.094 7.235 11.052 1.00 71.06 359 ASP A CA 1
ATOM 2863 C C . ASP A 1 359 ? 56.770 7.930 10.703 1.00 71.06 359 ASP A C 1
ATOM 2865 O O . ASP A 1 359 ? 56.183 7.689 9.647 1.00 71.06 359 ASP A O 1
ATOM 2869 N N . VAL A 1 360 ? 56.314 8.823 11.587 1.00 68.56 360 VAL A N 1
ATOM 2870 C CA . VAL A 1 360 ? 55.077 9.609 11.421 1.00 68.56 360 VAL A CA 1
ATOM 2871 C C . VAL A 1 360 ? 55.162 10.540 10.201 1.00 68.56 360 VAL A C 1
ATOM 2873 O O . VAL A 1 360 ? 54.154 10.773 9.531 1.00 68.56 360 VAL A O 1
ATOM 2876 N N . ASP A 1 361 ? 56.362 10.990 9.811 1.00 72.12 361 ASP A N 1
ATOM 2877 C CA . ASP A 1 361 ? 56.542 11.846 8.634 1.00 72.12 361 ASP A CA 1
ATOM 2878 C C . ASP A 1 361 ? 56.376 11.078 7.310 1.00 72.12 361 ASP A C 1
ATOM 2880 O O . ASP A 1 361 ? 56.182 11.692 6.253 1.00 72.12 361 ASP A O 1
ATOM 2884 N N . ALA A 1 362 ? 56.370 9.738 7.345 1.00 72.56 362 ALA A N 1
ATOM 2885 C CA . ALA A 1 362 ? 56.163 8.907 6.162 1.00 72.56 362 ALA A CA 1
ATOM 2886 C C . ALA A 1 362 ? 54.784 9.127 5.513 1.00 72.56 362 ALA A C 1
ATOM 2888 O O . ALA A 1 362 ? 54.631 8.838 4.325 1.00 72.56 362 ALA A O 1
ATOM 2889 N N . PHE A 1 363 ? 53.803 9.671 6.245 1.00 70.38 363 PHE A N 1
ATOM 2890 C CA . PHE A 1 363 ? 52.476 10.008 5.724 1.00 70.38 363 PHE A CA 1
ATOM 2891 C C . PHE A 1 363 ? 52.450 11.290 4.870 1.00 70.38 363 PHE A C 1
ATOM 2893 O O . PHE A 1 363 ? 51.615 11.403 3.970 1.00 70.38 363 PHE A O 1
ATOM 2900 N N . ARG A 1 364 ? 53.375 12.244 5.078 1.00 73.25 364 ARG A N 1
ATOM 2901 C CA . ARG A 1 364 ? 53.337 13.573 4.423 1.00 73.25 364 ARG A CA 1
ATOM 2902 C C . ARG A 1 364 ? 53.290 13.528 2.888 1.00 73.25 364 ARG A C 1
ATOM 2904 O O . ARG A 1 364 ? 52.496 14.263 2.308 1.00 73.25 364 ARG A O 1
ATOM 2911 N N . PRO A 1 365 ? 54.053 12.662 2.186 1.00 74.31 365 PRO A N 1
ATOM 2912 C CA . PRO A 1 365 ? 53.955 12.562 0.728 1.00 74.31 365 PRO A CA 1
ATOM 2913 C C . PRO A 1 365 ? 52.578 12.092 0.241 1.00 74.31 365 PRO A C 1
ATOM 2915 O O . PRO A 1 365 ? 52.148 12.478 -0.844 1.00 74.31 365 PRO A O 1
ATOM 2918 N N . PHE A 1 366 ? 51.890 11.257 1.027 1.00 73.25 366 PHE A N 1
ATOM 2919 C CA . PHE A 1 366 ? 50.534 10.802 0.730 1.00 73.25 366 PHE A CA 1
ATOM 2920 C C . PHE A 1 366 ? 49.500 11.898 1.022 1.00 73.25 366 PHE A C 1
ATOM 2922 O O . PHE A 1 366 ? 48.633 12.138 0.183 1.00 73.25 366 PHE A O 1
ATOM 2929 N N . ALA A 1 367 ? 49.634 12.607 2.150 1.00 71.94 367 ALA A N 1
ATOM 2930 C CA . ALA A 1 367 ? 48.792 13.753 2.499 1.00 71.94 367 ALA A CA 1
ATOM 2931 C C . ALA A 1 367 ? 48.842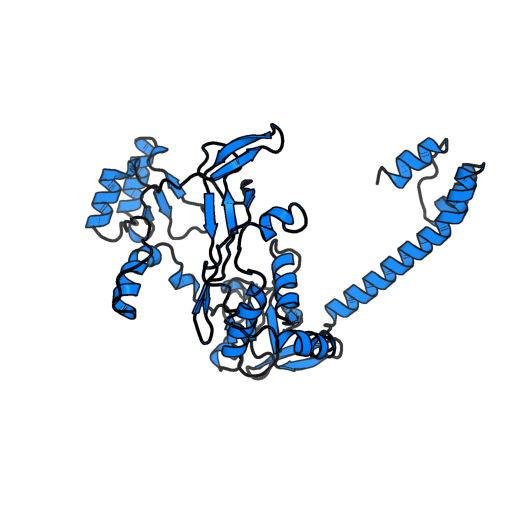 14.846 1.421 1.00 71.94 367 ALA A C 1
ATOM 2933 O O . ALA A 1 367 ? 47.805 15.242 0.895 1.00 71.94 367 ALA A O 1
ATOM 2934 N N . HIS A 1 368 ? 50.048 15.223 0.990 1.00 73.31 368 HIS A N 1
ATOM 2935 C CA . HIS A 1 368 ? 50.258 16.191 -0.085 1.00 73.31 368 HIS A CA 1
ATOM 2936 C C . HIS A 1 368 ? 49.705 15.705 -1.438 1.00 73.31 368 HIS A C 1
ATOM 2938 O O . HIS A 1 368 ? 49.239 16.499 -2.253 1.00 73.31 368 HIS A O 1
ATOM 2944 N N . ALA A 1 369 ? 49.750 14.399 -1.723 1.00 71.81 369 ALA A N 1
ATOM 2945 C CA . ALA A 1 369 ? 49.197 13.847 -2.963 1.00 71.81 369 ALA A CA 1
ATOM 2946 C C . ALA A 1 369 ? 47.655 13.861 -3.001 1.00 71.81 369 ALA A C 1
ATOM 2948 O O . ALA A 1 369 ? 47.080 13.845 -4.092 1.00 71.81 369 ALA A O 1
ATOM 2949 N N . LEU A 1 370 ? 46.998 13.882 -1.836 1.00 70.25 370 LEU A N 1
ATOM 2950 C CA . LEU A 1 370 ? 45.539 13.895 -1.690 1.00 70.25 370 LEU A CA 1
ATOM 2951 C C . LEU A 1 370 ? 44.967 15.225 -1.176 1.00 70.25 370 LEU A C 1
ATOM 2953 O O . LEU A 1 370 ? 43.753 15.302 -0.994 1.00 70.25 370 LEU A O 1
ATOM 2957 N N . ASP A 1 371 ? 45.806 16.249 -0.995 1.00 73.00 371 ASP A N 1
ATOM 2958 C CA . ASP A 1 371 ? 45.426 17.569 -0.463 1.00 73.00 371 ASP A CA 1
ATOM 2959 C C . ASP A 1 371 ? 44.768 17.478 0.931 1.00 73.00 371 ASP A C 1
ATOM 2961 O O . ASP A 1 371 ? 43.738 18.090 1.210 1.00 73.00 371 ASP A O 1
ATOM 2965 N N . LEU A 1 372 ? 45.338 16.634 1.798 1.00 68.62 372 LEU A N 1
ATOM 2966 C CA . LEU A 1 372 ? 44.875 16.422 3.172 1.00 68.62 372 LEU A CA 1
ATOM 2967 C C . LEU A 1 372 ? 45.592 17.369 4.156 1.00 68.62 372 LEU A C 1
ATOM 2969 O O . LEU A 1 372 ? 46.742 17.732 3.906 1.00 68.62 372 LEU A O 1
ATOM 2973 N N . PRO A 1 373 ? 44.964 17.732 5.293 1.00 65.56 373 PRO A N 1
ATOM 2974 C CA . PRO A 1 373 ? 45.632 18.455 6.380 1.00 65.56 373 PRO A CA 1
ATOM 2975 C C . PRO A 1 373 ? 46.888 17.711 6.880 1.00 65.56 373 PRO A C 1
ATOM 2977 O O . PRO A 1 373 ? 46.879 16.485 6.991 1.00 65.56 373 PRO A O 1
ATOM 2980 N N . GLU A 1 374 ? 47.979 18.442 7.137 1.00 66.69 374 GLU A N 1
ATOM 2981 C CA . GLU A 1 374 ? 49.318 17.890 7.441 1.00 66.69 374 GLU A CA 1
ATOM 2982 C C . GLU A 1 374 ? 49.726 18.009 8.932 1.00 66.69 374 GLU A C 1
ATOM 2984 O O . GLU A 1 374 ? 50.914 18.030 9.251 1.00 66.69 374 GLU A O 1
ATOM 2989 N N . ASP A 1 375 ? 48.777 18.134 9.859 1.00 65.25 375 ASP A N 1
ATOM 2990 C CA . ASP A 1 375 ? 49.000 18.595 11.240 1.00 65.25 375 ASP A CA 1
ATOM 2991 C C . ASP A 1 375 ? 49.086 17.497 12.321 1.00 65.25 375 ASP A C 1
ATOM 2993 O O . ASP A 1 375 ? 48.926 17.780 13.507 1.00 65.25 375 ASP A O 1
ATOM 2997 N N . PHE A 1 376 ? 49.401 16.250 11.956 1.00 68.50 376 PHE A N 1
ATOM 2998 C CA . PHE A 1 376 ? 49.537 15.160 12.935 1.00 68.50 376 PHE A CA 1
ATOM 2999 C C . PHE A 1 376 ? 50.896 15.204 13.660 1.00 68.50 376 PHE A C 1
ATOM 3001 O O . PHE A 1 376 ? 51.949 15.138 13.023 1.00 68.50 376 PHE A O 1
ATOM 3008 N N . GLU A 1 377 ? 50.879 15.301 14.995 1.00 67.69 377 GLU A N 1
ATOM 3009 C CA . GLU A 1 377 ? 52.095 15.361 15.829 1.00 67.69 377 GLU A CA 1
ATOM 3010 C C . GLU A 1 377 ? 52.651 13.973 16.205 1.00 67.69 377 GLU A C 1
ATOM 3012 O O . GLU A 1 377 ? 53.862 13.824 16.382 1.00 67.69 377 GLU A O 1
ATOM 3017 N N . ASP A 1 378 ? 51.797 12.949 16.298 1.00 67.12 378 ASP A N 1
ATOM 3018 C CA . ASP A 1 378 ? 52.174 11.569 16.611 1.00 67.12 378 ASP A CA 1
ATOM 3019 C C . ASP A 1 378 ? 51.216 10.529 15.983 1.00 67.12 378 ASP A C 1
ATOM 3021 O O . ASP A 1 378 ? 50.239 10.863 15.305 1.00 67.12 378 ASP A O 1
ATOM 3025 N N . PHE A 1 379 ? 51.539 9.241 16.160 1.00 64.81 379 PHE A N 1
ATOM 3026 C CA . PHE A 1 379 ? 50.770 8.117 15.614 1.00 64.81 379 PHE A CA 1
ATOM 3027 C C . PHE A 1 379 ? 49.324 8.080 16.132 1.00 64.81 379 PHE A C 1
ATOM 3029 O O . PHE A 1 379 ? 48.395 7.840 15.357 1.00 64.81 379 PHE A O 1
ATOM 3036 N N . ASP A 1 380 ? 49.135 8.330 17.429 1.00 68.62 380 ASP A N 1
ATOM 3037 C CA . ASP A 1 380 ? 47.819 8.288 18.067 1.00 68.62 380 ASP A CA 1
ATOM 3038 C C . ASP A 1 380 ? 46.940 9.439 17.548 1.00 68.62 380 ASP A C 1
ATOM 3040 O O . ASP A 1 380 ? 45.789 9.212 17.170 1.00 68.62 380 ASP A O 1
ATOM 3044 N N . GLY A 1 381 ? 47.512 10.637 17.386 1.00 69.75 381 GLY A N 1
ATOM 3045 C CA . GLY A 1 381 ? 46.859 11.790 16.771 1.00 69.75 381 GLY A CA 1
ATOM 3046 C C . GLY A 1 381 ? 46.439 11.540 15.322 1.00 69.75 381 GLY A C 1
ATOM 3047 O O . GLY A 1 381 ? 45.338 11.929 14.937 1.00 69.75 381 GLY A O 1
ATOM 3048 N N . PHE A 1 382 ? 47.253 10.838 14.529 1.00 67.19 382 PHE A N 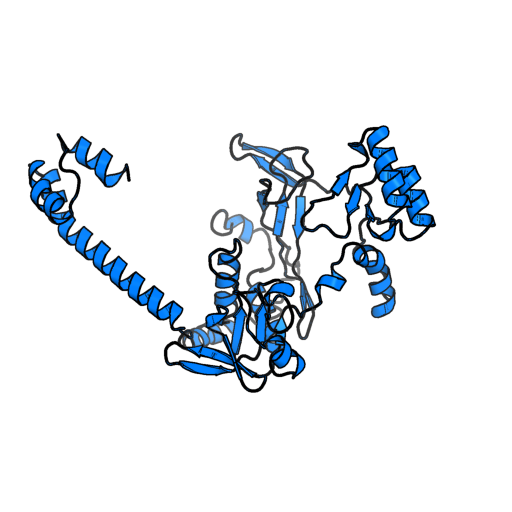1
ATOM 3049 C CA . PHE A 1 382 ? 46.898 10.427 13.166 1.00 67.19 382 PHE A CA 1
ATOM 3050 C C . PHE A 1 382 ? 45.724 9.433 13.132 1.00 67.19 382 PHE A C 1
ATOM 3052 O O . PHE A 1 382 ? 44.800 9.592 12.334 1.00 67.19 382 PHE A O 1
ATOM 3059 N N . VAL A 1 383 ? 45.722 8.416 14.001 1.00 64.56 383 VAL A N 1
ATOM 3060 C CA . VAL A 1 383 ? 44.648 7.411 14.036 1.00 64.56 383 VAL A CA 1
ATOM 3061 C C . VAL A 1 383 ? 43.330 8.014 14.518 1.00 64.56 383 VAL A C 1
ATOM 3063 O O . VAL A 1 383 ? 42.298 7.775 13.893 1.00 64.56 383 VAL A O 1
ATOM 3066 N N . GLU A 1 384 ? 43.340 8.789 15.603 1.00 65.81 384 GLU A N 1
ATOM 3067 C CA . GLU A 1 384 ? 42.112 9.339 16.188 1.00 65.81 384 GLU A CA 1
ATOM 3068 C C . GLU A 1 384 ? 41.433 10.359 15.266 1.00 65.81 384 GLU A C 1
ATOM 3070 O O . GLU A 1 384 ? 40.220 10.290 15.071 1.00 65.81 384 GLU A O 1
ATOM 3075 N N . SER A 1 385 ? 42.201 11.251 14.639 1.00 64.75 385 SER A N 1
ATOM 3076 C CA . SER A 1 385 ? 41.641 12.333 13.820 1.00 64.75 385 SER A CA 1
ATOM 3077 C C . SER A 1 385 ? 41.336 11.937 12.372 1.00 64.75 385 SER A C 1
ATOM 3079 O O . SER A 1 385 ? 40.354 12.413 11.819 1.00 64.75 385 SER A O 1
ATOM 3081 N N . PHE A 1 386 ? 42.124 11.059 11.736 1.00 62.78 386 PHE A N 1
ATOM 3082 C CA . PHE A 1 386 ? 41.939 10.731 10.314 1.00 62.78 386 PHE A CA 1
ATOM 3083 C C . PHE A 1 386 ? 41.020 9.522 10.071 1.00 62.78 386 PHE A C 1
ATOM 3085 O O . PHE A 1 386 ? 40.306 9.483 9.069 1.00 62.78 386 PHE A O 1
ATOM 3092 N N . LEU A 1 387 ? 41.039 8.510 10.952 1.00 57.94 387 LEU A N 1
ATOM 3093 C CA . LEU A 1 387 ? 40.244 7.282 10.773 1.00 57.94 387 LEU A CA 1
ATOM 3094 C C . LEU A 1 387 ? 38.876 7.330 11.463 1.00 57.94 387 LEU A C 1
ATOM 3096 O O . LEU A 1 387 ? 37.970 6.618 11.021 1.00 57.94 387 LEU A O 1
ATOM 3100 N N . TYR A 1 388 ? 38.726 8.116 12.533 1.00 53.91 388 TYR A N 1
ATOM 3101 C CA . TYR A 1 388 ? 37.536 8.072 13.391 1.00 53.91 388 TYR A CA 1
ATOM 3102 C C . TYR A 1 388 ? 36.771 9.395 13.513 1.00 53.91 388 TYR A C 1
ATOM 3104 O O . TYR A 1 388 ? 35.594 9.336 13.870 1.00 53.91 388 TYR A O 1
ATOM 3112 N N . ASP A 1 389 ? 37.371 10.537 13.163 1.00 48.34 389 ASP A N 1
ATOM 3113 C CA . ASP A 1 389 ? 36.701 11.846 13.135 1.00 48.34 389 ASP A CA 1
ATOM 3114 C C . ASP A 1 389 ? 36.623 12.378 11.688 1.00 48.34 389 ASP A C 1
ATOM 3116 O O . ASP A 1 389 ? 37.456 13.150 11.216 1.00 48.34 389 ASP A O 1
ATOM 3120 N N . GLY A 1 390 ? 35.610 11.906 10.953 1.00 42.72 390 GLY A N 1
ATOM 3121 C CA . GLY A 1 390 ? 35.265 12.344 9.594 1.00 42.72 390 GLY A CA 1
ATOM 3122 C C . GLY A 1 390 ? 33.777 12.604 9.434 1.00 42.72 390 GLY A C 1
ATOM 3123 O O . GLY A 1 390 ? 32.984 11.710 9.816 1.00 42.72 390 GLY A O 1
#

pLDDT: mean 83.73, std 15.57, range [32.34, 98.62]

Secondary structure (DSSP, 8-state):
-TTT-HHHHHHS-BPP-TTHHHHHHHHHHHT--SSEEEEE---TTSTTHHHHHHHHHHHTPEEE-GGGEEEETTEEEEE-TT--EEEEEEEEE-S-GGGT-TTTS-TT-SSS-TTHHHHHHTTSSEEESPTTGGGGG-TTGGGGHHHHHHHHHS---SSPPPPEE-TTSHHHHHHHHHSGGGEEEEESS--TTTTEEEGGG--HHHHHHHHHHHHH-GGGEEEEE---PPEEEEE-TTT--EEEEEEEEEEEEEESSSEEEEEEEEEEE-SSTT-----GGGT-EEE--PPBPPSS----SS-SHHHHHHHHHHGGG-------HHHHHHHHHHHHHHHHHHHHHHHHHHHHHHHHHT-GGGGHHHHHHHT------SHHHHHHHHHS--